Protein 8EBF (pdb70)

Organism: Leptospira interrogans serogroup Icterohaemorrhagiae serovar copenhageni (strain Fiocruz L1-130) (NCBI:txid267671)

Radius of gyration: 32.89 Å; Cα contacts (8 Å, |Δi|>4): 1034; chains: 1; bounding box: 42×61×116 Å

Solvent-accessible surface area: 30278 Å² total; per-residue (Å²): 104,97,1,20,98,57,1,68,87,0,5,64,19,0,100,82,0,35,88,86,97,83,135,24,156,35,10,126,111,27,3,134,53,0,46,66,5,12,49,137,0,36,135,89,78,51,7,42,23,124,8,5,8,20,0,0,16,12,0,16,85,14,21,30,23,85,82,0,5,43,25,1,0,3,91,4,58,50,34,4,20,74,12,78,189,24,79,66,67,22,15,4,54,113,21,105,133,8,0,115,5,84,26,20,111,91,63,122,48,73,69,65,10,10,55,73,107,68,40,130,26,64,104,116,37,3,34,0,36,6,98,49,54,51,116,0,73,0,42,96,17,0,0,4,0,0,0,56,6,52,90,141,56,62,34,27,69,0,2,15,9,0,0,61,3,0,13,14,32,3,0,7,3,43,30,98,98,71,71,16,22,106,14,47,13,27,86,0,0,15,22,0,6,103,33,0,49,100,74,12,128,74,68,146,22,61,53,0,12,14,10,4,0,69,5,36,5,22,119,73,63,8,46,100,0,18,59,36,12,57,106,10,17,130,105,60,76,53,2,45,62,0,12,1,9,6,0,11,0,51,1,4,62,30,90,106,95,37,29,2,54,118,0,0,78,27,1,32,79,0,29,26,95,39,133,0,15,66,127,0,39,2,19,14,0,2,15,0,0,23,0,14,22,81,20,76,36,203,53,0,122,165,153,30,110,12,69,32,90,16,102,110,42,52,45,80,3,70,65,6,1,65,72,1,3,53,56,3,94,149,40,73,45,69,33,101,45,15,48,65,120,43,91,3,27,85,20,12,5,4,26,11,6,40,0,49,20,24,39,68,79,89,77,48,124,64,5,83,113,24,4,78,90,0,10,109,56,12,79,8,2,0,12,0,1,2,17,14,0,13,10,4,10,147,102,7,48,19,53,96,0,48,53,28,0,62,80,0,27,142,40,4,101,92,67,20,45,21,2,22,25,94,90,40,5,24,31,2,8,19,11,11,14,0,66,0,55,4,5,60,3,43,10,76,0,12,52,4,1,26,22,93,98,103,64,107,61,113,23,41,44,6,78,28,69,89,175,74,75,22,109,69,0,108,44,0,48,124,19,0,60,103,0,64,49,12,57,95,59,137,136,26,46,58,16,2,81,117,13,30,54,103,4,40,80,94,10,99,91,44,5,84,0,0,59,0,0,1,32,0,3,27,42,65,30,55,38,0,12,113,42,1,76,47,16,93,91,142,50,34,59,58,51,18,10,0,2,6,0,24,0,0,0,33,4,84,54,31,74,44,139,37,0,30,32,18,0,61,85,0,19,80,53,5,61,122,89,51,147,101,26,69,84,52,38,48,142,53,99,99,22,23,39,1,13,9,11,2,1,0,0,13,0,0,0,0,0,0,38,31,66,94,63,59,53,64,58,0,46,125,14,0,122,91,0,16,101,12,1,57,127,1,121,77,91,3,128,33,0,69,31,3,55,79,69,19,159,142,57,162,63,186,58,73,62,6,93,6,7,18,12,3,3,3,20,40,126

Structure (mmCIF, N/CA/C/O backbone):
data_8EBF
#
_entry.id   8EBF
#
_cell.length_a   50.656
_cell.length_b   100.093
_cell.length_c   170.205
_cell.angle_alpha   90
_cell.angle_beta   90
_cell.angle_gamma   90
#
_symmetry.space_group_name_H-M   'P 21 21 21'
#
loop_
_entity.id
_entity.type
_entity.pdbx_description
1 polymer 'Cytoplasmic membrane protein'
2 non-polymer GLYCEROL
3 non-polymer 'ACETATE ION'
4 water water
#
loop_
_atom_site.group_PDB
_atom_site.id
_atom_site.type_symbol
_atom_site.label_atom_id
_atom_site.label_alt_id
_atom_site.label_comp_id
_atom_site.label_asym_id
_atom_site.label_entity_id
_atom_site.label_seq_id
_atom_site.pdbx_PDB_ins_code
_atom_site.Cartn_x
_atom_site.Cartn_y
_atom_site.Cartn_z
_atom_site.occupancy
_atom_site.B_iso_or_equiv
_atom_site.auth_seq_id
_atom_site.auth_comp_id
_atom_site.auth_asym_id
_atom_site.auth_atom_id
_atom_site.pdbx_PDB_model_num
ATOM 1 N N . LYS A 1 32 ? 10.33 6.595 62.256 1 103.95 513 LYS A N 1
ATOM 2 C CA . LYS A 1 32 ? 10.006 7.701 63.153 1 104.48 513 LYS A CA 1
ATOM 3 C C . LYS A 1 32 ? 8.948 8.643 62.552 1 104.96 513 LYS A C 1
ATOM 4 O O . LYS A 1 32 ? 8.818 8.727 61.323 1 105.39 513 LYS A O 1
ATOM 6 N N . GLN A 1 33 ? 8.197 9.359 63.416 1 104.66 514 GLN A N 1
ATOM 7 C CA . GLN A 1 33 ? 7.212 10.349 62.959 1 104.62 514 GLN A CA 1
ATOM 8 C C . GLN A 1 33 ? 7.952 11.563 62.407 1 104.02 514 GLN A C 1
ATOM 9 O O . GLN A 1 33 ? 7.559 12.094 61.366 1 104.39 514 GLN A O 1
ATOM 15 N N . ALA A 1 34 ? 9.076 11.96 63.056 1 102.94 515 ALA A N 1
ATOM 16 C CA . ALA A 1 34 ? 9.943 13.043 62.598 1 102.31 515 ALA A CA 1
ATOM 17 C C . ALA A 1 34 ? 10.457 12.701 61.185 1 101.88 515 ALA A C 1
ATOM 18 O O . ALA A 1 34 ? 10.321 13.521 60.285 1 102.21 515 ALA A O 1
ATOM 20 N N . ALA A 1 35 ? 10.912 11.443 60.977 1 100.99 516 ALA A N 1
ATOM 21 C CA . ALA A 1 35 ? 11.411 10.92 59.712 1 100.41 516 ALA A CA 1
ATOM 22 C C . ALA A 1 35 ? 10.369 10.979 58.619 1 100.52 516 ALA A C 1
ATOM 23 O O . ALA A 1 35 ? 10.736 11.147 57.468 1 100.75 516 ALA A O 1
ATOM 25 N N . GLN A 1 36 ? 9.08 10.866 58.956 1 100.32 517 GLN A N 1
ATOM 26 C CA . GLN A 1 36 ? 8.012 10.957 57.96 1 100.66 517 GLN A CA 1
ATOM 27 C C . GLN A 1 36 ? 7.925 12.405 57.397 1 99.79 517 GLN A C 1
ATOM 28 O O . GLN A 1 36 ? 7.795 12.59 56.18 1 99.66 517 GLN A O 1
ATOM 34 N N . TYR A 1 37 ? 8.041 13.422 58.287 1 98.69 518 TYR A N 1
ATOM 35 C CA . TYR A 1 37 ? 8.033 14.837 57.902 1 98.02 518 TYR A CA 1
ATOM 36 C C . TYR A 1 37 ? 9.299 15.149 57.112 1 96.23 518 TYR A C 1
ATOM 37 O O . TYR A 1 37 ? 9.235 15.82 56.083 1 96.3 518 TYR A O 1
ATOM 46 N N . TYR A 1 38 ? 10.449 14.654 57.597 1 94.43 519 TYR A N 1
ATOM 47 C CA . TYR A 1 38 ? 11.735 14.835 56.951 1 93.34 519 TYR A CA 1
ATOM 48 C C . TYR A 1 38 ? 11.721 14.246 55.539 1 92.5 519 TYR A C 1
ATOM 49 O O . TYR A 1 38 ? 12.247 14.873 54.621 1 92.67 519 TYR A O 1
ATOM 58 N N . ASP A 1 39 ? 11.103 13.057 55.36 1 91.44 520 ASP A N 1
ATOM 59 C CA . ASP A 1 39 ? 11.009 12.385 54.059 1 90.9 520 ASP A CA 1
ATOM 60 C C . ASP A 1 39 ? 10.128 13.157 53.087 1 89.79 520 ASP A C 1
ATOM 61 O O . ASP A 1 39 ? 10.446 13.231 51.904 1 89.88 520 ASP A O 1
ATOM 66 N N . GLN A 1 40 ? 9.021 13.725 53.589 1 88.77 521 GLN A N 1
ATOM 67 C CA . GLN A 1 40 ? 8.062 14.525 52.827 1 88.33 521 GLN A CA 1
ATOM 68 C C . GLN A 1 40 ? 8.746 15.771 52.237 1 87.06 521 GLN A C 1
ATOM 69 O O . GLN A 1 40 ? 8.5 16.129 51.081 1 86.69 521 GLN A O 1
ATOM 75 N N . GLY A 1 41 ? 9.611 16.397 53.035 1 85.98 522 GLY A N 1
ATOM 76 C CA . GLY A 1 41 ? 10.373 17.567 52.622 1 85.2 522 GLY A CA 1
ATOM 77 C C . GLY A 1 41 ? 11.417 17.24 51.574 1 83.91 522 GLY A C 1
ATOM 78 O O . GLY A 1 41 ? 11.687 18.062 50.706 1 84.15 522 GLY A O 1
ATOM 79 N N . LEU A 1 42 ? 12.005 16.039 51.626 1 82.62 523 LEU A N 1
ATOM 80 C CA . LEU A 1 42 ? 12.971 15.606 50.614 1 82.06 523 LEU A CA 1
ATOM 81 C C . LEU A 1 42 ? 12.28 15.401 49.259 1 82.11 523 LEU A C 1
ATOM 82 O O . LEU A 1 42 ? 12.863 15.692 48.217 1 82.32 523 LEU A O 1
ATOM 87 N N . THR A 1 43 ? 11.034 14.9 49.284 1 81.71 524 THR A N 1
ATOM 88 C CA . THR A 1 43 ? 10.205 14.656 48.112 1 81.71 524 THR A CA 1
ATOM 89 C C . THR A 1 43 ? 9.823 15.978 47.466 1 81.61 524 THR A C 1
ATOM 90 O O . THR A 1 43 ? 9.884 16.093 46.246 1 81.97 524 THR A O 1
ATOM 94 N N . LEU A 1 44 ? 9.47 16.989 48.284 1 80.91 525 LEU A N 1
ATOM 95 C CA . LEU A 1 44 ? 9.114 18.332 47.829 1 80.72 525 LEU A CA 1
ATOM 96 C C . LEU A 1 44 ? 10.301 19.029 47.176 1 80.66 525 LEU A C 1
ATOM 97 O O . LEU A 1 44 ? 10.105 19.799 46.241 1 81.32 525 LEU A O 1
ATOM 102 N N . ILE A 1 45 ? 11.526 18.76 47.643 1 79.96 526 ILE A N 1
ATOM 103 C CA . ILE A 1 45 ? 12.724 19.341 47.042 1 79.9 526 ILE A CA 1
ATOM 104 C C . ILE A 1 45 ? 12.932 18.708 45.659 1 80.55 526 ILE A C 1
ATOM 105 O O . ILE A 1 45 ? 13.135 19.435 44.687 1 81.31 526 ILE A O 1
ATOM 110 N N . ARG A 1 46 ? 12.807 17.371 45.553 1 80.34 527 ARG A N 1
ATOM 111 C CA . ARG A 1 46 ? 12.945 16.651 44.279 1 80.6 527 ARG A CA 1
ATOM 112 C C . ARG A 1 46 ? 11.874 17.136 43.287 1 80.65 527 ARG A C 1
ATOM 113 O O . ARG A 1 46 ? 12.179 17.399 42.121 1 80.85 527 ARG A O 1
ATOM 121 N N . GLU A 1 47 ? 10.634 17.306 43.781 1 80.26 528 GLU A N 1
ATOM 122 C CA . GLU A 1 47 ? 9.487 17.792 43.02 1 80.17 528 GLU A CA 1
ATOM 123 C C . GLU A 1 47 ? 9.745 19.197 42.463 1 80.36 528 GLU A C 1
ATOM 124 O O . GLU A 1 47 ? 9.487 19.439 41.286 1 80.35 528 GLU A O 1
ATOM 130 N N . ALA A 1 48 ? 10.276 20.111 43.305 1 80.01 529 ALA A N 1
ATOM 131 C CA . ALA A 1 48 ? 10.609 21.482 42.904 1 79.62 529 ALA A CA 1
ATOM 132 C C . ALA A 1 48 ? 11.648 21.545 41.79 1 79.72 529 ALA A C 1
ATOM 133 O O . ALA A 1 48 ? 11.664 22.519 41.047 1 80.37 529 ALA A O 1
ATOM 135 N N . GLY A 1 49 ? 12.489 20.522 41.68 1 79.13 530 GLY A N 1
ATOM 136 C CA . GLY A 1 49 ? 13.523 20.431 40.664 1 79.4 530 GLY A CA 1
ATOM 137 C C . GLY A 1 49 ? 13.017 20.427 39.244 1 79.99 530 GLY A C 1
ATOM 138 O O . GLY A 1 49 ? 13.756 20.777 38.326 1 80.13 530 GLY A O 1
ATOM 139 N N . ALA A 1 50 ? 11.755 20.025 39.044 1 80.28 531 ALA A N 1
ATOM 140 C CA . ALA A 1 50 ? 11.149 20.026 37.711 1 80.91 531 ALA A CA 1
ATOM 141 C C . ALA A 1 50 ? 10.531 21.389 37.347 1 81.64 531 ALA A C 1
ATOM 142 O O . ALA A 1 50 ? 9.723 21.468 36.423 1 81.86 531 ALA A O 1
ATOM 144 N N . TYR A 1 51 ? 10.906 22.457 38.071 1 81.88 532 TYR A N 1
ATOM 145 C CA . TYR A 1 51 ? 10.415 23.808 37.845 1 82.7 532 TYR A CA 1
ATOM 146 C C . TYR A 1 51 ? 11.601 24.761 37.693 1 83.15 532 TYR A C 1
ATOM 147 O O . TYR A 1 51 ? 12.655 24.552 38.303 1 83.35 532 TYR A O 1
ATOM 156 N N . PRO A 1 52 ? 11.48 25.766 36.815 1 82.99 533 PRO A N 1
ATOM 157 C CA . PRO A 1 52 ? 12.592 26.706 36.633 1 83.58 533 PRO A CA 1
ATOM 158 C C . PRO A 1 52 ? 12.866 27.507 37.895 1 85.04 533 PRO A C 1
ATOM 159 O O . PRO A 1 52 ? 11.952 27.767 38.683 1 85.13 533 PRO A O 1
ATOM 163 N N . LYS A 1 53 ? 14.113 27.954 38.065 1 85.95 534 LYS A N 1
ATOM 164 C CA . LYS A 1 53 ? 14.467 28.795 39.199 1 87.58 534 LYS A CA 1
ATOM 165 C C . LYS A 1 53 ? 13.693 30.125 39.113 1 89.57 534 LYS A C 1
ATOM 166 O O . LYS A 1 53 ? 13.344 30.576 38.016 1 89.77 534 LYS A O 1
ATOM 172 N N . ASN A 1 54 ? 13.361 30.71 40.264 1 90.88 535 ASN A N 1
ATOM 173 C CA . ASN A 1 54 ? 12.601 31.965 40.305 1 92.42 535 ASN A CA 1
ATOM 174 C C . ASN A 1 54 ? 11.107 31.795 39.936 1 92.57 535 ASN A C 1
ATOM 175 O O . ASN A 1 54 ? 10.425 32.8 39.705 1 93.08 535 ASN A O 1
ATOM 180 N N . SER A 1 55 ? 10.595 30.545 39.889 1 91.62 536 SER A N 1
ATOM 181 C CA . SER A 1 55 ? 9.186 30.313 39.579 1 91.06 536 SER A CA 1
ATOM 182 C C . SER A 1 55 ? 8.355 30.129 40.837 1 90.6 536 SER A C 1
ATOM 183 O O . SER A 1 55 ? 8.847 29.633 41.849 1 91.03 536 SER A O 1
ATOM 186 N N . GLU A 1 56 ? 7.087 30.531 40.76 1 89.71 537 GLU A N 1
ATOM 187 C CA . GLU A 1 56 ? 6.099 30.485 41.833 1 89.1 537 GLU A CA 1
ATOM 188 C C . GLU A 1 56 ? 6.007 29.109 42.482 1 88.09 537 GLU A C 1
ATOM 189 O O . GLU A 1 56 ? 5.982 29.011 43.704 1 88.4 537 GLU A O 1
ATOM 195 N N . THR A 1 57 ? 5.977 28.053 41.674 1 87.07 538 THR A N 1
ATOM 196 C CA . THR A 1 57 ? 5.885 26.687 42.18 1 86.8 538 THR A CA 1
ATOM 197 C C . THR A 1 57 ? 7.186 26.232 42.844 1 86.1 538 THR A C 1
ATOM 198 O O . THR A 1 57 ? 7.145 25.555 43.878 1 86.37 538 THR A O 1
ATOM 202 N N . ARG A 1 58 ? 8.338 26.597 42.26 1 84.69 539 ARG A N 1
ATOM 203 C CA . ARG A 1 58 ? 9.622 26.206 42.827 1 83.93 539 ARG A CA 1
ATOM 204 C C . ARG A 1 58 ? 9.815 26.751 44.253 1 84.6 539 ARG A C 1
ATOM 205 O O . ARG A 1 58 ? 10.201 25.998 45.148 1 84.34 539 ARG A O 1
ATOM 213 N N . LYS A 1 59 ? 9.501 28.046 44.456 1 85.08 540 LYS A N 1
ATOM 214 C CA . LYS A 1 59 ? 9.599 28.723 45.742 1 86.11 540 LYS A CA 1
ATOM 215 C C . LYS A 1 59 ? 8.602 28.136 46.737 1 86.66 540 LYS A C 1
ATOM 216 O O . LYS A 1 59 ? 8.94 27.927 47.905 1 86.75 540 LYS A O 1
ATOM 222 N N . ARG A 1 60 ? 7.378 27.86 46.268 1 86.88 541 ARG A N 1
ATOM 223 C CA . ARG A 1 60 ? 6.323 27.281 47.09 1 87.39 541 ARG A CA 1
ATOM 224 C C . ARG A 1 60 ? 6.707 25.885 47.58 1 87.69 541 ARG A C 1
ATOM 225 O O . ARG A 1 60 ? 6.522 25.59 48.754 1 88.1 541 ARG A O 1
ATOM 233 N N . LYS A 1 61 ? 7.278 25.044 46.709 1 87.55 542 LYS A N 1
ATOM 234 C CA . LYS A 1 61 ? 7.67 23.69 47.097 1 87.95 542 LYS A CA 1
ATOM 235 C C . LYS A 1 61 ? 8.85 23.662 48.07 1 88.11 542 LYS A C 1
ATOM 236 O O . LYS A 1 61 ? 8.934 22.748 48.88 1 88.4 542 LYS A O 1
ATOM 242 N N . PHE A 1 62 ? 9.741 24.66 48.016 1 87.72 543 PHE A N 1
ATOM 243 C CA . PHE A 1 62 ? 10.868 24.737 48.947 1 87.55 543 PHE A CA 1
ATOM 244 C C . PHE A 1 62 ? 10.388 25.191 50.333 1 88.27 543 PHE A C 1
ATOM 245 O O . PHE A 1 62 ? 10.912 24.724 51.343 1 88.88 543 PHE A O 1
ATOM 253 N N . PHE A 1 63 ? 9.384 26.093 50.375 1 87.88 544 PHE A N 1
ATOM 254 C CA . PHE A 1 63 ? 8.767 26.616 51.592 1 87.56 544 PHE A CA 1
ATOM 255 C C . PHE A 1 63 ? 8.068 25.487 52.344 1 87.23 544 PHE A C 1
ATOM 256 O O . PHE A 1 63 ? 8.169 25.404 53.562 1 87.16 544 PHE A O 1
ATOM 264 N N . GLU A 1 64 ? 7.368 24.613 51.603 1 87.05 545 GLU A N 1
ATOM 265 C CA . GLU A 1 64 ? 6.656 23.455 52.132 1 87.15 545 GLU A CA 1
ATOM 266 C C . GLU A 1 64 ? 7.65 22.402 52.612 1 86.83 545 GLU A C 1
ATOM 267 O O . GLU A 1 64 ? 7.398 21.766 53.637 1 87.53 545 GLU A O 1
ATOM 273 N N . ALA A 1 65 ? 8.787 22.233 51.903 1 85.66 546 ALA A N 1
ATOM 274 C CA . ALA A 1 65 ? 9.846 21.301 52.298 1 85.45 546 ALA A CA 1
ATOM 275 C C . ALA A 1 65 ? 10.474 21.737 53.625 1 85.71 546 ALA A C 1
ATOM 276 O O . ALA A 1 65 ? 10.801 20.894 54.462 1 85.86 546 ALA A O 1
ATOM 278 N N . GLU A 1 66 ? 10.647 23.059 53.82 1 85.21 547 GLU A N 1
ATOM 279 C CA . GLU A 1 66 ? 11.237 23.57 55.053 1 85.03 547 GLU A CA 1
ATOM 280 C C . GLU A 1 66 ? 10.253 23.588 56.239 1 85.54 547 GLU A C 1
ATOM 281 O O . GLU A 1 66 ? 10.676 23.546 57.4 1 85 547 GLU A O 1
ATOM 287 N N . GLU A 1 67 ? 8.95 23.613 55.942 1 86.05 548 GLU A N 1
ATOM 288 C CA . GLU A 1 67 ? 7.91 23.504 56.952 1 86.65 548 GLU A CA 1
ATOM 289 C C . GLU A 1 67 ? 7.871 22.063 57.434 1 87.17 548 GLU A C 1
ATOM 290 O O . GLU A 1 67 ? 7.804 21.842 58.641 1 87.49 548 GLU A O 1
ATOM 296 N N . SER A 1 68 ? 7.99 21.083 56.499 1 87.21 549 SER A N 1
ATOM 297 C CA . SER A 1 68 ? 8.07 19.658 56.804 1 87.88 549 SER A CA 1
ATOM 298 C C . SER A 1 68 ? 9.363 19.417 57.599 1 87.95 549 SER A C 1
ATOM 299 O O . SER A 1 68 ? 9.329 18.734 58.614 1 88.22 549 SER A O 1
ATOM 302 N N . PHE A 1 69 ? 10.488 20.03 57.187 1 87.6 550 PHE A N 1
ATOM 303 C CA . PHE A 1 69 ? 11.749 19.921 57.923 1 87.66 550 PHE A CA 1
ATOM 304 C C . PHE A 1 69 ? 11.589 20.443 59.36 1 88.44 550 PHE A C 1
ATOM 305 O O . PHE A 1 69 ? 12.119 19.829 60.271 1 88.78 550 PHE A O 1
ATOM 313 N N . ALA A 1 70 ? 10.855 21.557 59.557 1 88.51 551 ALA A N 1
ATOM 314 C CA . ALA A 1 70 ? 10.618 22.162 60.869 1 89.21 551 ALA A CA 1
ATOM 315 C C . ALA A 1 70 ? 9.692 21.312 61.748 1 90.47 551 ALA A C 1
ATOM 316 O O . ALA A 1 70 ? 9.804 21.356 62.983 1 90.27 551 ALA A O 1
ATOM 318 N N . ARG A 1 71 ? 8.772 20.547 61.118 1 91.35 552 ARG A N 1
ATOM 319 C CA . ARG A 1 71 ? 7.892 19.634 61.854 1 92.44 552 ARG A CA 1
ATOM 320 C C . ARG A 1 71 ? 8.776 18.498 62.392 1 92.58 552 ARG A C 1
ATOM 321 O O . ARG A 1 71 ? 8.693 18.184 63.577 1 92.74 552 ARG A O 1
ATOM 329 N N . GLY A 1 72 ? 9.64 17.945 61.532 1 92.29 553 GLY A N 1
ATOM 330 C CA . GLY A 1 72 ? 10.586 16.895 61.88 1 92.85 553 GLY A CA 1
ATOM 331 C C . GLY A 1 72 ? 11.647 17.36 62.859 1 93.61 553 GLY A C 1
ATOM 332 O O . GLY A 1 72 ? 12.131 16.567 63.663 1 93.96 553 GLY A O 1
ATOM 333 N N . GLU A 1 73 ? 12.002 18.652 62.822 1 93.74 554 GLU A N 1
ATOM 334 C CA . GLU A 1 73 ? 12.97 19.255 63.736 1 94.49 554 GLU A CA 1
ATOM 335 C C . GLU A 1 73 ? 12.353 19.468 65.11 1 95.64 554 GLU A C 1
ATOM 336 O O . GLU A 1 73 ? 13.043 19.305 66.114 1 95.73 554 GLU A O 1
ATOM 342 N N . ASN A 1 74 ? 11.054 19.824 65.17 1 96.27 555 ASN A N 1
ATOM 343 C CA . ASN A 1 74 ? 10.38 19.985 66.462 1 97.1 555 ASN A CA 1
ATOM 344 C C . ASN A 1 74 ? 10.312 18.64 67.227 1 97.51 555 ASN A C 1
ATOM 345 O O . ASN A 1 74 ? 10.204 18.652 68.446 1 97.6 555 ASN A O 1
ATOM 350 N N . ILE A 1 75 ? 10.435 17.487 66.522 1 97.8 556 ILE A N 1
ATOM 351 C CA . ILE A 1 75 ? 10.421 16.155 67.138 1 98.26 556 ILE A CA 1
ATOM 352 C C . ILE A 1 75 ? 11.839 15.598 67.351 1 97.69 556 ILE A C 1
ATOM 353 O O . ILE A 1 75 ? 12.192 15.257 68.472 1 98.01 556 ILE A O 1
ATOM 358 N N . LEU A 1 76 ? 12.647 15.514 66.295 1 96.76 557 LEU A N 1
ATOM 359 C CA . LEU A 1 76 ? 14.019 15.034 66.408 1 96.41 557 LEU A CA 1
ATOM 360 C C . LEU A 1 76 ? 14.952 16.067 65.795 1 95.27 557 LEU A C 1
ATOM 361 O O . LEU A 1 76 ? 15.268 16.004 64.61 1 95.3 557 LEU A O 1
ATOM 366 N N . PRO A 1 77 ? 15.375 17.061 66.587 1 94.12 558 PRO A N 1
ATOM 367 C CA . PRO A 1 77 ? 16.264 18.103 66.043 1 93.29 558 PRO A CA 1
ATOM 368 C C . PRO A 1 77 ? 17.697 17.62 65.809 1 92.26 558 PRO A C 1
ATOM 369 O O . PRO A 1 77 ? 18.051 16.511 66.222 1 93.48 558 PRO A O 1
ATOM 373 N N . ASN A 1 78 ? 18.53 18.453 65.156 1 89.87 559 ASN A N 1
ATOM 374 C CA . ASN A 1 78 ? 19.947 18.173 64.902 1 88.34 559 ASN A CA 1
ATOM 375 C C . ASN A 1 78 ? 20.198 16.754 64.363 1 86.91 559 ASN A C 1
ATOM 376 O O . ASN A 1 78 ? 21.098 16.055 64.824 1 86.37 559 ASN A O 1
ATOM 381 N N . HIS A 1 79 ? 19.376 16.335 63.396 1 85.96 560 HIS A N 1
ATOM 382 C CA . HIS A 1 79 ? 19.447 15.012 62.797 1 85.14 560 HIS A CA 1
ATOM 383 C C . HIS A 1 79 ? 20.489 15.001 61.69 1 84.03 560 HIS A C 1
ATOM 384 O O . HIS A 1 79 ? 20.208 15.475 60.593 1 83.95 560 HIS A O 1
ATOM 391 N N . LEU A 1 80 ? 21.673 14.439 61.96 1 82.72 561 LEU A N 1
ATOM 392 C CA . LEU A 1 80 ? 22.761 14.423 60.995 1 81.98 561 LEU A CA 1
ATOM 393 C C . LEU A 1 80 ? 22.41 13.778 59.653 1 81.7 561 LEU A C 1
ATOM 394 O O . LEU A 1 80 ? 22.789 14.319 58.624 1 81.79 561 LEU A O 1
ATOM 399 N N . LYS A 1 81 ? 21.668 12.668 59.647 1 81.4 562 LYS A N 1
ATOM 400 C CA . LYS A 1 81 ? 21.298 11.984 58.407 1 81.54 562 LYS A CA 1
ATOM 401 C C . LYS A 1 81 ? 20.417 12.865 57.543 1 81.27 562 LYS A C 1
ATOM 402 O O . LYS A 1 81 ? 20.674 13.013 56.347 1 81.8 562 LYS A O 1
ATOM 408 N N . TYR A 1 82 ? 19.4 13.47 58.149 1 80.63 563 TYR A N 1
ATOM 409 C CA . TYR A 1 82 ? 18.482 14.323 57.417 1 80.74 563 TYR A CA 1
ATOM 410 C C . TYR A 1 82 ? 19.103 15.653 57.021 1 79.67 563 TYR A C 1
ATOM 411 O O . TYR A 1 82 ? 18.791 16.146 55.942 1 80.87 563 TYR A O 1
ATOM 420 N N . LEU A 1 83 ? 20.033 16.192 57.817 1 77.59 564 LEU A N 1
ATOM 421 C CA . LEU A 1 83 ? 20.735 17.421 57.447 1 76.45 564 LEU A CA 1
ATOM 422 C C . LEU A 1 83 ? 21.577 17.197 56.174 1 74.88 564 LEU A C 1
ATOM 423 O O . LEU A 1 83 ? 21.624 18.051 55.299 1 74.39 564 LEU A O 1
ATOM 428 N N . ASN A 1 84 ? 22.192 16.016 56.066 1 74.04 565 ASN A N 1
ATOM 429 C CA . ASN A 1 84 ? 22.997 15.59 54.934 1 72.99 565 ASN A CA 1
ATOM 430 C C . ASN A 1 84 ? 22.102 15.332 53.699 1 72.07 565 ASN A C 1
ATOM 431 O O . ASN A 1 84 ? 22.389 15.875 52.624 1 72.31 565 ASN A O 1
ATOM 436 N N . LEU A 1 85 ? 20.988 14.576 53.855 1 70.84 566 LEU A N 1
ATOM 437 C CA . LEU A 1 85 ? 20.079 14.328 52.727 1 70.43 566 LEU A CA 1
ATOM 438 C C . LEU A 1 85 ? 19.513 15.641 52.159 1 70.66 566 LEU A C 1
ATOM 439 O O . LEU A 1 85 ? 19.458 15.79 50.929 1 71.11 566 LEU A O 1
ATOM 444 N N . TYR A 1 86 ? 19.128 16.612 53.032 1 69.97 567 TYR A N 1
ATOM 445 C CA . TYR A 1 86 ? 18.622 17.901 52.516 1 69.64 567 TYR A CA 1
ATOM 446 C C . TYR A 1 86 ? 19.689 18.658 51.769 1 68.56 567 TYR A C 1
ATOM 447 O O . TYR A 1 86 ? 19.397 19.23 50.729 1 68.85 567 TYR A O 1
ATOM 456 N N . GLY A 1 87 ? 20.917 18.615 52.259 1 67.6 568 GLY A N 1
ATOM 457 C CA . GLY A 1 87 ? 22.043 19.249 51.59 1 67.78 568 GLY A CA 1
ATOM 458 C C . GLY A 1 87 ? 22.313 18.693 50.202 1 67.92 568 GLY A C 1
ATOM 459 O O . GLY A 1 87 ? 22.612 19.451 49.287 1 67.57 568 GLY A O 1
ATOM 460 N N . ILE A 1 88 ? 22.2 17.362 50.021 1 68.2 569 ILE A N 1
ATOM 461 C CA . ILE A 1 88 ? 22.445 16.731 48.724 1 68.36 569 ILE A CA 1
ATOM 462 C C . ILE A 1 88 ? 21.321 16.958 47.751 1 68.46 569 ILE A C 1
ATOM 463 O O . ILE A 1 88 ? 21.587 17.327 46.606 1 68.43 569 ILE A O 1
ATOM 468 N N . GLU A 1 89 ? 20.062 16.817 48.199 1 68.27 570 GLU A N 1
ATOM 469 C CA . GLU A 1 89 ? 18.929 17.067 47.3 1 68.21 570 GLU A CA 1
ATOM 470 C C . GLU A 1 89 ? 18.924 18.508 46.788 1 67.4 570 GLU A C 1
ATOM 471 O O . GLU A 1 89 ? 18.798 18.718 45.569 1 67.97 570 GLU A O 1
ATOM 477 N N . TYR A 1 90 ? 19.201 19.473 47.688 1 65.92 571 TYR A N 1
ATOM 478 C CA . TYR A 1 90 ? 19.304 20.896 47.344 1 65.25 571 TYR A CA 1
ATOM 479 C C . TYR A 1 90 ? 20.429 21.125 46.36 1 65.15 571 TYR A C 1
ATOM 480 O O . TYR A 1 90 ? 20.221 21.819 45.376 1 65.83 571 TYR A O 1
ATOM 489 N N . THR A 1 91 ? 21.6 20.512 46.579 1 64.54 572 THR A N 1
ATOM 490 C CA . THR A 1 91 ? 22.739 20.612 45.659 1 64.67 572 THR A CA 1
ATOM 491 C C . THR A 1 91 ? 22.354 20.14 44.251 1 65.17 572 THR A C 1
ATOM 492 O O . THR A 1 91 ? 22.649 20.807 43.259 1 65.33 572 THR A O 1
ATOM 496 N N . ARG A 1 92 ? 21.623 19.024 44.185 1 65.23 573 ARG A N 1
ATOM 497 C CA . ARG A 1 92 ? 21.162 18.412 42.947 1 65.57 573 ARG A CA 1
ATOM 498 C C . ARG A 1 92 ? 20.107 19.235 42.195 1 66.96 573 ARG A C 1
ATOM 499 O O . ARG A 1 92 ? 19.917 19.05 41.002 1 67.04 573 ARG A O 1
ATOM 507 N N . VAL A 1 93 ? 19.429 20.137 42.89 1 67.65 574 VAL A N 1
ATOM 508 C CA . VAL A 1 93 ? 18.459 21.027 42.281 1 68.01 574 VAL A CA 1
ATOM 509 C C . VAL A 1 93 ? 19.029 22.499 42.193 1 67.75 574 VAL A C 1
ATOM 510 O O . VAL A 1 93 ? 18.288 23.476 42.045 1 67.17 574 VAL A O 1
ATOM 514 N N . GLU A 1 94 ? 20.382 22.617 42.224 1 67.77 575 GLU A N 1
ATOM 515 C CA . GLU A 1 94 ? 21.184 23.832 42.11 1 68.08 575 GLU A CA 1
ATOM 516 C C . GLU A 1 94 ? 20.844 24.899 43.122 1 69.05 575 GLU A C 1
ATOM 517 O O . GLU A 1 94 ? 20.886 26.1 42.82 1 69.94 575 GLU A O 1
ATOM 523 N N . GLU A 1 95 ? 20.513 24.477 44.332 1 68.89 576 GLU A N 1
ATOM 524 C CA . GLU A 1 95 ? 20.2 25.393 45.405 1 68.9 576 GLU A CA 1
ATOM 525 C C . GLU A 1 95 ? 21.344 25.267 46.381 1 68.93 576 GLU A C 1
ATOM 526 O O . GLU A 1 95 ? 21.244 24.576 47.39 1 69.14 576 GLU A O 1
ATOM 532 N N . TYR A 1 96 ? 22.455 25.909 46.049 1 68.61 577 TYR A N 1
ATOM 533 C CA . TYR A 1 96 ? 23.706 25.821 46.8 1 68.94 577 TYR A CA 1
ATOM 534 C C . TYR A 1 96 ? 23.729 26.593 48.117 1 70.82 577 TYR A C 1
ATOM 535 O O . TYR A 1 96 ? 24.425 26.172 49.041 1 71.21 577 TYR A O 1
ATOM 544 N N . ASP A 1 97 ? 22.992 27.703 48.221 1 72.09 578 ASP A N 1
ATOM 545 C CA . ASP A 1 97 ? 22.95 28.44 49.491 1 73.37 578 ASP A CA 1
ATOM 546 C C . ASP A 1 97 ? 22.116 27.624 50.478 1 73.39 578 ASP A C 1
ATOM 547 O O . ASP A 1 97 ? 22.563 27.387 51.599 1 73.96 578 ASP A O 1
ATOM 552 N N . ARG A 1 98 ? 20.945 27.119 50.031 1 72.6 579 ARG A N 1
ATOM 553 C CA . ARG A 1 98 ? 20.067 26.285 50.842 1 72.31 579 ARG A CA 1
ATOM 554 C C . ARG A 1 98 ? 20.806 25.039 51.307 1 73.16 579 ARG A C 1
ATOM 555 O O . ARG A 1 98 ? 20.677 24.657 52.471 1 74.46 579 ARG A O 1
ATOM 563 N N . ALA A 1 99 ? 21.586 24.415 50.395 1 72.23 580 ALA A N 1
ATOM 564 C CA . ALA A 1 99 ? 22.369 23.209 50.651 1 71.51 580 ALA A CA 1
ATOM 565 C C . ALA A 1 99 ? 23.437 23.432 51.708 1 71.07 580 ALA A C 1
ATOM 566 O O . ALA A 1 99 ? 23.643 22.569 52.552 1 70.78 580 ALA A O 1
ATOM 568 N N . PHE A 1 100 ? 24.112 24.586 51.669 1 70.7 581 PHE A N 1
ATOM 569 C CA . PHE A 1 100 ? 25.168 24.88 52.614 1 70.9 581 PHE A CA 1
ATOM 570 C C . PHE A 1 100 ? 24.639 25.129 54.019 1 71.31 581 PHE A C 1
ATOM 571 O O . PHE A 1 100 ? 25.275 24.73 54.988 1 71.4 581 PHE A O 1
ATOM 579 N N . GLU A 1 101 ? 23.488 25.798 54.137 1 71.11 582 GLU A N 1
ATOM 580 C CA . GLU A 1 101 ? 22.861 26.004 55.439 1 71.22 582 GLU A CA 1
ATOM 581 C C . GLU A 1 101 ? 22.443 24.648 56.057 1 71.99 582 GLU A C 1
ATOM 582 O O . GLU A 1 101 ? 22.333 24.549 57.292 1 72.42 582 GLU A O 1
ATOM 588 N N . LYS A 1 102 ? 22.242 23.602 55.21 1 71.55 583 LYS A N 1
ATOM 589 C CA . LYS A 1 102 ? 21.91 22.268 55.687 1 72.17 583 LYS A CA 1
ATOM 590 C C . LYS A 1 102 ? 23.152 21.412 55.992 1 72.91 583 LYS A C 1
ATOM 591 O O . LYS A 1 102 ? 23.2 20.783 57.03 1 73.68 583 LYS A O 1
ATOM 597 N N . LEU A 1 103 ? 24.152 21.416 55.119 1 72.88 584 LEU A N 1
ATOM 598 C CA . LEU A 1 103 ? 25.389 20.657 55.262 1 73.64 584 LEU A CA 1
ATOM 599 C C . LEU A 1 103 ? 26.368 21.266 56.265 1 74.55 584 LEU A C 1
ATOM 600 O O . LEU A 1 103 ? 27.13 20.539 56.903 1 74.26 584 LEU A O 1
ATOM 605 N N . PHE A 1 104 ? 26.375 22.597 56.384 1 75.4 585 PHE A N 1
ATOM 606 C CA . PHE A 1 104 ? 27.268 23.303 57.299 1 76.4 585 PHE A CA 1
ATOM 607 C C . PHE A 1 104 ? 26.498 24.131 58.32 1 77.68 585 PHE A C 1
ATOM 608 O O . PHE A 1 104 ? 26.647 23.905 59.519 1 77.78 585 PHE A O 1
ATOM 616 N N . GLY A 1 105 ? 25.713 25.101 57.846 1 78.49 586 GLY A N 1
ATOM 617 C CA . GLY A 1 105 ? 24.977 26.019 58.707 1 79.24 586 GLY A CA 1
ATOM 618 C C . GLY A 1 105 ? 25.094 27.455 58.243 1 79.87 586 GLY A C 1
ATOM 619 O O . GLY A 1 105 ? 25.42 27.72 57.081 1 80.8 586 GLY A O 1
ATOM 620 N N . LYS A 1 106 ? 24.804 28.394 59.133 1 79.34 587 LYS A N 1
ATOM 621 C CA . LYS A 1 106 ? 24.874 29.818 58.813 1 79.33 587 LYS A CA 1
ATOM 622 C C . LYS A 1 106 ? 25.485 30.549 60.008 1 80.5 587 LYS A C 1
ATOM 623 O O . LYS A 1 106 ? 24.961 30.463 61.112 1 80.49 587 LYS A O 1
ATOM 629 N N . VAL A 1 107 ? 26.635 31.194 59.807 1 81.2 588 VAL A N 1
ATOM 630 C CA . VAL A 1 107 ? 27.313 31.947 60.86 1 81.96 588 VAL A CA 1
ATOM 631 C C . VAL A 1 107 ? 27.476 33.406 60.448 1 83.37 588 VAL A C 1
ATOM 632 O O . VAL A 1 107 ? 27.588 33.708 59.255 1 83.19 588 VAL A O 1
ATOM 636 N N . SER A 1 108 ? 27.431 34.328 61.424 1 84.46 589 SER A N 1
ATOM 637 C CA . SER A 1 108 ? 27.542 35.752 61.123 1 85.53 589 SER A CA 1
ATOM 638 C C . SER A 1 108 ? 28.641 36.396 61.96 1 85.96 589 SER A C 1
ATOM 639 O O . SER A 1 108 ? 28.529 36.437 63.179 1 86.24 589 SER A O 1
ATOM 642 N N . PRO A 1 109 ? 29.692 36.958 61.335 1 85.68 590 PRO A N 1
ATOM 643 C CA . PRO A 1 109 ? 29.928 37.021 59.88 1 85.23 590 PRO A CA 1
ATOM 644 C C . PRO A 1 109 ? 30.396 35.7 59.321 1 85.26 590 PRO A C 1
ATOM 645 O O . PRO A 1 109 ? 31.119 34.968 59.999 1 86.13 590 PRO A O 1
ATOM 649 N N . ASP A 1 110 ? 29.957 35.365 58.112 1 84.3 591 ASP A N 1
ATOM 650 C CA . ASP A 1 110 ? 30.361 34.116 57.474 1 83.77 591 ASP A CA 1
ATOM 651 C C . ASP A 1 110 ? 31.859 34.156 57.088 1 83.91 591 ASP A C 1
ATOM 652 O O . ASP A 1 110 ? 32.456 35.236 57.078 1 84.23 591 ASP A O 1
ATOM 657 N N . PHE A 1 111 ? 32.477 32.986 56.811 1 83.5 592 PHE A N 1
ATOM 658 C CA . PHE A 1 111 ? 33.896 32.897 56.461 1 83.23 592 PHE A CA 1
ATOM 659 C C . PHE A 1 111 ? 34.257 33.741 55.256 1 83.05 592 PHE A C 1
ATOM 660 O O . PHE A 1 111 ? 33.74 33.521 54.166 1 82.33 592 PHE A O 1
ATOM 668 N N . GLY A 1 112 ? 35.108 34.733 55.512 1 83.72 593 GLY A N 1
ATOM 669 C CA . GLY A 1 112 ? 35.599 35.741 54.578 1 84.72 593 GLY A CA 1
ATOM 670 C C . GLY A 1 112 ? 34.651 36.906 54.329 1 85.76 593 GLY A C 1
ATOM 671 O O . GLY A 1 112 ? 35 37.835 53.6 1 85.76 593 GLY A O 1
ATOM 672 N N . ALA A 1 113 ? 33.435 36.86 54.906 1 86.38 594 ALA A N 1
ATOM 673 C CA . ALA A 1 113 ? 32.376 37.853 54.703 1 87.41 594 ALA A CA 1
ATOM 674 C C . ALA A 1 113 ? 32.391 39.027 55.637 1 88.81 594 ALA A C 1
ATOM 675 O O . ALA A 1 113 ? 31.767 40.041 55.34 1 89.49 594 ALA A O 1
ATOM 677 N N . GLY A 1 114 ? 33.035 38.878 56.78 1 89.27 595 GLY A N 1
ATOM 678 C CA . GLY A 1 114 ? 33.101 39.929 57.769 1 90.01 595 GLY A CA 1
ATOM 679 C C . GLY A 1 114 ? 33.858 41.128 57.26 1 91.52 595 GLY A C 1
ATOM 680 O O . GLY A 1 114 ? 34.686 41.005 56.354 1 91.65 595 GLY A O 1
ATOM 681 N N . GLY A 1 115 ? 33.547 42.288 57.836 1 92.17 596 GLY A N 1
ATOM 682 C CA . GLY A 1 115 ? 34.177 43.543 57.479 1 93.05 596 GLY A CA 1
ATOM 683 C C . GLY A 1 115 ? 35.636 43.508 57.858 1 93.69 596 GLY A C 1
ATOM 684 O O . GLY A 1 115 ? 35.98 43.057 58.957 1 93.69 596 GLY A O 1
ATOM 685 N N . GLU A 1 116 ? 36.495 43.898 56.903 1 93.74 597 GLU A N 1
ATOM 686 C CA . GLU A 1 116 ? 37.95 43.907 57.036 1 93.85 597 GLU A CA 1
ATOM 687 C C . GLU A 1 116 ? 38.539 42.52 57.302 1 93.53 597 GLU A C 1
ATOM 688 O O . GLU A 1 116 ? 39.621 42.428 57.892 1 94.48 597 GLU A O 1
ATOM 694 N N . GLU A 1 117 ? 37.827 41.455 56.907 1 92.04 598 GLU A N 1
ATOM 695 C CA . GLU A 1 117 ? 38.262 40.088 57.118 1 91.75 598 GLU A CA 1
ATOM 696 C C . GLU A 1 117 ? 38.918 39.58 55.843 1 92.18 598 GLU A C 1
ATOM 697 O O . GLU A 1 117 ? 38.338 39.734 54.765 1 92.29 598 GLU A O 1
ATOM 703 N N . PRO A 1 118 ? 40.131 38.981 55.95 1 92.1 599 PRO A N 1
ATOM 704 C CA . PRO A 1 118 ? 40.839 38.515 54.751 1 91.72 599 PRO A CA 1
ATOM 705 C C . PRO A 1 118 ? 40.082 37.535 53.886 1 91.96 599 PRO A C 1
ATOM 706 O O . PRO A 1 118 ? 39.449 36.604 54.378 1 92.07 599 PRO A O 1
ATOM 710 N N . SER A 1 119 ? 40.17 37.755 52.574 1 91.86 600 SER A N 1
ATOM 711 C CA . SER A 1 119 ? 39.551 36.914 51.552 1 92 600 SER A CA 1
ATOM 712 C C . SER A 1 119 ? 40.056 35.471 51.57 1 91.13 600 SER A C 1
ATOM 713 O O . SER A 1 119 ? 39.365 34.583 51.079 1 91.45 600 SER A O 1
ATOM 716 N N . SER A 1 120 ? 41.241 35.227 52.151 1 90.01 601 SER A N 1
ATOM 717 C CA . SER A 1 120 ? 41.802 33.88 52.279 1 89.62 601 SER A CA 1
ATOM 718 C C . SER A 1 120 ? 40.887 32.956 53.09 1 88.45 601 SER A C 1
ATOM 719 O O . SER A 1 120 ? 40.946 31.75 52.919 1 88.58 601 SER A O 1
ATOM 722 N N . ASN A 1 121 ? 40.091 33.517 54.015 1 87.22 602 ASN A N 1
ATOM 723 C CA . ASN A 1 121 ? 39.179 32.77 54.881 1 86.07 602 ASN A CA 1
ATOM 724 C C . ASN A 1 121 ? 37.912 32.29 54.162 1 84.97 602 ASN A C 1
ATOM 725 O O . ASN A 1 121 ? 37.236 31.401 54.678 1 84.5 602 ASN A O 1
ATOM 730 N N . ALA A 1 122 ? 37.556 32.925 53.018 1 84.23 603 ALA A N 1
ATOM 731 C CA . ALA A 1 122 ? 36.343 32.634 52.252 1 83.99 603 ALA A CA 1
ATOM 732 C C . ALA A 1 122 ? 36.255 31.196 51.767 1 83 603 ALA A C 1
ATOM 733 O O . ALA A 1 122 ? 37.283 30.557 51.554 1 82.97 603 ALA A O 1
ATOM 735 N N . TRP A 1 123 ? 35.022 30.704 51.566 1 82.03 604 TRP A N 1
ATOM 736 C CA . TRP A 1 123 ? 34.741 29.333 51.146 1 81.82 604 TRP A CA 1
ATOM 737 C C . TRP A 1 123 ? 35.367 28.939 49.817 1 81.18 604 TRP A C 1
ATOM 738 O O . TRP A 1 123 ? 35.658 27.765 49.612 1 81.18 604 TRP A O 1
ATOM 749 N N . ASP A 1 124 ? 35.609 29.908 48.94 1 80.44 605 ASP A N 1
ATOM 750 C CA . ASP A 1 124 ? 36.223 29.638 47.657 1 80.51 605 ASP A CA 1
ATOM 751 C C . ASP A 1 124 ? 37.741 29.82 47.644 1 80.36 605 ASP A C 1
ATOM 752 O O . ASP A 1 124 ? 38.356 29.509 46.627 1 80.81 605 ASP A O 1
ATOM 757 N N . LYS A 1 125 ? 38.358 30.291 48.747 1 79.63 606 LYS A N 1
ATOM 758 C CA . LYS A 1 125 ? 39.81 30.478 48.781 1 79.93 606 LYS A CA 1
ATOM 759 C C . LYS A 1 125 ? 40.524 29.624 49.829 1 79.79 606 LYS A C 1
ATOM 760 O O . LYS A 1 125 ? 41.646 29.187 49.587 1 80.29 606 LYS A O 1
ATOM 766 N N . ARG A 1 126 ? 39.9 29.391 50.985 1 78.95 607 ARG A N 1
ATOM 767 C CA . ARG A 1 126 ? 40.541 28.644 52.065 1 78.92 607 ARG A CA 1
ATOM 768 C C . ARG A 1 126 ? 40.983 27.235 51.676 1 80.6 607 ARG A C 1
ATOM 769 O O . ARG A 1 126 ? 40.372 26.635 50.805 1 81.1 607 ARG A O 1
ATOM 777 N N . GLU A 1 127 ? 42.07 26.719 52.283 1 81.28 608 GLU A N 1
ATOM 778 C CA . GLU A 1 127 ? 42.543 25.373 51.963 1 82.43 608 GLU A CA 1
ATOM 779 C C . GLU A 1 127 ? 42.058 24.419 53.028 1 82.36 608 GLU A C 1
ATOM 780 O O . GLU A 1 127 ? 41.46 23.395 52.73 1 82.64 608 GLU A O 1
ATOM 786 N N . LYS A 1 128 ? 42.3 24.771 54.279 1 81.85 609 LYS A N 1
ATOM 787 C CA . LYS A 1 128 ? 41.968 23.965 55.429 1 81.4 609 LYS A CA 1
ATOM 788 C C . LYS A 1 128 ? 40.53 24.115 55.901 1 81.41 609 LYS A C 1
ATOM 789 O O . LYS A 1 128 ? 39.963 25.205 55.907 1 81.61 609 LYS A O 1
ATOM 795 N N . VAL A 1 129 ? 39.953 22.986 56.278 1 81.24 610 VAL A N 1
ATOM 796 C CA . VAL A 1 129 ? 38.647 22.783 56.889 1 81.4 610 VAL A CA 1
ATOM 797 C C . VAL A 1 129 ? 38.61 23.59 58.212 1 81.74 610 VAL A C 1
ATOM 798 O O . VAL A 1 129 ? 39.605 23.614 58.945 1 81.42 610 VAL A O 1
ATOM 802 N N . PRO A 1 130 ? 37.488 24.262 58.531 1 82.12 611 PRO A N 1
ATOM 803 C CA . PRO A 1 130 ? 37.434 25.034 59.788 1 82.35 611 PRO A CA 1
ATOM 804 C C . PRO A 1 130 ? 37.309 24.156 61.042 1 83.26 611 PRO A C 1
ATOM 805 O O . PRO A 1 130 ? 36.371 23.374 61.176 1 83.31 611 PRO A O 1
ATOM 809 N N . ILE A 1 131 ? 38.277 24.265 61.945 1 83.64 612 ILE A N 1
ATOM 810 C CA . ILE A 1 131 ? 38.274 23.513 63.182 1 85.01 612 ILE A CA 1
ATOM 811 C C . ILE A 1 131 ? 37.485 24.358 64.159 1 86.48 612 ILE A C 1
ATOM 812 O O . ILE A 1 131 ? 37.986 25.386 64.605 1 87.18 612 ILE A O 1
ATOM 817 N N . ILE A 1 132 ? 36.227 23.985 64.43 1 86.82 613 ILE A N 1
ATOM 818 C CA . ILE A 1 132 ? 35.37 24.818 65.257 1 87.74 613 ILE A CA 1
ATOM 819 C C . ILE A 1 132 ? 35.17 24.344 66.709 1 89.68 613 ILE A C 1
ATOM 820 O O . ILE A 1 132 ? 35.071 23.154 66.998 1 89.25 613 ILE A O 1
ATOM 825 N N . THR A 1 133 ? 35.137 25.328 67.618 1 91.61 614 THR A N 1
ATOM 826 C CA . THR A 1 133 ? 34.834 25.187 69.039 1 94.07 614 THR A CA 1
ATOM 827 C C . THR A 1 133 ? 33.849 26.29 69.421 1 96.71 614 THR A C 1
ATOM 828 O O . THR A 1 133 ? 33.836 27.354 68.788 1 97.05 614 THR A O 1
ATOM 832 N N . LEU A 1 134 ? 33.043 26.062 70.468 1 98.32 615 LEU A N 1
ATOM 833 C CA . LEU A 1 134 ? 32.144 27.109 70.951 1 100.48 615 LEU A CA 1
ATOM 834 C C . LEU A 1 134 ? 32.98 28.156 71.703 1 103.22 615 LEU A C 1
ATOM 835 O O . LEU A 1 134 ? 34.167 27.928 71.964 1 103.61 615 LEU A O 1
ATOM 840 N N . ALA A 1 135 ? 32.373 29.317 72.038 1 104.84 616 ALA A N 1
ATOM 841 C CA . ALA A 1 135 ? 33.053 30.376 72.788 1 106.61 616 ALA A CA 1
ATOM 842 C C . ALA A 1 135 ? 33.524 29.86 74.16 1 108.34 616 ALA A C 1
ATOM 843 O O . ALA A 1 135 ? 33.057 28.817 74.624 1 108.7 616 ALA A O 1
ATOM 845 N N . LYS A 1 136 ? 34.477 30.563 74.791 1 109.16 617 LYS A N 1
ATOM 846 C CA . LYS A 1 136 ? 35.001 30.149 76.081 1 110.51 617 LYS A CA 1
ATOM 847 C C . LYS A 1 136 ? 33.903 30.158 77.139 1 111.6 617 LYS A C 1
ATOM 848 O O . LYS A 1 136 ? 33.239 31.178 77.339 1 112.31 617 LYS A O 1
ATOM 850 N N . GLY A 1 137 ? 33.691 29.007 77.768 1 111.32 618 GLY A N 1
ATOM 851 C CA . GLY A 1 137 ? 32.68 28.862 78.808 1 111.15 618 GLY A CA 1
ATOM 852 C C . GLY A 1 137 ? 31.26 28.764 78.284 1 110.4 618 GLY A C 1
ATOM 853 O O . GLY A 1 137 ? 30.313 29.102 79.002 1 110.76 618 GLY A O 1
ATOM 854 N N . GLN A 1 138 ? 31.095 28.301 77.032 1 108.84 619 GLN A N 1
ATOM 855 C CA . GLN A 1 138 ? 29.77 28.16 76.435 1 108.05 619 GLN A CA 1
ATOM 856 C C . GLN A 1 138 ? 29.447 26.696 76.125 1 107.07 619 GLN A C 1
ATOM 857 O O . GLN A 1 138 ? 30.313 25.951 75.655 1 106.81 619 GLN A O 1
ATOM 863 N N . VAL A 1 139 ? 28.199 26.289 76.402 1 106.34 620 VAL A N 1
ATOM 864 C CA . VAL A 1 139 ? 27.699 24.933 76.161 1 106.21 620 VAL A CA 1
ATOM 865 C C . VAL A 1 139 ? 26.58 24.934 75.109 1 106.44 620 VAL A C 1
ATOM 866 O O . VAL A 1 139 ? 25.988 25.983 74.838 1 106.85 620 VAL A O 1
ATOM 870 N N . TRP A 1 140 ? 26.287 23.765 74.511 1 105.88 621 TRP A N 1
ATOM 871 C CA . TRP A 1 140 ? 25.228 23.68 73.512 1 105.25 621 TRP A CA 1
ATOM 872 C C . TRP A 1 140 ? 23.84 23.731 74.153 1 106.43 621 TRP A C 1
ATOM 873 O O . TRP A 1 140 ? 23.552 23.003 75.111 1 106.61 621 TRP A O 1
ATOM 884 N N . ASP A 1 141 ? 22.993 24.619 73.616 1 106.98 622 ASP A N 1
ATOM 885 C CA . ASP A 1 141 ? 21.61 24.824 74.022 1 108.02 622 ASP A CA 1
ATOM 886 C C . ASP A 1 141 ? 20.821 25.052 72.739 1 108.94 622 ASP A C 1
ATOM 887 O O . ASP A 1 141 ? 21.141 25.956 71.964 1 108.86 622 ASP A O 1
ATOM 892 N N . ASN A 1 142 ? 19.805 24.212 72.507 1 109.57 623 ASN A N 1
ATOM 893 C CA . ASN A 1 142 ? 18.946 24.29 71.332 1 110.38 623 ASN A CA 1
ATOM 894 C C . ASN A 1 142 ? 18.119 25.576 71.305 1 111.5 623 ASN A C 1
ATOM 895 O O . ASN A 1 142 ? 17.775 26.051 70.224 1 111.88 623 ASN A O 1
ATOM 900 N N . SER A 1 143 ? 17.83 26.164 72.474 1 111.92 624 SER A N 1
ATOM 901 C CA . SER A 1 143 ? 17.082 27.414 72.538 1 112.77 624 SER A CA 1
ATOM 902 C C . SER A 1 143 ? 17.88 28.632 72.027 1 113.15 624 SER A C 1
ATOM 903 O O . SER A 1 143 ? 17.278 29.662 71.71 1 113.63 624 SER A O 1
ATOM 906 N N . LYS A 1 144 ? 19.215 28.502 71.882 1 112.82 625 LYS A N 1
ATOM 907 C CA . LYS A 1 144 ? 20.063 29.574 71.345 1 112.86 625 LYS A CA 1
ATOM 908 C C . LYS A 1 144 ? 20.113 29.604 69.807 1 112.53 625 LYS A C 1
ATOM 909 O O . LYS A 1 144 ? 20.996 30.249 69.244 1 112.56 625 LYS A O 1
ATOM 911 N N . LEU A 1 145 ? 19.219 28.874 69.131 1 112.12 626 LEU A N 1
ATOM 912 C CA . LEU A 1 145 ? 19.2 28.859 67.669 1 112.18 626 LEU A CA 1
ATOM 913 C C . LEU A 1 145 ? 18.016 29.716 67.253 1 112.98 626 LEU A C 1
ATOM 914 O O . LEU A 1 145 ? 16.895 29.452 67.706 1 112.91 626 LEU A O 1
ATOM 919 N N . PRO A 1 146 ? 18.262 30.806 66.48 1 113.79 627 PRO A N 1
ATOM 920 C CA . PRO A 1 146 ? 17.152 31.663 66.059 1 115.04 627 PRO A CA 1
ATOM 921 C C . PRO A 1 146 ? 16.139 30.951 65.173 1 117.65 627 PRO A C 1
ATOM 922 O O . PRO A 1 146 ? 16.154 31.156 63.963 1 118.17 627 PRO A O 1
ATOM 926 N N . ILE A 1 147 ? 15.268 30.109 65.739 1 119.21 628 ILE A N 1
ATOM 927 C CA . ILE A 1 147 ? 14.229 29.416 64.964 1 121.47 628 ILE A CA 1
ATOM 928 C C . ILE A 1 147 ? 12.943 30.223 65.137 1 102.58 628 ILE A C 1
ATOM 929 O O . ILE A 1 147 ? 12.764 30.816 66.21 1 124.87 628 ILE A O 1
ATOM 934 N N . ALA A 1 148 ? 12.037 30.246 64.122 1 97.59 629 ALA A N 1
ATOM 935 C CA . ALA A 1 148 ? 10.795 31.042 64.226 1 76.78 629 ALA A CA 1
ATOM 936 C C . ALA A 1 148 ? 9.98 30.772 65.508 1 99.46 629 ALA A C 1
ATOM 937 O O . ALA A 1 148 ? 9.435 31.731 66.086 1 81.51 629 ALA A O 1
ATOM 939 N N . GLY A 1 149 ? 9.818 29.494 65.874 1 106.23 630 GLY A N 1
ATOM 940 C CA . GLY A 1 149 ? 9.106 29.105 67.085 1 127.24 630 GLY A CA 1
ATOM 941 C C . GLY A 1 149 ? 9.966 29.177 68.325 1 128.46 630 GLY A C 1
ATOM 942 O O . GLY A 1 149 ? 9.443 29.26 69.439 1 128.72 630 GLY A O 1
ATOM 943 N N . LYS A 1 150 ? 11.309 29.163 68.147 1 129.1 631 LYS A N 1
ATOM 944 C CA . LYS A 1 150 ? 12.246 29.236 69.262 1 129.88 631 LYS A CA 1
ATOM 945 C C . LYS A 1 150 ? 12.042 30.506 70.036 1 130.54 631 LYS A C 1
ATOM 946 O O . LYS A 1 150 ? 11.898 30.436 71.251 1 130.82 631 LYS A O 1
ATOM 948 N N . VAL A 1 151 ? 12.011 31.695 69.371 1 130.87 632 VAL A N 1
ATOM 949 C CA . VAL A 1 151 ? 11.823 32.986 70.078 1 131.46 632 VAL A CA 1
ATOM 950 C C . VAL A 1 151 ? 12.81 33.049 71.278 1 131.95 632 VAL A C 1
ATOM 951 O O . VAL A 1 151 ? 12.423 33.421 72.385 1 132.5 632 VAL A O 1
ATOM 955 N N . GLY A 1 152 ? 14.024 32.543 71.07 1 131.83 633 GLY A N 1
ATOM 956 C CA . GLY A 1 152 ? 15.024 32.466 72.123 1 132.17 633 GLY A CA 1
ATOM 957 C C . GLY A 1 152 ? 15.524 33.829 72.544 1 132.22 633 GLY A C 1
ATOM 958 O O . GLY A 1 152 ? 15.106 34.865 71.998 1 132.11 633 GLY A O 1
ATOM 959 N N . SER A 1 153 ? 16.455 33.844 73.512 1 131.93 634 SER A N 1
ATOM 960 C CA . SER A 1 153 ? 16.991 35.108 74.04 1 132.07 634 SER A CA 1
ATOM 961 C C . SER A 1 153 ? 17.933 35.875 73.059 1 131.43 634 SER A C 1
ATOM 962 O O . SER A 1 153 ? 18.394 35.301 72.071 1 131.86 634 SER A O 1
ATOM 965 N N . GLU A 1 154 ? 18.199 37.176 73.334 1 130.12 635 GLU A N 1
ATOM 966 C CA . GLU A 1 154 ? 19.102 38.006 72.526 1 129.19 635 GLU A CA 1
ATOM 967 C C . GLU A 1 154 ? 20.535 37.448 72.495 1 127.93 635 GLU A C 1
ATOM 968 O O . GLU A 1 154 ? 21.25 37.649 71.52 1 128.26 635 GLU A O 1
ATOM 970 N N . ASN A 1 155 ? 20.941 36.744 73.554 1 126.63 636 ASN A N 1
ATOM 971 C CA . ASN A 1 155 ? 22.237 36.088 73.677 1 125.76 636 ASN A CA 1
ATOM 972 C C . ASN A 1 155 ? 22.093 34.644 73.175 1 124.15 636 ASN A C 1
ATOM 973 O O . ASN A 1 155 ? 21.462 33.813 73.832 1 124.43 636 ASN A O 1
ATOM 978 N N . ARG A 1 156 ? 22.636 34.351 71.984 1 122.06 637 ARG A N 1
ATOM 979 C CA . ARG A 1 156 ? 22.517 33.023 71.391 1 120.14 637 ARG A CA 1
ATOM 980 C C . ARG A 1 156 ? 23.869 32.227 71.525 1 117 637 ARG A C 1
ATOM 981 O O . ARG A 1 156 ? 24.403 32.193 72.632 1 117.03 637 ARG A O 1
ATOM 989 N N . MET A 1 157 ? 24.41 31.588 70.462 1 114.08 638 MET A N 1
ATOM 990 C CA . MET A 1 157 ? 25.688 30.86 70.538 1 111.66 638 MET A CA 1
ATOM 991 C C . MET A 1 157 ? 26.758 31.492 69.637 1 109.23 638 MET A C 1
ATOM 992 O O . MET A 1 157 ? 26.431 32.155 68.657 1 109.21 638 MET A O 1
ATOM 997 N N . THR A 1 158 ? 28.033 31.259 69.951 1 107.2 639 THR A N 1
ATOM 998 C CA . THR A 1 158 ? 29.147 31.83 69.199 1 105.82 639 THR A CA 1
ATOM 999 C C . THR A 1 158 ? 30.213 30.767 68.899 1 104.09 639 THR A C 1
ATOM 1000 O O . THR A 1 158 ? 30.775 30.203 69.838 1 104.37 639 THR A O 1
ATOM 1004 N N . LEU A 1 159 ? 30.522 30.51 67.61 1 102.08 640 LEU A N 1
ATOM 1005 C CA . LEU A 1 159 ? 31.591 29.569 67.275 1 100.5 640 LEU A CA 1
ATOM 1006 C C . LEU A 1 159 ? 32.87 30.306 66.889 1 98.48 640 LEU A C 1
ATOM 1007 O O . LEU A 1 159 ? 32.835 31.446 66.435 1 98.45 640 LEU A O 1
ATOM 1012 N N . ILE A 1 160 ? 34.005 29.663 67.123 1 96.85 641 ILE A N 1
ATOM 1013 C CA . ILE A 1 160 ? 35.32 30.205 66.838 1 95.74 641 ILE A CA 1
ATOM 1014 C C . ILE A 1 160 ? 36.113 29.131 66.104 1 94.75 641 ILE A C 1
ATOM 1015 O O . ILE A 1 160 ? 36.155 27.985 66.545 1 94.98 641 ILE A O 1
ATOM 1020 N N . ALA A 1 161 ? 36.702 29.481 64.969 1 93.76 642 ALA A N 1
ATOM 1021 C CA . ALA A 1 161 ? 37.53 28.549 64.205 1 93.36 642 ALA A CA 1
ATOM 1022 C C . ALA A 1 161 ? 39.032 28.895 64.453 1 92.95 642 ALA A C 1
ATOM 1023 O O . ALA A 1 161 ? 39.309 29.813 65.24 1 93.3 642 ALA A O 1
ATOM 1025 N N . GLN A 1 162 ? 40.003 28.146 63.868 1 92.2 643 GLN A N 1
ATOM 1026 C CA . GLN A 1 162 ? 41.436 28.39 64.078 1 92.03 643 GLN A CA 1
ATOM 1027 C C . GLN A 1 162 ? 41.88 29.837 63.777 1 92.63 643 GLN A C 1
ATOM 1028 O O . GLN A 1 162 ? 42.962 30.237 64.208 1 93.05 643 GLN A O 1
ATOM 1034 N N . ASP A 1 163 ? 41.027 30.629 63.094 1 92.27 644 ASP A N 1
ATOM 1035 C CA . ASP A 1 163 ? 41.277 32.036 62.794 1 92.42 644 ASP A CA 1
ATOM 1036 C C . ASP A 1 163 ? 41.037 32.995 63.978 1 93.34 644 ASP A C 1
ATOM 1037 O O . ASP A 1 163 ? 41.34 34.185 63.868 1 93.72 644 ASP A O 1
ATOM 1042 N N . GLY A 1 164 ? 40.448 32.499 65.064 1 93.32 645 GLY A N 1
ATOM 1043 C CA . GLY A 1 164 ? 40.181 33.309 66.248 1 93.58 645 GLY A CA 1
ATOM 1044 C C . GLY A 1 164 ? 38.983 34.237 66.153 1 93.97 645 GLY A C 1
ATOM 1045 O O . GLY A 1 164 ? 38.683 34.963 67.111 1 94.48 645 GLY A O 1
ATOM 1046 N N . ILE A 1 165 ? 38.282 34.231 65.01 1 93.49 646 ILE A N 1
ATOM 1047 C CA . ILE A 1 165 ? 37.132 35.101 64.816 1 93.61 646 ILE A CA 1
ATOM 1048 C C . ILE A 1 165 ? 35.845 34.519 65.407 1 94.04 646 ILE A C 1
ATOM 1049 O O . ILE A 1 165 ? 35.465 33.393 65.094 1 94.29 646 ILE A O 1
ATOM 1054 N N . GLN A 1 166 ? 35.164 35.303 66.239 1 94.22 647 GLN A N 1
ATOM 1055 C CA . GLN A 1 166 ? 33.896 34.924 66.852 1 94.77 647 GLN A CA 1
ATOM 1056 C C . GLN A 1 166 ? 32.749 35.149 65.858 1 94.4 647 GLN A C 1
ATOM 1057 O O . GLN A 1 166 ? 32.601 36.243 65.314 1 94.65 647 GLN A O 1
ATOM 1063 N N . ARG A 1 167 ? 31.949 34.107 65.605 1 93.39 648 ARG A N 1
ATOM 1064 C CA . ARG A 1 167 ? 30.836 34.184 64.654 1 92.47 648 ARG A CA 1
ATOM 1065 C C . ARG A 1 167 ? 29.545 33.708 65.342 1 92.62 648 ARG A C 1
ATOM 1066 O O . ARG A 1 167 ? 29.575 32.696 66.033 1 92.89 648 ARG A O 1
ATOM 1074 N N . LYS A 1 168 ? 28.424 34.425 65.169 1 92.22 649 LYS A N 1
ATOM 1075 C CA . LYS A 1 168 ? 27.158 34.003 65.767 1 92.39 649 LYS A CA 1
ATOM 1076 C C . LYS A 1 168 ? 26.538 32.882 64.962 1 91.13 649 LYS A C 1
ATOM 1077 O O . LYS A 1 168 ? 26.446 32.991 63.746 1 91.86 649 LYS A O 1
ATOM 1083 N N . ILE A 1 169 ? 26.099 31.816 65.623 1 89.58 650 ILE A N 1
ATOM 1084 C CA . ILE A 1 169 ? 25.478 30.701 64.923 1 88.73 650 ILE A CA 1
ATOM 1085 C C . ILE A 1 169 ? 23.999 30.994 64.663 1 87.47 650 ILE A C 1
ATOM 1086 O O . ILE A 1 169 ? 23.215 31.06 65.609 1 87.64 650 ILE A O 1
ATOM 1091 N N . LEU A 1 170 ? 23.619 31.207 63.389 1 85.83 651 LEU A N 1
ATOM 1092 C CA . LEU A 1 170 ? 22.223 31.424 63.043 1 84.92 651 LEU A CA 1
ATOM 1093 C C . LEU A 1 170 ? 21.53 30.104 62.734 1 83.87 651 LEU A C 1
ATOM 1094 O O . LEU A 1 170 ? 20.4 29.88 63.17 1 83.41 651 LEU A O 1
ATOM 1099 N N . LYS A 1 171 ? 22.197 29.227 61.978 1 83.61 652 LYS A N 1
ATOM 1100 C CA . LYS A 1 171 ? 21.603 27.939 61.627 1 84.11 652 LYS A CA 1
ATOM 1101 C C . LYS A 1 171 ? 22.519 26.798 61.99 1 85.16 652 LYS A C 1
ATOM 1102 O O . LYS A 1 171 ? 23.717 26.878 61.724 1 85.77 652 LYS A O 1
ATOM 1108 N N . ALA A 1 172 ? 21.974 25.745 62.613 1 85.02 653 ALA A N 1
ATOM 1109 C CA . ALA A 1 172 ? 22.784 24.579 62.95 1 85.2 653 ALA A CA 1
ATOM 1110 C C . ALA A 1 172 ? 22.727 23.501 61.835 1 84.74 653 ALA A C 1
ATOM 1111 O O . ALA A 1 172 ? 21.859 22.636 61.853 1 85.42 653 ALA A O 1
ATOM 1113 N N . GLY A 1 173 ? 23.66 23.556 60.896 1 83.47 654 GLY A N 1
ATOM 1114 C CA . GLY A 1 173 ? 23.756 22.562 59.833 1 83.01 654 GLY A CA 1
ATOM 1115 C C . GLY A 1 173 ? 24.528 21.329 60.278 1 82.29 654 GLY A C 1
ATOM 1116 O O . GLY A 1 173 ? 25.01 21.286 61.411 1 82.64 654 GLY A O 1
ATOM 1117 N N . ALA A 1 174 ? 24.66 20.31 59.41 1 81.01 655 ALA A N 1
ATOM 1118 C CA . ALA A 1 174 ? 25.335 19.063 59.775 1 80.67 655 ALA A CA 1
ATOM 1119 C C . ALA A 1 174 ? 26.739 19.249 60.383 1 80.75 655 ALA A C 1
ATOM 1120 O O . ALA A 1 174 ? 26.967 18.782 61.495 1 80.45 655 ALA A O 1
ATOM 1122 N N . TYR A 1 175 ? 27.642 19.979 59.716 1 81.14 656 TYR A N 1
ATOM 1123 C CA . TYR A 1 175 ? 29 20.21 60.217 1 82.14 656 TYR A CA 1
ATOM 1124 C C . TYR A 1 175 ? 29.009 20.844 61.621 1 82.86 656 TYR A C 1
ATOM 1125 O O . TYR A 1 175 ? 29.802 20.458 62.48 1 83.32 656 TYR A O 1
ATOM 1134 N N . ILE A 1 176 ? 28.119 21.807 61.854 1 82.48 657 ILE A N 1
ATOM 1135 C CA . ILE A 1 176 ? 28.012 22.483 63.143 1 82.11 657 ILE A CA 1
ATOM 1136 C C . ILE A 1 176 ? 27.457 21.536 64.214 1 82.1 657 ILE A C 1
ATOM 1137 O O . ILE A 1 176 ? 27.94 21.526 65.355 1 82.59 657 ILE A O 1
ATOM 1142 N N . VAL A 1 177 ? 26.453 20.737 63.847 1 81.65 658 VAL A N 1
ATOM 1143 C CA . VAL A 1 177 ? 25.806 19.787 64.746 1 81.98 658 VAL A CA 1
ATOM 1144 C C . VAL A 1 177 ? 26.792 18.721 65.188 1 82.76 658 VAL A C 1
ATOM 1145 O O . VAL A 1 177 ? 26.881 18.422 66.387 1 83.64 658 VAL A O 1
ATOM 1149 N N . MET A 1 178 ? 27.581 18.201 64.247 1 82.38 659 MET A N 1
ATOM 1150 C CA . MET A 1 178 ? 28.529 17.152 64.581 1 82.63 659 MET A CA 1
ATOM 1151 C C . MET A 1 178 ? 29.653 17.641 65.477 1 82.83 659 MET A C 1
ATOM 1152 O O . MET A 1 178 ? 29.955 16.955 66.431 1 83.14 659 MET A O 1
ATOM 1157 N N . ARG A 1 179 ? 30.234 18.826 65.232 1 82.94 660 ARG A N 1
ATOM 1158 C CA . ARG A 1 179 ? 31.346 19.308 66.051 1 83.31 660 ARG A CA 1
ATOM 1159 C C . ARG A 1 179 ? 30.934 19.931 67.37 1 84.45 660 ARG A C 1
ATOM 1160 O O . ARG A 1 179 ? 31.611 19.718 68.378 1 84.6 660 ARG A O 1
ATOM 1168 N N . LEU A 1 180 ? 29.837 20.699 67.382 1 85.12 661 LEU A N 1
ATOM 1169 C CA . LEU A 1 180 ? 29.444 21.423 68.593 1 86.09 661 LEU A CA 1
ATOM 1170 C C . LEU A 1 180 ? 28.276 20.822 69.379 1 87.2 661 LEU A C 1
ATOM 1171 O O . LEU A 1 180 ? 28.249 21.013 70.587 1 87.77 661 LEU A O 1
ATOM 1176 N N . GLU A 1 181 ? 27.316 20.124 68.741 1 88.02 662 GLU A N 1
ATOM 1177 C CA . GLU A 1 181 ? 26.21 19.531 69.515 1 89.09 662 GLU A CA 1
ATOM 1178 C C . GLU A 1 181 ? 26.536 18.116 69.956 1 89.34 662 GLU A C 1
ATOM 1179 O O . GLU A 1 181 ? 26.421 17.789 71.128 1 89.61 662 GLU A O 1
ATOM 1185 N N . LYS A 1 182 ? 26.934 17.277 69.009 1 89.2 663 LYS A N 1
ATOM 1186 C CA . LYS A 1 182 ? 27.246 15.878 69.257 1 88.92 663 LYS A CA 1
ATOM 1187 C C . LYS A 1 182 ? 28.71 15.634 69.626 1 88.9 663 LYS A C 1
ATOM 1188 O O . LYS A 1 182 ? 29.014 14.544 70.11 1 89.36 663 LYS A O 1
ATOM 1194 N N . GLN A 1 183 ? 29.607 16.636 69.425 1 88.45 664 GLN A N 1
ATOM 1195 C CA . GLN A 1 183 ? 31.045 16.545 69.745 1 88.94 664 GLN A CA 1
ATOM 1196 C C . GLN A 1 183 ? 31.694 15.292 69.141 1 88.2 664 GLN A C 1
ATOM 1197 O O . GLN A 1 183 ? 32.554 14.66 69.761 1 88.35 664 GLN A O 1
ATOM 1203 N N . THR A 1 184 ? 31.244 14.927 67.945 1 86.9 665 THR A N 1
ATOM 1204 C CA . THR A 1 184 ? 31.659 13.741 67.227 1 86.2 665 THR A CA 1
ATOM 1205 C C . THR A 1 184 ? 32.202 14.096 65.842 1 85.25 665 THR A C 1
ATOM 1206 O O . THR A 1 184 ? 32.065 15.24 65.396 1 85.87 665 THR A O 1
ATOM 1210 N N . HIS A 1 185 ? 32.817 13.122 65.151 1 83.56 666 HIS A N 1
ATOM 1211 C CA . HIS A 1 185 ? 33.317 13.337 63.801 1 82.63 666 HIS A CA 1
ATOM 1212 C C . HIS A 1 185 ? 32.526 12.445 62.863 1 81.24 666 HIS A C 1
ATOM 1213 O O . HIS A 1 185 ? 32.788 11.241 62.812 1 81.56 666 HIS A O 1
ATOM 1220 N N . ASP A 1 186 ? 31.539 13.021 62.142 1 79.44 667 ASP A N 1
ATOM 1221 C CA . ASP A 1 186 ? 30.683 12.262 61.23 1 78.19 667 ASP A CA 1
ATOM 1222 C C . ASP A 1 186 ? 31.237 12.257 59.805 1 77.44 667 ASP A C 1
ATOM 1223 O O . ASP A 1 186 ? 31.239 13.28 59.123 1 77.46 667 ASP A O 1
ATOM 1228 N N . ASN A 1 187 ? 31.715 11.09 59.37 1 76.46 668 ASN A N 1
ATOM 1229 C CA . ASN A 1 187 ? 32.296 10.876 58.056 1 75.68 668 ASN A CA 1
ATOM 1230 C C . ASN A 1 187 ? 31.319 11.137 56.894 1 74.81 668 ASN A C 1
ATOM 1231 O O . ASN A 1 187 ? 31.734 11.827 55.962 1 74.45 668 ASN A O 1
ATOM 1236 N N . PRO A 1 188 ? 30.023 10.712 56.924 1 74.12 669 PRO A N 1
ATOM 1237 C CA . PRO A 1 188 ? 29.126 11.052 55.8 1 73.63 669 PRO A CA 1
ATOM 1238 C C . PRO A 1 188 ? 29.036 12.564 55.588 1 74.19 669 PRO A C 1
ATOM 1239 O O . PRO A 1 188 ? 28.974 13.002 54.441 1 74.48 669 PRO A O 1
ATOM 1243 N N . THR A 1 189 ? 29.106 13.356 56.697 1 73.91 670 THR A N 1
ATOM 1244 C CA . THR A 1 189 ? 29.106 14.817 56.69 1 73.8 670 THR A CA 1
ATOM 1245 C C . THR A 1 189 ? 30.369 15.339 55.996 1 73.35 670 THR A C 1
ATOM 1246 O O . THR A 1 189 ? 30.256 16.125 55.064 1 73.85 670 THR A O 1
ATOM 1250 N N . TYR A 1 190 ? 31.56 14.867 56.393 1 72.59 671 TYR A N 1
ATOM 1251 C CA . TYR A 1 190 ? 32.825 15.274 55.77 1 72.54 671 TYR A CA 1
ATOM 1252 C C . TYR A 1 190 ? 32.813 14.964 54.255 1 72.17 671 TYR A C 1
ATOM 1253 O O . TYR A 1 190 ? 33.212 15.797 53.443 1 72.54 671 TYR A O 1
ATOM 1262 N N . LYS A 1 191 ? 32.326 13.775 53.882 1 71.28 672 LYS A N 1
ATOM 1263 C CA . LYS A 1 191 ? 32.287 13.332 52.496 1 70.52 672 LYS A CA 1
ATOM 1264 C C . LYS A 1 191 ? 31.299 14.123 51.66 1 70.04 672 LYS A C 1
ATOM 1265 O O . LYS A 1 191 ? 31.631 14.542 50.539 1 70.12 672 LYS A O 1
ATOM 1271 N N . ASN A 1 192 ? 30.119 14.413 52.227 1 68.97 673 ASN A N 1
ATOM 1272 C CA . ASN A 1 192 ? 29.147 15.254 51.53 1 67.86 673 ASN A CA 1
ATOM 1273 C C . ASN A 1 192 ? 29.663 16.667 51.35 1 66.99 673 ASN A C 1
ATOM 1274 O O . ASN A 1 192 ? 29.343 17.292 50.353 1 67.52 673 ASN A O 1
ATOM 1279 N N . LEU A 1 193 ? 30.474 17.165 52.285 1 65.91 674 LEU A N 1
ATOM 1280 C CA . LEU A 1 193 ? 31.092 18.468 52.143 1 65.55 674 LEU A CA 1
ATOM 1281 C C . LEU A 1 193 ? 32.162 18.416 51.06 1 65.96 674 LEU A C 1
ATOM 1282 O O . LEU A 1 193 ? 32.197 19.31 50.225 1 66.32 674 LEU A O 1
ATOM 1287 N N . GLY A 1 194 ? 32.933 17.33 50.997 1 65.79 675 GLY A N 1
ATOM 1288 C CA . GLY A 1 194 ? 33.912 17.122 49.94 1 66.14 675 GLY A CA 1
ATOM 1289 C C . GLY A 1 194 ? 33.254 17.06 48.572 1 67 675 GLY A C 1
ATOM 1290 O O . GLY A 1 194 ? 33.785 17.612 47.614 1 68.02 675 GLY A O 1
ATOM 1291 N N . ARG A 1 195 ? 32.075 16.421 48.457 1 66.43 676 ARG A N 1
ATOM 1292 C CA . ARG A 1 195 ? 31.338 16.344 47.192 1 66.28 676 ARG A CA 1
ATOM 1293 C C . ARG A 1 195 ? 30.776 17.708 46.83 1 67.15 676 ARG A C 1
ATOM 1294 O O . ARG A 1 195 ? 30.801 18.086 45.655 1 68.42 676 ARG A O 1
ATOM 1302 N N . PHE A 1 196 ? 30.279 18.462 47.832 1 66.22 677 PHE A N 1
ATOM 1303 C CA . PHE A 1 196 ? 29.717 19.789 47.625 1 65.56 677 PHE A CA 1
ATOM 1304 C C . PHE A 1 196 ? 30.751 20.741 47.03 1 66.43 677 PHE A C 1
ATOM 1305 O O . PHE A 1 196 ? 30.609 21.125 45.875 1 67.58 677 PHE A O 1
ATOM 1313 N N . HIS A 1 197 ? 31.807 21.075 47.783 1 65.6 6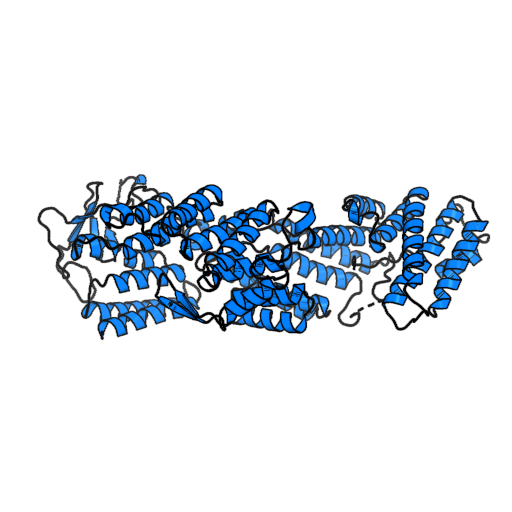78 HIS A N 1
ATOM 1314 C CA . HIS A 1 197 ? 32.855 21.995 47.375 1 65.2 678 HIS A CA 1
ATOM 1315 C C . HIS A 1 197 ? 33.553 21.6 46.073 1 65.07 678 HIS A C 1
ATOM 1316 O O . HIS A 1 197 ? 34.139 22.465 45.426 1 65.61 678 HIS A O 1
ATOM 1323 N N . SER A 1 198 ? 33.464 20.316 45.66 1 64.04 679 SER A N 1
ATOM 1324 C CA . SER A 1 198 ? 34.094 19.885 44.409 1 63.7 679 SER A CA 1
ATOM 1325 C C . SER A 1 198 ? 33.126 19.728 43.238 1 63.69 679 SER A C 1
ATOM 1326 O O . SER A 1 198 ? 33.541 19.223 42.198 1 63.95 679 SER A O 1
ATOM 1329 N N . SER A 1 199 ? 31.858 20.164 43.378 1 62.94 680 SER A N 1
ATOM 1330 C CA . SER A 1 199 ? 30.877 20.038 42.311 1 63.08 680 SER A CA 1
ATOM 1331 C C . SER A 1 199 ? 31.34 20.712 41.025 1 63.54 680 SER A C 1
ATOM 1332 O O . SER A 1 199 ? 32.079 21.701 41.087 1 63.74 680 SER A O 1
ATOM 1335 N N . ILE A 1 200 ? 30.942 20.157 39.858 1 63.13 681 ILE A N 1
ATOM 1336 C CA . ILE A 1 200 ? 31.377 20.711 38.584 1 63.11 681 ILE A CA 1
ATOM 1337 C C . ILE A 1 200 ? 30.258 21.427 37.804 1 63.72 681 ILE A C 1
ATOM 1338 O O . ILE A 1 200 ? 30.517 21.913 36.706 1 64.7 681 ILE A O 1
ATOM 1343 N N . MET A 1 201 ? 29.036 21.549 38.361 1 62.95 682 MET A N 1
ATOM 1344 C CA . MET A 1 201 ? 27.935 22.212 37.654 1 62.78 682 MET A CA 1
ATOM 1345 C C . MET A 1 201 ? 28.288 23.624 37.269 1 64.89 682 MET A C 1
ATOM 1346 O O . MET A 1 201 ? 28.816 24.367 38.098 1 65.9 682 MET A O 1
ATOM 1351 N N . PRO A 1 202 ? 27.989 24.035 36.027 1 65.07 683 PRO A N 1
ATOM 1352 C CA . PRO A 1 202 ? 28.287 25.414 35.627 1 65.31 683 PRO A CA 1
ATOM 1353 C C . PRO A 1 202 ? 27.613 26.463 36.512 1 66.12 683 PRO A C 1
ATOM 1354 O O . PRO A 1 202 ? 28.243 27.474 36.819 1 66.75 683 PRO A O 1
ATOM 1358 N N . SER A 1 203 ? 26.371 26.223 36.969 1 65.7 684 SER A N 1
ATOM 1359 C CA . SER A 1 203 ? 25.715 27.186 37.872 1 65.54 684 SER A CA 1
ATOM 1360 C C . SER A 1 203 ? 26.452 27.318 39.224 1 65.87 684 SER A C 1
ATOM 1361 O O . SER A 1 203 ? 26.362 28.374 39.886 1 66.25 684 SER A O 1
ATOM 1364 N N . PHE A 1 204 ? 27.194 26.246 39.612 1 65.1 685 PHE A N 1
ATOM 1365 C CA . PHE A 1 204 ? 28.012 26.146 40.813 1 64.75 685 PHE A CA 1
ATOM 1366 C C . PHE A 1 204 ? 29.36 26.859 40.65 1 65.28 685 PHE A C 1
ATOM 1367 O O . PHE A 1 204 ? 29.855 27.454 41.612 1 65.27 685 PHE A O 1
ATOM 1375 N N . THR A 1 205 ? 29.956 26.81 39.447 1 65.71 686 THR A N 1
ATOM 1376 C CA . THR A 1 205 ? 31.285 27.392 39.238 1 66.94 686 THR A CA 1
ATOM 1377 C C . THR A 1 205 ? 31.357 28.733 38.522 1 69.3 686 THR A C 1
ATOM 1378 O O . THR A 1 205 ? 32.251 29.517 38.825 1 69.96 686 THR A O 1
ATOM 1382 N N . GLU A 1 206 ? 30.517 28.952 37.503 1 70.56 687 GLU A N 1
ATOM 1383 C CA . GLU A 1 206 ? 30.566 30.151 36.675 1 71.84 687 GLU A CA 1
ATOM 1384 C C . GLU A 1 206 ? 30.064 31.367 37.369 1 73.84 687 GLU A C 1
ATOM 1385 O O . GLU A 1 206 ? 28.9 31.412 37.768 1 73.86 687 GLU A O 1
ATOM 1391 N N . SER A 1 207 ? 30.917 32.391 37.466 1 75.53 688 SER A N 1
ATOM 1392 C CA . SER A 1 207 ? 30.511 33.636 38.098 1 77.84 688 SER A CA 1
ATOM 1393 C C . SER A 1 207 ? 29.376 34.313 37.318 1 79.18 688 SER A C 1
ATOM 1394 O O . SER A 1 207 ? 28.529 34.966 37.938 1 79.33 688 SER A O 1
ATOM 1397 N N . SER A 1 208 ? 29.318 34.095 35.975 1 79.53 689 SER A N 1
ATOM 1398 C CA . SER A 1 208 ? 28.273 34.629 35.095 1 80.29 689 SER A CA 1
ATOM 1399 C C . SER A 1 208 ? 26.861 34.086 35.41 1 80.58 689 SER A C 1
ATOM 1400 O O . SER A 1 208 ? 25.872 34.65 34.921 1 81.12 689 SER A O 1
ATOM 1403 N N . LEU A 1 209 ? 26.777 33.012 36.228 1 79.68 690 LEU A N 1
ATOM 1404 C CA . LEU A 1 209 ? 25.532 32.392 36.694 1 79.73 690 LEU A CA 1
ATOM 1405 C C . LEU A 1 209 ? 25.258 32.595 38.197 1 79.76 690 LEU A C 1
ATOM 1406 O O . LEU A 1 209 ? 24.274 32.062 38.727 1 79.61 690 LEU A O 1
ATOM 1411 N N . GLY A 1 210 ? 26.134 33.335 38.871 1 79.55 691 GLY A N 1
ATOM 1412 C CA . GLY A 1 210 ? 26.06 33.574 40.306 1 79.3 691 GLY A CA 1
ATOM 1413 C C . GLY A 1 210 ? 26.825 32.561 41.135 1 78.75 691 GLY A C 1
ATOM 1414 O O . GLY A 1 210 ? 26.629 32.495 42.349 1 79.13 691 GLY A O 1
ATOM 1415 N N . GLY A 1 211 ? 27.673 31.747 40.493 1 77.87 692 GLY A N 1
ATOM 1416 C CA . GLY A 1 211 ? 28.434 30.709 41.179 1 77.12 692 GLY A CA 1
ATOM 1417 C C . GLY A 1 211 ? 29.854 31.11 41.504 1 76.02 692 GLY A C 1
ATOM 1418 O O . GLY A 1 211 ? 30.264 32.238 41.248 1 76.22 692 GLY A O 1
ATOM 1419 N N . GLY A 1 212 ? 30.61 30.176 42.05 1 74.99 693 GLY A N 1
ATOM 1420 C CA . GLY A 1 212 ? 32 30.405 42.423 1 74.08 693 GLY A CA 1
ATOM 1421 C C . GLY A 1 212 ? 32.219 30.572 43.912 1 72.72 693 GLY A C 1
ATOM 1422 O O . GLY A 1 212 ? 33.341 30.417 44.388 1 72.91 693 GLY A O 1
ATOM 1423 N N . LYS A 1 213 ? 31.145 30.864 44.655 1 71.28 694 LYS A N 1
ATOM 1424 C CA . LYS A 1 213 ? 31.156 31.091 46.094 1 70.69 694 LYS A CA 1
ATOM 1425 C C . LYS A 1 213 ? 31.684 29.907 46.92 1 70.2 694 LYS A C 1
ATOM 1426 O O . LYS A 1 213 ? 32.486 30.09 47.841 1 70.51 694 LYS A O 1
ATOM 1432 N N . TYR A 1 214 ? 31.218 28.707 46.602 1 68.94 695 TYR A N 1
ATOM 1433 C CA . TYR A 1 214 ? 31.602 27.512 47.337 1 68.2 695 TYR A CA 1
ATOM 1434 C C . TYR A 1 214 ? 32.559 26.582 46.579 1 67.28 695 TYR A C 1
ATOM 1435 O O . TYR A 1 214 ? 33.008 25.59 47.155 1 66.65 695 TYR A O 1
ATOM 1444 N N . LYS A 1 215 ? 32.883 26.906 45.307 1 66.94 696 LYS A N 1
ATOM 1445 C CA . LYS A 1 215 ? 33.797 26.095 44.517 1 67.29 696 LYS A CA 1
ATOM 1446 C C . LYS A 1 215 ? 35.207 26.208 45.077 1 68.42 696 LYS A C 1
ATOM 1447 O O . LYS A 1 215 ? 35.751 27.315 45.196 1 68.72 696 LYS A O 1
ATOM 1453 N N . ASN A 1 216 ? 35.766 25.05 45.477 1 68.71 697 ASN A N 1
ATOM 1454 C CA . ASN A 1 216 ? 37.076 24.937 46.091 1 69.43 697 ASN A CA 1
ATOM 1455 C C . ASN A 1 216 ? 37.488 23.479 46.096 1 70.42 697 ASN A C 1
ATOM 1456 O O . ASN A 1 216 ? 37.082 22.741 46.999 1 71.16 697 ASN A O 1
ATOM 1461 N N . ASP A 1 217 ? 38.302 23.053 45.113 1 70.04 698 ASP A N 1
ATOM 1462 C CA . ASP A 1 217 ? 38.758 21.666 45.069 1 69.93 698 ASP A CA 1
ATOM 1463 C C . ASP A 1 217 ? 39.754 21.324 46.159 1 70.96 698 ASP A C 1
ATOM 1464 O O . ASP A 1 217 ? 39.707 20.218 46.697 1 71 698 ASP A O 1
ATOM 1469 N N . GLN A 1 218 ? 40.616 22.272 46.533 1 72.05 699 GLN A N 1
ATOM 1470 C CA . GLN A 1 218 ? 41.589 22.036 47.598 1 73.45 699 GLN A CA 1
ATOM 1471 C C . GLN A 1 218 ? 40.874 21.798 48.923 1 73.09 699 GLN A C 1
ATOM 1472 O O . GLN A 1 218 ? 41.202 20.861 49.637 1 73.66 699 GLN A O 1
ATOM 1478 N N . LEU A 1 219 ? 39.863 22.611 49.223 1 72.25 700 LEU A N 1
ATOM 1479 C CA . LEU A 1 219 ? 39.078 22.469 50.448 1 71.33 700 LEU A CA 1
ATOM 1480 C C . LEU A 1 219 ? 38.252 21.172 50.39 1 71.28 700 LEU A C 1
ATOM 1481 O O . LEU A 1 219 ? 38.138 20.485 51.396 1 71.65 700 LEU A O 1
ATOM 1486 N N . ALA A 1 220 ? 37.759 20.786 49.209 1 71.19 701 ALA A N 1
ATOM 1487 C CA . ALA A 1 220 ? 37.032 19.529 49.032 1 71.5 701 ALA A CA 1
ATOM 1488 C C . ALA A 1 220 ? 37.931 18.336 49.396 1 72.45 701 ALA A C 1
ATOM 1489 O O . ALA A 1 220 ? 37.515 17.486 50.19 1 72.87 701 ALA A O 1
ATOM 1491 N N . ILE A 1 221 ? 39.187 18.311 48.885 1 72.32 702 ILE A N 1
ATOM 1492 C CA . ILE A 1 221 ? 40.154 17.25 49.191 1 72.31 702 ILE A CA 1
ATOM 1493 C C . ILE A 1 221 ? 40.426 17.177 50.696 1 72.55 702 ILE A C 1
ATOM 1494 O O . ILE A 1 221 ? 40.566 16.094 51.251 1 72.87 702 ILE A O 1
ATOM 1499 N N . ASN A 1 222 ? 40.473 18.324 51.35 1 72.57 703 ASN A N 1
ATOM 1500 C CA . ASN A 1 222 ? 40.733 18.405 52.773 1 73.41 703 ASN A CA 1
ATOM 1501 C C . ASN A 1 222 ? 39.523 17.956 53.632 1 73.55 703 ASN A C 1
ATOM 1502 O O . ASN A 1 222 ? 39.732 17.493 54.748 1 74.38 703 ASN A O 1
ATOM 1507 N N . PHE A 1 223 ? 38.284 18.025 53.11 1 72.86 704 PHE A N 1
ATOM 1508 C CA . PHE A 1 223 ? 37.115 17.485 53.821 1 72.76 704 PHE A CA 1
ATOM 1509 C C . PHE A 1 223 ? 37.151 15.935 53.717 1 73.01 704 PHE A C 1
ATOM 1510 O O . PHE A 1 223 ? 36.815 15.236 54.676 1 73.49 704 PHE A O 1
ATOM 1518 N N . TYR A 1 224 ? 37.586 15.401 52.563 1 72.22 705 TYR A N 1
ATOM 1519 C CA . TYR A 1 224 ? 37.723 13.964 52.391 1 71.95 705 TYR A CA 1
ATOM 1520 C C . TYR A 1 224 ? 38.858 13.428 53.272 1 73.01 705 TYR A C 1
ATOM 1521 O O . TYR A 1 224 ? 38.754 12.323 53.794 1 73.32 705 TYR A O 1
ATOM 1530 N N . LYS A 1 225 ? 39.95 14.187 53.409 1 73.65 706 LYS A N 1
ATOM 1531 C CA . LYS A 1 225 ? 41.095 13.766 54.211 1 75.04 706 LYS A CA 1
ATOM 1532 C C . LYS A 1 225 ? 40.824 13.731 55.717 1 77.42 706 LYS A C 1
ATOM 1533 O O . LYS A 1 225 ? 41.581 13.108 56.457 1 77.99 706 LYS A O 1
ATOM 1539 N N . GLN A 1 226 ? 39.766 14.412 56.175 1 78.83 707 GLN A N 1
ATOM 1540 C CA . GLN A 1 226 ? 39.351 14.43 57.578 1 80.38 707 GLN A CA 1
ATOM 1541 C C . GLN A 1 226 ? 38.767 13.078 58.015 1 82.03 707 GLN A C 1
ATOM 1542 O O . GLN A 1 226 ? 38.74 12.797 59.21 1 83.01 707 GLN A O 1
ATOM 1548 N N . VAL A 1 227 ? 38.288 12.252 57.067 1 81.99 708 VAL A N 1
ATOM 1549 C CA . VAL A 1 227 ? 37.741 10.937 57.365 1 82.79 708 VAL A CA 1
ATOM 1550 C C . VAL A 1 227 ? 38.864 9.986 57.814 1 83.74 708 VAL A C 1
ATOM 1551 O O . VAL A 1 227 ? 38.704 9.224 58.771 1 83.96 708 VAL A O 1
ATOM 1555 N N . TYR A 1 228 ? 40.004 10.057 57.117 1 83.78 709 TYR A N 1
ATOM 1556 C CA . TYR A 1 228 ? 41.185 9.241 57.351 1 84.14 709 TYR A CA 1
ATOM 1557 C C . TYR A 1 228 ? 41.788 9.474 58.715 1 85.58 709 TYR A C 1
ATOM 1558 O O . TYR A 1 228 ? 42.372 8.552 59.288 1 86.09 709 TYR A O 1
ATOM 1567 N N . THR A 1 229 ? 41.741 10.721 59.201 1 86.2 710 THR A N 1
ATOM 1568 C CA . THR A 1 229 ? 42.394 11.057 60.456 1 87.28 710 THR A CA 1
ATOM 1569 C C . THR A 1 229 ? 41.37 11.371 61.581 1 88.1 710 THR A C 1
ATOM 1570 O O . THR A 1 229 ? 41.109 10.476 62.376 1 87.84 710 THR A O 1
ATOM 1574 N N . ASP A 1 230 ? 40.753 12.572 61.634 1 88.96 711 ASP A N 1
ATOM 1575 C CA . ASP A 1 230 ? 39.807 12.892 62.715 1 89.82 711 ASP A CA 1
ATOM 1576 C C . ASP A 1 230 ? 38.557 11.997 62.737 1 90.29 711 ASP A C 1
ATOM 1577 O O . ASP A 1 230 ? 37.93 11.852 63.776 1 90.73 711 ASP A O 1
ATOM 1582 N N . GLY A 1 231 ? 38.225 11.397 61.608 1 90.08 712 GLY A N 1
ATOM 1583 C CA . GLY A 1 231 ? 37.1 10.48 61.504 1 90.27 712 GLY A CA 1
ATOM 1584 C C . GLY A 1 231 ? 37.446 9.024 61.77 1 89.82 712 GLY A C 1
ATOM 1585 O O . GLY A 1 231 ? 36.569 8.157 61.684 1 90.09 712 GLY A O 1
ATOM 1586 N N . ASN A 1 232 ? 38.738 8.746 62.044 1 88.87 713 ASN A N 1
ATOM 1587 C CA . ASN A 1 232 ? 39.275 7.442 62.405 1 88.52 713 ASN A CA 1
ATOM 1588 C C . ASN A 1 232 ? 38.93 6.352 61.407 1 87.51 713 ASN A C 1
ATOM 1589 O O . ASN A 1 232 ? 38.485 5.274 61.787 1 87.53 713 ASN A O 1
ATOM 1594 N N . GLU A 1 233 ? 39.11 6.639 60.122 1 86.81 714 GLU A N 1
ATOM 1595 C CA . GLU A 1 233 ? 38.839 5.663 59.064 1 86.55 714 GLU A CA 1
ATOM 1596 C C . GLU A 1 233 ? 39.868 5.79 57.92 1 86.53 714 GLU A C 1
ATOM 1597 O O . GLU A 1 233 ? 39.54 6.23 56.815 1 86.5 714 GLU A O 1
ATOM 1603 N N . PRO A 1 234 ? 41.131 5.396 58.197 1 86.27 715 PRO A N 1
ATOM 1604 C CA . PRO A 1 234 ? 42.214 5.595 57.219 1 85.93 715 PRO A CA 1
ATOM 1605 C C . PRO A 1 234 ? 42.059 5.034 55.811 1 85.42 715 PRO A C 1
ATOM 1606 O O . PRO A 1 234 ? 42.739 5.539 54.91 1 85.52 715 PRO A O 1
ATOM 1610 N N . TYR A 1 235 ? 41.248 3.985 55.609 1 84.66 716 TYR A N 1
ATOM 1611 C CA . TYR A 1 235 ? 41.134 3.395 54.265 1 84.38 716 TYR A CA 1
ATOM 1612 C C . TYR A 1 235 ? 39.736 3.507 53.697 1 83.01 716 TYR A C 1
ATOM 1613 O O . TYR A 1 235 ? 39.313 2.636 52.935 1 83.11 716 TYR A O 1
ATOM 1622 N N . ASP A 1 236 ? 39.012 4.58 54.041 1 81.63 717 ASP A N 1
ATOM 1623 C CA . ASP A 1 236 ? 37.653 4.782 53.544 1 81.06 717 ASP A CA 1
ATOM 1624 C C . ASP A 1 236 ? 37.703 4.978 52.044 1 80.86 717 ASP A C 1
ATOM 1625 O O . ASP A 1 236 ? 38.326 5.926 51.561 1 81.37 717 ASP A O 1
ATOM 1630 N N . GLU A 1 237 ? 37.148 4.013 51.308 1 79.94 718 GLU A N 1
ATOM 1631 C CA . GLU A 1 237 ? 37.194 4.044 49.867 1 79.22 718 GLU A CA 1
ATOM 1632 C C . GLU A 1 237 ? 36.399 5.189 49.298 1 78.56 718 GLU A C 1
ATOM 1633 O O . GLU A 1 237 ? 36.863 5.793 48.347 1 78.75 718 GLU A O 1
ATOM 1639 N N . GLU A 1 238 ? 35.263 5.564 49.909 1 77.72 719 GLU A N 1
ATOM 1640 C CA . GLU A 1 238 ? 34.483 6.707 49.421 1 77.18 719 GLU A CA 1
ATOM 1641 C C . GLU A 1 238 ? 35.291 8.009 49.463 1 76.59 719 GLU A C 1
ATOM 1642 O O . GLU A 1 238 ? 35.094 8.879 48.617 1 76.63 719 GLU A O 1
ATOM 1648 N N . SER A 1 239 ? 36.22 8.138 50.425 1 75.8 720 SER A N 1
ATOM 1649 C CA . SER A 1 239 ? 37.052 9.335 50.524 1 75.08 720 SER A CA 1
ATOM 1650 C C . SER A 1 239 ? 38.142 9.329 49.469 1 74.56 720 SER A C 1
ATOM 1651 O O . SER A 1 239 ? 38.442 10.374 48.901 1 74.41 720 SER A O 1
ATOM 1654 N N . THR A 1 240 ? 38.735 8.154 49.203 1 74.19 721 THR A N 1
ATOM 1655 C CA . THR A 1 240 ? 39.775 7.981 48.188 1 74.34 721 THR A CA 1
ATOM 1656 C C . THR A 1 240 ? 39.167 8.186 46.79 1 73.87 721 THR A C 1
ATOM 1657 O O . THR A 1 240 ? 39.722 8.928 45.973 1 73.94 721 THR A O 1
ATOM 1661 N N . ALA A 1 241 ? 37.987 7.599 46.552 1 73.07 722 ALA A N 1
ATOM 1662 C CA . ALA A 1 241 ? 37.278 7.763 45.285 1 73.06 722 ALA A CA 1
ATOM 1663 C C . ALA A 1 241 ? 36.834 9.208 45.054 1 72.88 722 ALA A C 1
ATOM 1664 O O . ALA A 1 241 ? 36.792 9.648 43.905 1 73.47 722 ALA A O 1
ATOM 1666 N N . GLY A 1 242 ? 36.546 9.94 46.136 1 71.9 723 GLY A N 1
ATOM 1667 C CA . GLY A 1 242 ? 36.156 11.345 46.065 1 71.03 723 GLY A CA 1
ATOM 1668 C C . GLY A 1 242 ? 37.285 12.229 45.577 1 70.08 723 GLY A C 1
ATOM 1669 O O . GLY A 1 242 ? 37.076 13.099 44.722 1 70.35 723 GLY A O 1
ATOM 1670 N N . ILE A 1 243 ? 38.501 12 46.118 1 68.93 724 ILE A N 1
ATOM 1671 C CA . ILE A 1 243 ? 39.717 12.72 45.733 1 68.35 724 ILE A CA 1
ATOM 1672 C C . ILE A 1 243 ? 40.069 12.356 44.297 1 69.26 724 ILE A C 1
ATOM 1673 O O . ILE A 1 243 ? 40.372 13.248 43.507 1 69.98 724 ILE A O 1
ATOM 1678 N N . ALA A 1 244 ? 39.979 11.051 43.947 1 68.67 725 ALA A N 1
ATOM 1679 C CA . ALA A 1 244 ? 40.237 10.56 42.6 1 68.43 725 ALA A CA 1
ATOM 1680 C C . ALA A 1 244 ? 39.312 11.237 41.589 1 68.02 725 ALA A C 1
ATOM 1681 O O . ALA A 1 244 ? 39.784 11.652 40.532 1 68.05 725 ALA A O 1
ATOM 1683 N N . LYS A 1 245 ? 38.007 11.367 41.915 1 67.69 726 LYS A N 1
ATOM 1684 C CA . LYS A 1 245 ? 37.026 12.013 41.028 1 67.91 726 LYS A CA 1
ATOM 1685 C C . LYS A 1 245 ? 37.343 13.499 40.814 1 67.89 726 LYS A C 1
ATOM 1686 O O . LYS A 1 245 ? 37.099 14.021 39.739 1 68.02 726 LYS A O 1
ATOM 1692 N N . ILE A 1 246 ? 37.957 14.153 41.798 1 67.64 727 ILE A N 1
ATOM 1693 C CA . ILE A 1 246 ? 38.383 15.537 41.671 1 68.07 727 ILE A CA 1
ATOM 1694 C C . ILE A 1 246 ? 39.463 15.658 40.588 1 68.91 727 ILE A C 1
ATOM 1695 O O . ILE A 1 246 ? 39.376 16.542 39.74 1 69.63 727 ILE A O 1
ATOM 1700 N N . TYR A 1 247 ? 40.438 14.743 40.576 1 68.96 728 TYR A N 1
ATOM 1701 C CA . TYR A 1 247 ? 41.5 14.747 39.561 1 69.78 728 TYR A CA 1
ATOM 1702 C C . TYR A 1 247 ? 40.981 14.316 38.194 1 69.95 728 TYR A C 1
ATOM 1703 O O . TYR A 1 247 ? 41.45 14.811 37.173 1 69.96 728 TYR A O 1
ATOM 1712 N N . TYR A 1 248 ? 39.992 13.409 38.179 1 69.76 729 TYR A N 1
ATOM 1713 C CA . TYR A 1 248 ? 39.325 12.908 36.99 1 69.15 729 TYR A CA 1
ATOM 1714 C C . TYR A 1 248 ? 38.625 14.087 36.311 1 69.15 729 TYR A C 1
ATOM 1715 O O . TYR A 1 248 ? 38.809 14.309 35.113 1 69.61 729 TYR A O 1
ATOM 1724 N N . ASN A 1 249 ? 37.883 14.889 37.086 1 68.66 730 ASN A N 1
ATOM 1725 C CA . ASN A 1 249 ? 37.183 16.057 36.561 1 68.77 730 ASN A CA 1
ATOM 1726 C C . ASN A 1 249 ? 38.127 17.153 36.054 1 70.76 730 ASN A C 1
ATOM 1727 O O . ASN A 1 249 ? 37.737 17.963 35.211 1 71.64 730 ASN A O 1
ATOM 1732 N N . ARG A 1 250 ? 39.357 17.199 36.575 1 71.41 731 ARG A N 1
ATOM 1733 C CA . ARG A 1 250 ? 40.375 18.132 36.088 1 72.49 731 ARG A CA 1
ATOM 1734 C C . ARG A 1 250 ? 41.143 17.543 34.873 1 73.04 731 ARG A C 1
ATOM 1735 O O . ARG A 1 250 ? 42.125 18.132 34.43 1 73.65 731 ARG A O 1
ATOM 1743 N N . ARG A 1 251 ? 40.694 16.385 34.353 1 72.94 732 ARG A N 1
ATOM 1744 C CA . ARG A 1 251 ? 41.246 15.605 33.257 1 73.65 732 ARG A CA 1
ATOM 1745 C C . ARG A 1 251 ? 42.664 15.079 33.541 1 74.02 732 ARG A C 1
ATOM 1746 O O . ARG A 1 251 ? 43.323 14.605 32.624 1 74.47 732 ARG A O 1
ATOM 1754 N N . GLU A 1 252 ? 43.096 15.07 34.808 1 73.95 733 GLU A N 1
ATOM 1755 C CA . GLU A 1 252 ? 44.386 14.499 35.187 1 74.61 733 GLU A CA 1
ATOM 1756 C C . GLU A 1 252 ? 44.113 13.027 35.492 1 74.04 733 GLU A C 1
ATOM 1757 O O . GLU A 1 252 ? 44.039 12.63 36.653 1 74.16 733 GLU A O 1
ATOM 1763 N N . PHE A 1 253 ? 43.914 12.221 34.436 1 73.22 734 PHE A N 1
ATOM 1764 C CA . PHE A 1 253 ? 43.587 10.796 34.558 1 72.35 734 PHE A CA 1
ATOM 1765 C C . PHE A 1 253 ? 44.69 9.952 35.185 1 72.75 734 PHE A C 1
ATOM 1766 O O . PHE A 1 253 ? 44.399 8.9 35.747 1 72.27 734 PHE A O 1
ATOM 1774 N N . GLY A 1 254 ? 45.927 10.44 35.13 1 73.27 735 GLY A N 1
ATOM 1775 C CA . GLY A 1 254 ? 47.066 9.771 35.741 1 73.94 735 GLY A CA 1
ATOM 1776 C C . GLY A 1 254 ? 46.994 9.795 37.252 1 74.11 735 GLY A C 1
ATOM 1777 O O . GLY A 1 254 ? 47.235 8.773 37.898 1 74.33 735 GLY A O 1
ATOM 1778 N N . LYS A 1 255 ? 46.655 10.964 37.822 1 74.14 736 LYS A N 1
ATOM 1779 C CA . LYS A 1 255 ? 46.508 11.132 39.266 1 74.48 736 LYS A CA 1
ATOM 1780 C C . LYS A 1 255 ? 45.244 10.415 39.747 1 74.5 736 LYS A C 1
ATOM 1781 O O . LYS A 1 255 ? 45.288 9.72 40.763 1 74.57 736 LYS A O 1
ATOM 1787 N N . ALA A 1 256 ? 44.149 10.505 38.966 1 74.11 737 ALA A N 1
ATOM 1788 C CA . ALA A 1 256 ? 42.883 9.833 39.251 1 74.26 737 ALA A CA 1
ATOM 1789 C C . ALA A 1 256 ? 43.1 8.33 39.322 1 74.74 737 ALA A C 1
ATOM 1790 O O . ALA A 1 256 ? 42.589 7.691 40.237 1 75.45 737 ALA A O 1
ATOM 1792 N N . ALA A 1 257 ? 43.927 7.776 38.414 1 74.26 738 ALA A N 1
ATOM 1793 C CA . ALA A 1 257 ? 44.276 6.359 38.41 1 74.35 738 ALA A CA 1
ATOM 1794 C C . ALA A 1 257 ? 44.992 5.95 39.69 1 74.71 738 ALA A C 1
ATOM 1795 O O . ALA A 1 257 ? 44.695 4.898 40.215 1 74.76 738 ALA A O 1
ATOM 1797 N N . SER A 1 258 ? 45.911 6.777 40.209 1 75.08 739 SER A N 1
ATOM 1798 C CA . SER A 1 258 ? 46.655 6.472 41.443 1 75.82 739 SER A CA 1
ATOM 1799 C C . SER A 1 258 ? 45.744 6.283 42.649 1 76.1 739 SER A C 1
ATOM 1800 O O . SER A 1 258 ? 45.999 5.425 43.487 1 75.96 739 SER A O 1
ATOM 1803 N N . PHE A 1 259 ? 44.711 7.119 42.758 1 76.34 740 PHE A N 1
ATOM 1804 C CA . PHE A 1 259 ? 43.786 7.051 43.875 1 76.82 740 PHE A CA 1
ATOM 1805 C C . PHE A 1 259 ? 42.817 5.881 43.739 1 77.55 740 PHE A C 1
ATOM 1806 O O . PHE A 1 259 ? 42.544 5.206 44.737 1 78.07 740 PHE A O 1
ATOM 1814 N N . TYR A 1 260 ? 42.364 5.571 42.508 1 77.36 741 TYR A N 1
ATOM 1815 C CA . TYR A 1 260 ? 41.509 4.396 42.304 1 77.73 741 TYR A CA 1
ATOM 1816 C C . TYR A 1 260 ? 42.347 3.135 42.556 1 79.5 741 TYR A C 1
ATOM 1817 O O . TYR A 1 260 ? 41.887 2.22 43.23 1 79.92 741 TYR A O 1
ATOM 1826 N N . ASN A 1 261 ? 43.603 3.121 42.092 1 80.43 742 ASN A N 1
ATOM 1827 C CA . ASN A 1 261 ? 44.504 2.007 42.329 1 81.89 742 ASN A CA 1
ATOM 1828 C C . ASN A 1 261 ? 44.835 1.866 43.815 1 81.96 742 ASN A C 1
ATOM 1829 O O . ASN A 1 261 ? 45.041 0.751 44.258 1 82.64 742 ASN A O 1
ATOM 1834 N N . LYS A 1 262 ? 44.824 2.955 44.598 1 81.33 743 LYS A N 1
ATOM 1835 C CA . LYS A 1 262 ? 45.063 2.892 46.049 1 81.26 743 LYS A CA 1
ATOM 1836 C C . LYS A 1 262 ? 43.917 2.122 46.758 1 81.45 743 LYS A C 1
ATOM 1837 O O . LYS A 1 262 ? 44.159 1.411 47.731 1 81.91 743 LYS A O 1
ATOM 1843 N N . ILE A 1 263 ? 42.679 2.237 46.236 1 80.89 744 ILE A N 1
ATOM 1844 C CA . ILE A 1 263 ? 41.512 1.516 46.74 1 80.27 744 ILE A CA 1
ATOM 1845 C C . ILE A 1 263 ? 41.683 0.024 46.477 1 80.45 744 ILE A C 1
ATOM 1846 O O . ILE A 1 263 ? 41.392 -0.782 47.352 1 80.34 744 ILE A O 1
ATOM 1851 N N . VAL A 1 264 ? 42.135 -0.345 45.26 1 80.82 745 VAL A N 1
ATOM 1852 C CA . VAL A 1 264 ? 42.263 -1.743 44.854 1 81.52 745 VAL A CA 1
ATOM 1853 C C . VAL A 1 264 ? 43.549 -2.395 45.392 1 82.73 745 VAL A C 1
ATOM 1854 O O . VAL A 1 264 ? 43.569 -3.616 45.566 1 83.2 745 VAL A O 1
ATOM 1858 N N . GLU A 1 265 ? 44.583 -1.594 45.749 1 83.19 746 GLU A N 1
ATOM 1859 C CA . GLU A 1 265 ? 45.781 -2.128 46.415 1 84.26 746 GLU A CA 1
ATOM 1860 C C . GLU A 1 265 ? 45.358 -2.736 47.788 1 84.36 746 GLU A C 1
ATOM 1861 O O . GLU A 1 265 ? 45.959 -3.706 48.245 1 84.45 746 GLU A O 1
ATOM 1867 N N . ILE A 1 266 ? 44.324 -2.159 48.433 1 84.12 747 ILE A N 1
ATOM 1868 C CA . ILE A 1 266 ? 43.808 -2.643 49.699 1 84.46 747 ILE A CA 1
ATOM 1869 C C . ILE A 1 266 ? 42.768 -3.762 49.486 1 84.85 747 ILE A C 1
ATOM 1870 O O . ILE A 1 266 ? 42.941 -4.858 50.011 1 84.89 747 ILE A O 1
ATOM 1875 N N . ASP A 1 267 ? 41.72 -3.505 48.699 1 84.85 748 ASP A N 1
ATOM 1876 C CA . ASP A 1 267 ? 40.691 -4.507 48.429 1 85.39 748 ASP A CA 1
ATOM 1877 C C . ASP A 1 267 ? 40.509 -4.598 46.925 1 85.79 748 ASP A C 1
ATOM 1878 O O . ASP A 1 267 ? 40.021 -3.661 46.31 1 86.32 748 ASP A O 1
ATOM 1883 N N . PRO A 1 268 ? 40.919 -5.713 46.312 1 85.79 749 PRO A N 1
ATOM 1884 C CA . PRO A 1 268 ? 40.793 -5.836 44.854 1 85.99 749 PRO A CA 1
ATOM 1885 C C . PRO A 1 268 ? 39.369 -6.064 44.348 1 86.39 749 PRO A C 1
ATOM 1886 O O . PRO A 1 268 ? 39.094 -5.781 43.197 1 86.33 749 PRO A O 1
ATOM 1890 N N . SER A 1 269 ? 38.468 -6.57 45.188 1 86.69 750 SER A N 1
ATOM 1891 C CA . SER A 1 269 ? 37.087 -6.845 44.774 1 87.43 750 SER A CA 1
ATOM 1892 C C . SER A 1 269 ? 36.161 -5.61 44.781 1 87.2 750 SER A C 1
ATOM 1893 O O . SER A 1 269 ? 34.971 -5.744 44.488 1 87.61 750 SER A O 1
ATOM 1896 N N . SER A 1 270 ? 36.703 -4.419 45.115 1 86.12 751 SER A N 1
ATOM 1897 C CA . SER A 1 270 ? 35.967 -3.157 45.201 1 85.19 751 SER A CA 1
ATOM 1898 C C . SER A 1 270 ? 35.411 -2.694 43.868 1 84.09 751 SER A C 1
ATOM 1899 O O . SER A 1 270 ? 36.165 -2.292 42.988 1 83.94 751 SER A O 1
ATOM 1902 N N . PRO A 1 271 ? 34.079 -2.686 43.721 1 83.16 752 PRO A N 1
ATOM 1903 C CA . PRO A 1 271 ? 33.487 -2.172 42.474 1 82.26 752 PRO A CA 1
ATOM 1904 C C . PRO A 1 271 ? 33.686 -0.653 42.323 1 81.8 752 PRO A C 1
ATOM 1905 O O . PRO A 1 271 ? 33.67 -0.141 41.205 1 82.08 752 PRO A O 1
ATOM 1909 N N . MET A 1 272 ? 33.913 0.067 43.431 1 80.79 753 MET A N 1
ATOM 1910 C CA . MET A 1 272 ? 34.175 1.495 43.382 1 80.2 753 MET A CA 1
ATOM 1911 C C . MET A 1 272 ? 35.584 1.754 42.851 1 80 753 MET A C 1
ATOM 1912 O O . MET A 1 272 ? 35.77 2.631 42.015 1 80.23 753 MET A O 1
ATOM 1917 N N . GLY A 1 273 ? 36.558 0.979 43.321 1 79.62 754 GLY A N 1
ATOM 1918 C CA . GLY A 1 273 ? 37.942 1.104 42.88 1 79.55 754 GLY A CA 1
ATOM 1919 C C . GLY A 1 273 ? 38.156 0.598 41.469 1 79.31 754 GLY A C 1
ATOM 1920 O O . GLY A 1 273 ? 38.723 1.303 40.627 1 79.61 754 GLY A O 1
ATOM 1921 N N . GLN A 1 274 ? 37.697 -0.628 41.195 1 78.57 755 GLN A N 1
ATOM 1922 C CA . GLN A 1 274 ? 37.829 -1.205 39.858 1 78.4 755 GLN A CA 1
ATOM 1923 C C . GLN A 1 274 ? 36.983 -0.449 38.845 1 77.89 755 GLN A C 1
ATOM 1924 O O . GLN A 1 274 ? 37.424 -0.24 37.717 1 78.22 755 GLN A O 1
ATOM 1930 N N . GLY A 1 275 ? 35.797 -0.016 39.263 1 76.87 756 GLY A N 1
ATOM 1931 C CA . GLY A 1 275 ? 34.9 0.751 38.414 1 76.48 756 GLY A CA 1
ATOM 1932 C C . GLY A 1 275 ? 35.503 2.087 38.055 1 75.76 756 GLY A C 1
ATOM 1933 O O . GLY A 1 275 ? 35.457 2.485 36.888 1 75.68 756 GLY A O 1
ATOM 1934 N N . GLY A 1 276 ? 36.116 2.741 39.049 1 75.06 757 GLY A N 1
ATOM 1935 C CA . GLY A 1 276 ? 36.79 4.021 38.879 1 74.89 757 GLY A CA 1
ATOM 1936 C C . GLY A 1 276 ? 37.94 3.916 37.904 1 75.22 757 GLY A C 1
ATOM 1937 O O . GLY A 1 276 ? 38.122 4.789 37.056 1 75.18 757 GLY A O 1
ATOM 1938 N N . LEU A 1 277 ? 38.691 2.811 37.985 1 75.82 758 LEU A N 1
ATOM 1939 C CA . LEU A 1 277 ? 39.803 2.497 37.088 1 76.57 758 LEU A CA 1
ATOM 1940 C C . LEU A 1 277 ? 39.312 2.273 35.667 1 76.91 758 LEU A C 1
ATOM 1941 O O . LEU A 1 277 ? 39.914 2.785 34.735 1 77.57 758 LEU A O 1
ATOM 1946 N N . LEU A 1 278 ? 38.207 1.545 35.497 1 76.29 759 LEU A N 1
ATOM 1947 C CA . LEU A 1 278 ? 37.652 1.286 34.178 1 76.24 759 LEU A CA 1
ATOM 1948 C C . LEU A 1 278 ? 37.184 2.573 33.539 1 75.64 759 LEU A C 1
ATOM 1949 O O . LEU A 1 278 ? 37.454 2.79 32.36 1 75.81 759 LEU A O 1
ATOM 1954 N N . SER A 1 279 ? 36.528 3.451 34.325 1 75.15 760 SER A N 1
ATOM 1955 C CA . SER A 1 279 ? 36.039 4.766 33.878 1 75.27 760 SER A CA 1
ATOM 1956 C C . SER A 1 279 ? 37.197 5.658 33.433 1 75.1 760 SER A C 1
ATOM 1957 O O . SER A 1 279 ? 37.071 6.384 32.452 1 75.41 760 SER A O 1
ATOM 1960 N N . THR A 1 280 ? 38.318 5.609 34.159 1 74.41 761 THR A N 1
ATOM 1961 C CA . THR A 1 280 ? 39.497 6.407 33.845 1 74.19 761 THR A CA 1
ATOM 1962 C C . THR A 1 280 ? 40.18 5.878 32.596 1 73.97 761 THR A C 1
ATOM 1963 O O . THR A 1 280 ? 40.576 6.675 31.748 1 74.12 761 THR A O 1
ATOM 1967 N N . TYR A 1 281 ? 40.313 4.544 32.459 1 73.69 762 TYR A N 1
ATOM 1968 C CA . TYR A 1 281 ? 40.955 3.987 31.261 1 74.39 762 TYR A CA 1
ATOM 1969 C C . TYR A 1 281 ? 40.159 4.322 29.995 1 74.51 762 TYR A C 1
ATOM 1970 O O . TYR A 1 281 ? 40.761 4.485 28.935 1 75.26 762 TYR A O 1
ATOM 1979 N N . ILE A 1 282 ? 38.818 4.413 30.095 1 73.54 763 ILE A N 1
ATOM 1980 C CA . ILE A 1 282 ? 37.962 4.754 28.956 1 73.11 763 ILE A CA 1
ATOM 1981 C C . ILE A 1 282 ? 38.233 6.186 28.491 1 72.64 763 ILE A C 1
ATOM 1982 O O . ILE A 1 282 ? 38.327 6.431 27.292 1 73.23 763 ILE A O 1
ATOM 1987 N N . GLU A 1 283 ? 38.467 7.104 29.431 1 71.53 764 GLU A N 1
ATOM 1988 C CA . GLU A 1 283 ? 38.791 8.49 29.115 1 70.89 764 GLU A CA 1
ATOM 1989 C C . GLU A 1 283 ? 40.145 8.65 28.466 1 71.98 764 GLU A C 1
ATOM 1990 O O . GLU A 1 283 ? 40.33 9.537 27.643 1 72.32 764 GLU A O 1
ATOM 1996 N N . MET A 1 284 ? 41.1 7.829 28.862 1 72.66 765 MET A N 1
ATOM 1997 C CA . MET A 1 284 ? 42.42 7.831 28.261 1 73.71 765 MET A CA 1
ATOM 1998 C C . MET A 1 284 ? 42.298 7.252 26.863 1 74.64 765 MET A C 1
ATOM 1999 O O . MET A 1 284 ? 42.876 7.807 25.938 1 74.56 765 MET A O 1
ATOM 2004 N N . TRP A 1 285 ? 41.492 6.179 26.69 1 75.92 766 TRP A N 1
ATOM 2005 C CA . TRP A 1 285 ? 41.238 5.529 25.401 1 77.24 766 TRP A CA 1
ATOM 2006 C C . TRP A 1 285 ? 40.647 6.514 24.391 1 77.76 766 TRP A C 1
ATOM 2007 O O . TRP A 1 285 ? 41.029 6.474 23.229 1 78.47 766 TRP A O 1
ATOM 2018 N N . LYS A 1 286 ? 39.721 7.377 24.815 1 77.35 767 LYS A N 1
ATOM 2019 C CA . LYS A 1 286 ? 39.135 8.376 23.928 1 77.8 767 LYS A CA 1
ATOM 2020 C C . LYS A 1 286 ? 40.207 9.355 23.42 1 79.94 767 LYS A C 1
ATOM 2021 O O . LYS A 1 286 ? 40.155 9.806 22.272 1 80.44 767 LYS A O 1
ATOM 2027 N N . GLU A 1 287 ? 41.184 9.674 24.277 1 80.99 768 GLU A N 1
ATOM 2028 C CA . GLU A 1 287 ? 42.277 10.581 23.977 1 82.2 768 GLU A CA 1
ATOM 2029 C C . GLU A 1 287 ? 43.347 9.988 23.06 1 82.99 768 GLU A C 1
ATOM 2030 O O . GLU A 1 287 ? 43.882 10.735 22.248 1 83.43 768 GLU A O 1
ATOM 2036 N N . ASP A 1 288 ? 43.729 8.692 23.224 1 82.95 769 ASP A N 1
ATOM 2037 C CA . ASP A 1 288 ? 44.839 8.128 22.437 1 83.45 769 ASP A CA 1
ATOM 2038 C C . ASP A 1 288 ? 44.479 7.004 21.438 1 84.08 769 ASP A C 1
ATOM 2039 O O . ASP A 1 288 ? 45.345 6.556 20.684 1 84.56 769 ASP A O 1
ATOM 2044 N N . GLY A 1 289 ? 43.245 6.524 21.474 1 83.68 770 GLY A N 1
ATOM 2045 C CA . GLY A 1 289 ? 42.804 5.468 20.576 1 83.79 770 GLY A CA 1
ATOM 2046 C C . GLY A 1 289 ? 43.203 4.056 20.959 1 83.75 770 GLY A C 1
ATOM 2047 O O . GLY A 1 289 ? 42.836 3.113 20.262 1 83.7 770 GLY A O 1
ATOM 2048 N N . ASN A 1 290 ? 43.938 3.889 22.07 1 83.64 771 ASN A N 1
ATOM 2049 C CA . ASN A 1 290 ? 44.41 2.589 22.565 1 83.76 771 ASN A CA 1
ATOM 2050 C C . ASN A 1 290 ? 43.409 1.881 23.479 1 84.16 771 ASN A C 1
ATOM 2051 O O . ASN A 1 290 ? 43.225 2.297 24.617 1 84.47 771 ASN A O 1
ATOM 2056 N N . PRO A 1 291 ? 42.883 0.717 23.065 1 84.5 772 PRO A N 1
ATOM 2057 C CA . PRO A 1 291 ? 41.94 -0.011 23.929 1 84.74 772 PRO A CA 1
ATOM 2058 C C . PRO A 1 291 ? 42.536 -1.12 24.797 1 84.93 772 PRO A C 1
ATOM 2059 O O . PRO A 1 291 ? 41.765 -1.777 25.497 1 85.36 772 PRO A O 1
ATOM 2063 N N . GLN A 1 292 ? 43.87 -1.351 24.758 1 84.52 773 GLN A N 1
ATOM 2064 C CA . GLN A 1 292 ? 44.511 -2.42 25.539 1 84.77 773 GLN A CA 1
ATOM 2065 C C . GLN A 1 292 ? 44.143 -2.426 27.025 1 84.36 773 GLN A C 1
ATOM 2066 O O . GLN A 1 292 ? 43.846 -3.476 27.585 1 84.64 773 GLN A O 1
ATOM 2072 N N . PHE A 1 293 ? 44.168 -1.263 27.66 1 83.57 774 PHE A N 1
ATOM 2073 C CA . PHE A 1 293 ? 43.928 -1.149 29.09 1 83.24 774 PHE A CA 1
ATOM 2074 C C . PHE A 1 293 ? 42.478 -1.345 29.46 1 81.82 774 PHE A C 1
ATOM 2075 O O . PHE A 1 293 ? 42.218 -2.025 30.442 1 81.67 774 PHE A O 1
ATOM 2083 N N . VAL A 1 294 ? 41.536 -0.809 28.673 1 80.85 775 VAL A N 1
ATOM 2084 C CA . VAL A 1 294 ? 40.118 -1.024 28.953 1 80.78 775 VAL A CA 1
ATOM 2085 C C . VAL A 1 294 ? 39.769 -2.513 28.791 1 81.32 775 VAL A C 1
ATOM 2086 O O . VAL A 1 294 ? 39.253 -3.125 29.729 1 81.48 775 VAL A O 1
ATOM 2090 N N . ILE A 1 295 ? 40.101 -3.108 27.628 1 81.14 776 ILE A N 1
ATOM 2091 C CA . ILE A 1 295 ? 39.788 -4.509 27.372 1 81.58 776 ILE A CA 1
ATOM 2092 C C . ILE A 1 295 ? 40.434 -5.451 28.396 1 81.94 776 ILE A C 1
ATOM 2093 O O . ILE A 1 295 ? 39.727 -6.218 29.047 1 82.28 776 ILE A O 1
ATOM 2098 N N . ASN A 1 296 ? 41.752 -5.36 28.577 1 81.84 777 ASN A N 1
ATOM 2099 C CA . ASN A 1 296 ? 42.459 -6.231 29.512 1 82.24 777 ASN A CA 1
ATOM 2100 C C . ASN A 1 296 ? 42.004 -6.072 30.953 1 81.26 777 ASN A C 1
ATOM 2101 O O . ASN A 1 296 ? 42.003 -7.044 31.698 1 81.29 777 ASN A O 1
ATOM 2106 N N . HIS A 1 297 ? 41.596 -4.868 31.339 1 80.66 778 HIS A N 1
ATOM 2107 C CA . HIS A 1 297 ? 41.135 -4.634 32.701 1 80.38 778 HIS A CA 1
ATOM 2108 C C . HIS A 1 297 ? 39.71 -5.126 32.893 1 80.09 778 HIS A C 1
ATOM 2109 O O . HIS A 1 297 ? 39.401 -5.699 33.931 1 79.9 778 HIS A O 1
ATOM 2116 N N . HIS A 1 298 ? 38.855 -4.981 31.871 1 79.9 779 HIS A N 1
ATOM 2117 C CA . HIS A 1 298 ? 37.484 -5.466 31.943 1 80.34 779 HIS A CA 1
ATOM 2118 C C . HIS A 1 298 ? 37.496 -6.984 32.061 1 81.76 779 HIS A C 1
ATOM 2119 O O . HIS A 1 298 ? 36.768 -7.517 32.897 1 82.01 779 HIS A O 1
ATOM 2126 N N . ARG A 1 299 ? 38.381 -7.676 31.296 1 82.28 780 ARG A N 1
ATOM 2127 C CA . ARG A 1 299 ? 38.485 -9.132 31.372 1 83.34 780 ARG A CA 1
ATOM 2128 C C . ARG A 1 299 ? 38.985 -9.605 32.738 1 84.69 780 ARG A C 1
ATOM 2129 O O . ARG A 1 299 ? 38.512 -10.618 33.254 1 85.26 780 ARG A O 1
ATOM 2137 N N . GLN A 1 300 ? 39.895 -8.848 33.348 1 85.04 781 GLN A N 1
ATOM 2138 C CA . GLN A 1 300 ? 40.391 -9.163 34.672 1 86.18 781 GLN A CA 1
ATOM 2139 C C . GLN A 1 300 ? 39.246 -9 35.689 1 87.18 781 GLN A C 1
ATOM 2140 O O . GLN A 1 300 ? 39.037 -9.875 36.526 1 87.78 781 GLN A O 1
ATOM 2146 N N . ILE A 1 301 ? 38.474 -7.908 35.568 1 87.25 782 ILE A N 1
ATOM 2147 C CA . ILE A 1 301 ? 37.322 -7.582 36.407 1 87.83 782 ILE A CA 1
ATOM 2148 C C . ILE A 1 301 ? 36.218 -8.637 36.283 1 88.44 782 ILE A C 1
ATOM 2149 O O . ILE A 1 301 ? 35.602 -8.993 37.278 1 88.5 782 ILE A O 1
ATOM 2154 N N . LYS A 1 302 ? 35.968 -9.13 35.072 1 89.06 783 LYS A N 1
ATOM 2155 C CA . LYS A 1 302 ? 34.907 -10.1 34.818 1 90.26 783 LYS A CA 1
ATOM 2156 C C . LYS A 1 302 ? 35.275 -11.558 35.122 1 91.89 783 LYS A C 1
ATOM 2157 O O . LYS A 1 302 ? 34.565 -12.227 35.878 1 92.48 783 LYS A O 1
ATOM 2163 N N . ASN A 1 303 ? 36.351 -12.069 34.505 1 92.4 784 ASN A N 1
ATOM 2164 C CA . ASN A 1 303 ? 36.73 -13.479 34.622 1 92.86 784 ASN A CA 1
ATOM 2165 C C . ASN A 1 303 ? 37.456 -13.868 35.903 1 93.28 784 ASN A C 1
ATOM 2166 O O . ASN A 1 303 ? 37.343 -15.02 36.313 1 94.07 784 ASN A O 1
ATOM 2171 N N . ASN A 1 304 ? 38.217 -12.957 36.521 1 92.95 785 ASN A N 1
ATOM 2172 C CA . ASN A 1 304 ? 38.998 -13.314 37.712 1 93.17 785 ASN A CA 1
ATOM 2173 C C . ASN A 1 304 ? 38.52 -12.654 39.006 1 92.78 785 ASN A C 1
ATOM 2174 O O . ASN A 1 304 ? 38.816 -13.149 40.098 1 93.02 785 ASN A O 1
ATOM 2179 N N . LEU A 1 305 ? 37.805 -11.537 38.894 1 91.79 786 LEU A N 1
ATOM 2180 C CA . LEU A 1 305 ? 37.306 -10.83 40.069 1 91.35 786 LEU A CA 1
ATOM 2181 C C . LEU A 1 305 ? 35.82 -11.119 40.32 1 91.14 786 LEU A C 1
ATOM 2182 O O . LEU A 1 305 ? 35.383 -11.113 41.476 1 91.09 786 LEU A O 1
ATOM 2187 N N . GLU A 1 306 ? 35.053 -11.357 39.229 1 90.76 787 GLU A N 1
ATOM 2188 C CA . GLU A 1 306 ? 33.615 -11.646 39.21 1 90.85 787 GLU A CA 1
ATOM 2189 C C . GLU A 1 306 ? 32.773 -10.493 39.777 1 89.81 787 GLU A C 1
ATOM 2190 O O . GLU A 1 306 ? 31.756 -10.705 40.449 1 90.13 787 GLU A O 1
ATOM 2196 N N . ILE A 1 307 ? 33.211 -9.262 39.494 1 88.02 788 ILE A N 1
ATOM 2197 C CA . ILE A 1 307 ? 32.509 -8.082 39.964 1 86.83 788 ILE A CA 1
ATOM 2198 C C . ILE A 1 307 ? 31.902 -7.256 38.833 1 85.2 788 ILE A C 1
ATOM 2199 O O . ILE A 1 307 ? 31.536 -6.116 39.079 1 85.43 788 ILE A O 1
ATOM 2204 N N . GLU A 1 308 ? 31.723 -7.828 37.63 1 83.51 789 GLU A N 1
ATOM 2205 C CA . GLU A 1 308 ? 31.13 -7.101 36.51 1 82.51 789 GLU A CA 1
ATOM 2206 C C . GLU A 1 308 ? 29.7 -6.679 36.84 1 82.12 789 GLU A C 1
ATOM 2207 O O . GLU A 1 308 ? 29.307 -5.538 36.588 1 82.38 789 GLU A O 1
ATOM 2213 N N . LYS A 1 309 ? 28.943 -7.589 37.444 1 81.38 790 LYS A N 1
ATOM 2214 C CA . LYS A 1 309 ? 27.571 -7.326 37.848 1 80.93 790 LYS A CA 1
ATOM 2215 C C . LYS A 1 309 ? 27.524 -6.253 38.936 1 80.22 790 LYS A C 1
ATOM 2216 O O . LYS A 1 309 ? 26.611 -5.431 38.948 1 80.77 790 LYS A O 1
ATOM 2218 N N . LYS A 1 310 ? 28.524 -6.239 39.827 1 79.05 791 LYS A N 1
ATOM 2219 C CA . LYS A 1 310 ? 28.648 -5.291 40.933 1 78.28 791 LYS A CA 1
ATOM 2220 C C . LYS A 1 310 ? 28.99 -3.841 40.494 1 77.09 791 LYS A C 1
ATOM 2221 O O . LYS A 1 310 ? 28.815 -2.916 41.296 1 77.74 791 LYS A O 1
ATOM 2227 N N . LEU A 1 311 ? 29.481 -3.642 39.246 1 74.98 792 LEU A N 1
ATOM 2228 C CA . LEU A 1 311 ? 29.811 -2.309 38.733 1 73.68 792 LEU A CA 1
ATOM 2229 C C . LEU A 1 311 ? 28.567 -1.432 38.618 1 72.85 792 LEU A C 1
ATOM 2230 O O . LEU A 1 311 ? 27.487 -1.955 38.377 1 73.65 792 LEU A O 1
ATOM 2235 N N . SER A 1 312 ? 28.703 -0.113 38.778 1 71.33 793 SER A N 1
ATOM 2236 C CA . SER A 1 312 ? 27.535 0.779 38.744 1 70.56 793 SER A CA 1
ATOM 2237 C C . SER A 1 312 ? 26.835 0.851 37.385 1 70.49 793 SER A C 1
ATOM 2238 O O . SER A 1 312 ? 27.429 0.512 36.372 1 71.01 793 SER A O 1
ATOM 2241 N N . LEU A 1 313 ? 25.579 1.311 37.359 1 69.74 794 LEU A N 1
ATOM 2242 C CA . LEU A 1 313 ? 24.826 1.505 36.125 1 69.82 794 LEU A CA 1
ATOM 2243 C C . LEU A 1 313 ? 25.567 2.506 35.214 1 70.47 794 LEU A C 1
ATOM 2244 O O . LEU A 1 313 ? 25.588 2.32 33.996 1 70.96 794 LEU A O 1
ATOM 2249 N N . HIS A 1 314 ? 26.221 3.532 35.808 1 69.81 795 HIS A N 1
ATOM 2250 C CA . HIS A 1 314 ? 27.008 4.497 35.043 1 69.58 795 HIS A CA 1
ATOM 2251 C C . HIS A 1 314 ? 28.272 3.855 34.459 1 69.3 795 HIS A C 1
ATOM 2252 O O . HIS A 1 314 ? 28.528 4.018 33.275 1 69.16 795 HIS A O 1
ATOM 2259 N N . VAL A 1 315 ? 29.047 3.105 35.262 1 69.35 796 VAL A N 1
ATOM 2260 C CA . VAL A 1 315 ? 30.264 2.459 34.754 1 69.44 796 VAL A CA 1
ATOM 2261 C C . VAL A 1 315 ? 29.91 1.436 33.681 1 69.4 796 VAL A C 1
ATOM 2262 O O . VAL A 1 315 ? 30.494 1.443 32.595 1 69.54 796 VAL A O 1
ATOM 2266 N N . LEU A 1 316 ? 28.867 0.647 33.933 1 68.89 797 LEU A N 1
ATOM 2267 C CA . LEU A 1 316 ? 28.39 -0.329 32.968 1 69.23 797 LEU A CA 1
ATOM 2268 C C . LEU A 1 316 ? 27.976 0.31 31.654 1 69.59 797 LEU A C 1
ATOM 2269 O O . LEU A 1 316 ? 28.221 -0.273 30.6 1 70.15 797 LEU A O 1
ATOM 2274 N N . SER A 1 317 ? 27.387 1.52 31.703 1 68.77 798 SER A N 1
ATOM 2275 C CA . SER A 1 317 ? 26.954 2.183 30.486 1 68.34 798 SER A CA 1
ATOM 2276 C C . SER A 1 317 ? 28.132 2.718 29.691 1 68.12 798 SER A C 1
ATOM 2277 O O . SER A 1 317 ? 28.103 2.66 28.461 1 68.1 798 SER A O 1
ATOM 2280 N N . LYS A 1 318 ? 29.192 3.174 30.376 1 67.69 799 LYS A N 1
ATOM 2281 C CA . LYS A 1 318 ? 30.404 3.656 29.717 1 67.75 799 LYS A CA 1
ATOM 2282 C C . LYS A 1 318 ? 31.08 2.51 28.962 1 69.12 799 LYS A C 1
ATOM 2283 O O . LYS A 1 318 ? 31.584 2.713 27.857 1 69.03 799 LYS A O 1
ATOM 2289 N N . LEU A 1 319 ? 31.083 1.309 29.566 1 70.32 800 LEU A N 1
ATOM 2290 C CA . LEU A 1 319 ? 31.65 0.088 29.007 1 72.08 800 LEU A CA 1
ATOM 2291 C C . LEU A 1 319 ? 30.838 -0.352 27.786 1 73.29 800 LEU A C 1
ATOM 2292 O O . LEU A 1 319 ? 31.426 -0.752 26.787 1 74.19 800 LEU A O 1
ATOM 2297 N N . ALA A 1 320 ? 29.506 -0.21 27.824 1 73.25 801 ALA A N 1
ATOM 2298 C CA . ALA A 1 320 ? 28.67 -0.528 26.668 1 73.82 801 ALA A CA 1
ATOM 2299 C C . ALA A 1 320 ? 29.013 0.422 25.504 1 74.35 801 ALA A C 1
ATOM 2300 O O . ALA A 1 320 ? 29.168 -0.023 24.371 1 74.51 801 ALA A O 1
ATOM 2302 N N . SER A 1 321 ? 29.175 1.72 25.802 1 74.5 802 SER A N 1
ATOM 2303 C CA . SER A 1 321 ? 29.531 2.741 24.825 1 74.87 802 SER A CA 1
ATOM 2304 C C . SER A 1 321 ? 30.882 2.425 24.211 1 76.15 802 SER A C 1
ATOM 2305 O O . SER A 1 321 ? 31.049 2.544 22.996 1 76.19 802 SER A O 1
ATOM 2308 N N . PHE A 1 322 ? 31.84 1.983 25.048 1 76.89 803 PHE A N 1
ATOM 2309 C CA . PHE A 1 322 ? 33.182 1.609 24.616 1 77.78 803 PHE A CA 1
ATOM 2310 C C . PHE A 1 322 ? 33.121 0.499 23.572 1 77.7 803 PHE A C 1
ATOM 2311 O O . PHE A 1 322 ? 33.777 0.598 22.544 1 77.38 803 PHE A O 1
ATOM 2319 N N . TYR A 1 323 ? 32.338 -0.542 23.845 1 77.88 804 TYR A N 1
ATOM 2320 C CA . TYR A 1 323 ? 32.226 -1.681 22.961 1 79.01 804 TYR A CA 1
ATOM 2321 C C . TYR A 1 323 ? 31.496 -1.366 21.655 1 80.29 804 TYR A C 1
ATOM 2322 O O . TYR A 1 323 ? 31.837 -1.929 20.616 1 80.99 804 TYR A O 1
ATOM 2331 N N . THR A 1 324 ? 30.562 -0.422 21.683 1 80.28 805 THR A N 1
ATOM 2332 C CA . THR A 1 324 ? 29.832 0.005 20.495 1 80.72 805 THR A CA 1
ATOM 2333 C C . THR A 1 324 ? 30.74 0.837 19.571 1 82.07 805 THR A C 1
ATOM 2334 O O . THR A 1 324 ? 30.692 0.691 18.347 1 82.55 805 THR A O 1
ATOM 2338 N N . ASN A 1 325 ? 31.59 1.682 20.156 1 82.59 806 ASN A N 1
ATOM 2339 C CA . ASN A 1 325 ? 32.486 2.55 19.392 1 83.7 806 ASN A CA 1
ATOM 2340 C C . ASN A 1 325 ? 33.829 1.934 19.002 1 85.13 806 ASN A C 1
ATOM 2341 O O . ASN A 1 325 ? 34.532 2.481 18.147 1 85.15 806 ASN A O 1
ATOM 2346 N N . LEU A 1 326 ? 34.206 0.841 19.653 1 86.17 807 LEU A N 1
ATOM 2347 C CA . LEU A 1 326 ? 35.496 0.216 19.429 1 87.87 807 LEU A CA 1
ATOM 2348 C C . LEU A 1 326 ? 35.713 -0.258 18.008 1 90.35 807 LEU A C 1
ATOM 2349 O O . LEU A 1 326 ? 34.779 -0.74 17.358 1 90.92 807 LEU A O 1
ATOM 2354 N N . ASN A 1 327 ? 36.952 -0.132 17.522 1 91.62 808 ASN A N 1
ATOM 2355 C 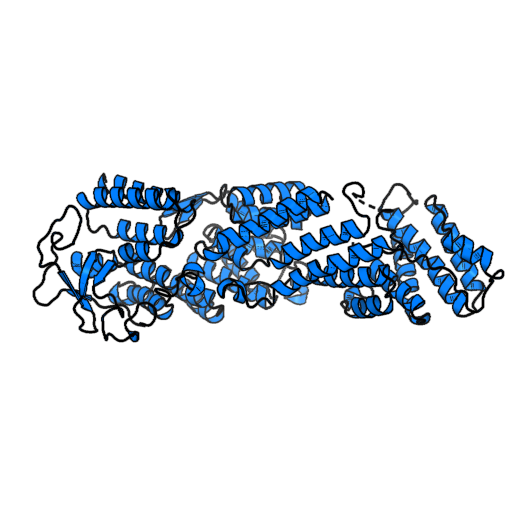CA . ASN A 1 327 ? 37.311 -0.713 16.242 1 93.21 808 ASN A CA 1
ATOM 2356 C C . ASN A 1 327 ? 37.639 -2.142 16.63 1 94.54 808 ASN A C 1
ATOM 2357 O O . ASN A 1 327 ? 38.575 -2.364 17.398 1 94.46 808 ASN A O 1
ATOM 2362 N N . LYS A 1 328 ? 36.849 -3.107 16.148 1 95.7 809 LYS A N 1
ATOM 2363 C CA . LYS A 1 328 ? 37.069 -4.508 16.498 1 97.17 809 LYS A CA 1
ATOM 2364 C C . LYS A 1 328 ? 38.059 -5.209 15.548 1 98.3 809 LYS A C 1
ATOM 2365 O O . LYS A 1 328 ? 38.789 -6.108 15.968 1 98.36 809 LYS A O 1
ATOM 2367 N N . LYS A 1 329 ? 38.105 -4.777 14.283 1 99.02 810 LYS A N 1
ATOM 2368 C CA . LYS A 1 329 ? 38.986 -5.372 13.279 1 100.29 810 LYS A CA 1
ATOM 2369 C C . LYS A 1 329 ? 40.473 -4.993 13.422 1 101.5 810 LYS A C 1
ATOM 2370 O O . LYS A 1 329 ? 41.317 -5.585 12.746 1 101.6 810 LYS A O 1
ATOM 2376 N N . GLU A 1 330 ? 40.794 -4.014 14.281 1 102.07 811 GLU A N 1
ATOM 2377 C CA . GLU A 1 330 ? 42.166 -3.551 14.492 1 103.12 811 GLU A CA 1
ATOM 2378 C C . GLU A 1 330 ? 42.884 -4.358 15.582 1 103.89 811 GLU A C 1
ATOM 2379 O O . GLU A 1 330 ? 44.077 -4.64 15.466 1 104.12 811 GLU A O 1
ATOM 2385 N N . LEU A 1 331 ? 42.141 -4.701 16.644 1 104.07 812 LEU A N 1
ATOM 2386 C CA . LEU A 1 331 ? 42.579 -5.361 17.872 1 104.65 812 LEU A CA 1
ATOM 2387 C C . LEU A 1 331 ? 43.764 -6.334 17.748 1 105.14 812 LEU A C 1
ATOM 2388 O O . LEU A 1 331 ? 44.747 -6.147 18.457 1 105.21 812 LEU A O 1
ATOM 2393 N N . ARG A 1 332 ? 43.679 -7.369 16.9 1 105.27 813 ARG A N 1
ATOM 2394 C CA . ARG A 1 332 ? 44.747 -8.376 16.799 1 105.73 813 ARG A CA 1
ATOM 2395 C C . ARG A 1 332 ? 46.06 -7.881 16.205 1 105.64 813 ARG A C 1
ATOM 2396 O O . ARG A 1 332 ? 47.129 -8.236 16.709 1 105.85 813 ARG A O 1
ATOM 2404 N N . ILE A 1 333 ? 45.99 -7.116 15.111 1 104.91 814 ILE A N 1
ATOM 2405 C CA . ILE A 1 333 ? 47.195 -6.655 14.444 1 104.59 814 ILE A CA 1
ATOM 2406 C C . ILE A 1 333 ? 47.749 -5.388 15.084 1 104.06 814 ILE A C 1
ATOM 2407 O O . ILE A 1 333 ? 48.908 -5.366 15.502 1 104.12 814 ILE A O 1
ATOM 2412 N N . ARG A 1 334 ? 46.917 -4.347 15.187 1 103.28 815 ARG A N 1
ATOM 2413 C CA . ARG A 1 334 ? 47.32 -3.047 15.699 1 103.17 815 ARG A CA 1
ATOM 2414 C C . ARG A 1 334 ? 47.627 -3.017 17.199 1 102.28 815 ARG A C 1
ATOM 2415 O O . ARG A 1 334 ? 48.639 -2.426 17.587 1 102.47 815 ARG A O 1
ATOM 2423 N N . TYR A 1 335 ? 46.786 -3.644 18.04 1 101.18 816 TYR A N 1
ATOM 2424 C CA . TYR A 1 335 ? 47.02 -3.587 19.486 1 100.6 816 TYR A CA 1
ATOM 2425 C C . TYR A 1 335 ? 47.378 -4.935 20.129 1 101.26 816 TYR A C 1
ATOM 2426 O O . TYR A 1 335 ? 47.6 -4.976 21.338 1 101.29 816 TYR A O 1
ATOM 2435 N N . ASN A 1 336 ? 47.477 -6.021 19.33 1 101.53 817 ASN A N 1
ATOM 2436 C CA . ASN A 1 336 ? 47.778 -7.379 19.81 1 102.36 817 ASN A CA 1
ATOM 2437 C C . ASN A 1 336 ? 46.879 -7.779 20.982 1 102.81 817 ASN A C 1
ATOM 2438 O O . ASN A 1 336 ? 47.347 -8.048 22.087 1 102.97 817 ASN A O 1
ATOM 2443 N N . ILE A 1 337 ? 45.578 -7.693 20.755 1 102.76 818 ILE A N 1
ATOM 2444 C CA . ILE A 1 337 ? 44.568 -8.06 21.736 1 103.02 818 ILE A CA 1
ATOM 2445 C C . ILE A 1 337 ? 43.681 -9.09 21.043 1 103.09 818 ILE A C 1
ATOM 2446 O O . ILE A 1 337 ? 43.214 -8.844 19.931 1 103.17 818 ILE A O 1
ATOM 2451 N N . ASN A 1 338 ? 43.481 -10.255 21.664 1 102.98 819 ASN A N 1
ATOM 2452 C CA . ASN A 1 338 ? 42.639 -11.294 21.081 1 103.61 819 ASN A CA 1
ATOM 2453 C C . ASN A 1 338 ? 41.194 -10.792 21.04 1 104.1 819 ASN A C 1
ATOM 2454 O O . ASN A 1 338 ? 40.671 -10.378 22.071 1 104.47 819 ASN A O 1
ATOM 2459 N N . PRO A 1 339 ? 40.548 -10.761 19.863 1 104.07 820 PRO A N 1
ATOM 2460 C CA . PRO A 1 339 ? 39.168 -10.241 19.793 1 104.32 820 PRO A CA 1
ATOM 2461 C C . PRO A 1 339 ? 38.113 -11.106 20.484 1 104.83 820 PRO A C 1
ATOM 2462 O O . PRO A 1 339 ? 36.969 -10.678 20.624 1 104.95 820 PRO A O 1
ATOM 2466 N N . ILE A 1 340 ? 38.49 -12.328 20.894 1 104.91 821 ILE A N 1
ATOM 2467 C CA . ILE A 1 340 ? 37.629 -13.286 21.577 1 105.44 821 ILE A CA 1
ATOM 2468 C C . ILE A 1 340 ? 38.25 -13.593 22.953 1 106.39 821 ILE A C 1
ATOM 2469 O O . ILE A 1 340 ? 39.469 -13.753 23.051 1 106.5 821 ILE A O 1
ATOM 2474 N N . ASP A 1 341 ? 37.427 -13.663 24.017 1 106.78 822 ASP A N 1
ATOM 2475 C CA . ASP A 1 341 ? 37.935 -13.947 25.358 1 107.69 822 ASP A CA 1
ATOM 2476 C C . ASP A 1 341 ? 38.413 -15.402 25.526 1 108.77 822 ASP A C 1
ATOM 2477 O O . ASP A 1 341 ? 38.04 -16.283 24.742 1 108.69 822 ASP A O 1
ATOM 2482 N N . GLN A 1 342 ? 39.26 -15.644 26.543 1 109.31 823 GLN A N 1
ATOM 2483 C CA . GLN A 1 342 ? 39.811 -16.973 26.815 1 110.12 823 GLN A CA 1
ATOM 2484 C C . GLN A 1 342 ? 39.004 -17.68 27.895 1 110.39 823 GLN A C 1
ATOM 2485 O O . GLN A 1 342 ? 38.72 -18.875 27.776 1 110.73 823 GLN A O 1
ATOM 2487 N N . VAL A 1 343 ? 38.636 -16.946 28.95 1 109.94 824 VAL A N 1
ATOM 2488 C CA . VAL A 1 343 ? 37.862 -17.526 30.041 1 110.02 824 VAL A CA 1
ATOM 2489 C C . VAL A 1 343 ? 36.358 -17.463 29.715 1 109.76 824 VAL A C 1
ATOM 2490 O O . VAL A 1 343 ? 35.63 -18.42 29.985 1 110.12 824 VAL A O 1
ATOM 2494 N N . SER A 1 344 ? 35.903 -16.37 29.084 1 108.88 825 SER A N 1
ATOM 2495 C CA . SER A 1 344 ? 34.482 -16.212 28.773 1 108.29 825 SER A CA 1
ATOM 2496 C C . SER A 1 344 ? 34.076 -16.688 27.374 1 107.52 825 SER A C 1
ATOM 2497 O O . SER A 1 344 ? 32.885 -16.882 27.126 1 107.66 825 SER A O 1
ATOM 2500 N N . GLY A 1 345 ? 35.036 -16.791 26.457 1 106.49 826 GLY A N 1
ATOM 2501 C CA . GLY A 1 345 ? 34.778 -17.19 25.074 1 106.02 826 GLY A CA 1
ATOM 2502 C C . GLY A 1 345 ? 33.725 -16.327 24.411 1 105.41 826 GLY A C 1
ATOM 2503 O O . GLY A 1 345 ? 32.607 -16.783 24.162 1 105.56 826 GLY A O 1
ATOM 2504 N N . MET A 1 346 ? 34.05 -15.05 24.2 1 104.59 827 MET A N 1
ATOM 2505 C CA . MET A 1 346 ? 33.077 -14.095 23.704 1 103.84 827 MET A CA 1
ATOM 2506 C C . MET A 1 346 ? 33.719 -13.055 22.794 1 103.55 827 MET A C 1
ATOM 2507 O O . MET A 1 346 ? 34.674 -12.401 23.2 1 104.04 827 MET A O 1
ATOM 2512 N N . GLU A 1 347 ? 33.201 -12.889 21.569 1 102.65 828 GLU A N 1
ATOM 2513 C CA . GLU A 1 347 ? 33.717 -11.872 20.64 1 101.8 828 GLU A CA 1
ATOM 2514 C C . GLU A 1 347 ? 33.371 -10.482 21.206 1 100.08 828 GLU A C 1
ATOM 2515 O O . GLU A 1 347 ? 32.385 -10.328 21.926 1 100.26 828 GLU A O 1
ATOM 2521 N N . VAL A 1 348 ? 34.177 -9.478 20.885 1 98.2 829 VAL A N 1
ATOM 2522 C CA . VAL A 1 348 ? 33.979 -8.119 21.379 1 96.82 829 VAL A CA 1
ATOM 2523 C C . VAL A 1 348 ? 32.634 -7.494 20.952 1 94.85 829 VAL A C 1
ATOM 2524 O O . VAL A 1 348 ? 32.166 -6.549 21.6 1 94.91 829 VAL A O 1
ATOM 2528 N N . ASN A 1 349 ? 31.997 -8.023 19.892 1 92.66 830 ASN A N 1
ATOM 2529 C CA . ASN A 1 349 ? 30.671 -7.513 19.483 1 91.05 830 ASN A CA 1
ATOM 2530 C C . ASN A 1 349 ? 29.539 -8.056 20.389 1 88.94 830 ASN A C 1
ATOM 2531 O O . ASN A 1 349 ? 28.483 -7.428 20.521 1 89.64 830 ASN A O 1
ATOM 2536 N N . ASP A 1 350 ? 29.79 -9.178 21.061 1 86.03 831 ASP A N 1
ATOM 2537 C CA . ASP A 1 350 ? 28.842 -9.752 22 1 84.07 831 ASP A CA 1
ATOM 2538 C C . ASP A 1 350 ? 28.892 -9.05 23.369 1 82.76 831 ASP A C 1
ATOM 2539 O O . ASP A 1 350 ? 27.893 -9.062 24.092 1 83.42 831 ASP A O 1
ATOM 2544 N N . ASN A 1 351 ? 30.045 -8.443 23.727 1 80.48 832 ASN A N 1
ATOM 2545 C CA . ASN A 1 351 ? 30.208 -7.782 25.011 1 79.01 832 ASN A CA 1
ATOM 2546 C C . ASN A 1 351 ? 29.2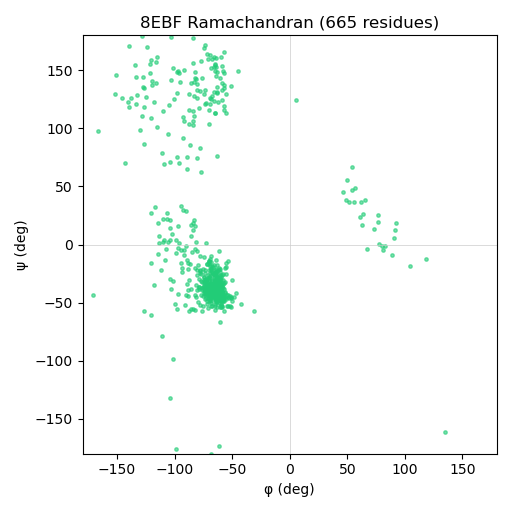18 -6.661 25.194 1 77.86 832 ASN A C 1
ATOM 2547 O O . ASN A 1 351 ? 28.572 -6.627 26.227 1 78.78 832 ASN A O 1
ATOM 2552 N N . ALA A 1 352 ? 29.046 -5.781 24.192 1 75.84 833 ALA A N 1
ATOM 2553 C CA . ALA A 1 352 ? 28.096 -4.676 24.281 1 74.22 833 ALA A CA 1
ATOM 2554 C C . ALA A 1 352 ? 26.674 -5.117 24.649 1 72.99 833 ALA A C 1
ATOM 2555 O O . ALA A 1 352 ? 26.163 -4.648 25.653 1 73.02 833 ALA A O 1
ATOM 2557 N N . LEU A 1 353 ? 26.08 -6.08 23.926 1 71.98 834 LEU A N 1
ATOM 2558 C CA . LEU A 1 353 ? 24.727 -6.547 24.22 1 71.17 834 LEU A CA 1
ATOM 2559 C C . LEU A 1 353 ? 24.592 -7.098 25.637 1 70.99 834 LEU A C 1
ATOM 2560 O O . LEU A 1 353 ? 23.642 -6.755 26.332 1 70.71 834 LEU A O 1
ATOM 2565 N N . GLU A 1 354 ? 25.546 -7.939 26.06 1 71.06 835 GLU A N 1
ATOM 2566 C CA . GLU A 1 354 ? 25.56 -8.543 27.398 1 71.57 835 GLU A CA 1
ATOM 2567 C C . GLU A 1 354 ? 25.569 -7.45 28.487 1 71.46 835 GLU A C 1
ATOM 2568 O O . GLU A 1 354 ? 24.77 -7.507 29.422 1 72.21 835 GLU A O 1
ATOM 2574 N N . ILE A 1 355 ? 26.42 -6.432 28.319 1 70.05 836 ILE A N 1
ATOM 2575 C CA . ILE A 1 355 ? 26.533 -5.325 29.243 1 69.71 836 ILE A CA 1
ATOM 2576 C C . ILE A 1 355 ? 25.229 -4.529 29.278 1 70.2 836 ILE A C 1
ATOM 2577 O O . ILE A 1 355 ? 24.75 -4.204 30.357 1 70.8 836 ILE A O 1
ATOM 2582 N N . LEU A 1 356 ? 24.669 -4.188 28.106 1 69.65 837 LEU A N 1
ATOM 2583 C CA . LEU A 1 356 ? 23.42 -3.428 28.009 1 69.13 837 LEU A CA 1
ATOM 2584 C C . LEU A 1 356 ? 22.262 -4.157 28.647 1 69.45 837 LEU A C 1
ATOM 2585 O O . LEU A 1 356 ? 21.368 -3.513 29.195 1 69.63 837 LEU A O 1
ATOM 2590 N N . ASP A 1 357 ? 22.264 -5.497 28.549 1 69.59 838 ASP A N 1
ATOM 2591 C CA . ASP A 1 357 ? 21.241 -6.374 29.116 1 69.92 838 ASP A CA 1
ATOM 2592 C C . ASP A 1 357 ? 21.351 -6.394 30.635 1 69.96 838 ASP A C 1
ATOM 2593 O O . ASP A 1 357 ? 20.337 -6.403 31.331 1 70.35 838 ASP A O 1
ATOM 2598 N N . LEU A 1 358 ? 22.591 -6.429 31.144 1 69.51 839 LEU A N 1
ATOM 2599 C CA . LEU A 1 358 ? 22.917 -6.406 32.562 1 69.64 839 LEU A CA 1
ATOM 2600 C C . LEU A 1 358 ? 22.352 -5.115 33.176 1 70.02 839 LEU A C 1
ATOM 2601 O O . LEU A 1 358 ? 21.759 -5.163 34.254 1 70.73 839 LEU A O 1
ATOM 2606 N N . ILE A 1 359 ? 22.507 -3.977 32.464 1 69.18 840 ILE A N 1
ATOM 2607 C CA . ILE A 1 359 ? 21.998 -2.675 32.861 1 69.1 840 ILE A CA 1
ATOM 2608 C C . ILE A 1 359 ? 20.483 -2.743 33.022 1 69.75 840 ILE A C 1
ATOM 2609 O O . ILE A 1 359 ? 19.982 -2.423 34.094 1 70.02 840 ILE A O 1
ATOM 2614 N N . TYR A 1 360 ? 19.754 -3.22 32.001 1 69.96 841 TYR A N 1
ATOM 2615 C CA . TYR A 1 360 ? 18.298 -3.301 32.089 1 70.47 841 TYR A CA 1
ATOM 2616 C C . TYR A 1 360 ? 17.78 -4.043 33.353 1 70.66 841 TYR A C 1
ATOM 2617 O O . TYR A 1 360 ? 16.888 -3.53 34.02 1 71.22 841 TYR A O 1
ATOM 2626 N N . HIS A 1 361 ? 18.344 -5.205 33.699 1 70.4 842 HIS A N 1
ATOM 2627 C CA . HIS A 1 361 ? 17.859 -5.978 34.852 1 70.74 842 HIS A CA 1
ATOM 2628 C C . HIS A 1 361 ? 18.43 -5.562 36.223 1 70.98 842 HIS A C 1
ATOM 2629 O O . HIS A 1 361 ? 17.98 -6.064 37.256 1 71.18 842 HIS A O 1
ATOM 2636 N N . LYS A 1 362 ? 19.388 -4.644 36.233 1 70.73 843 LYS A N 1
ATOM 2637 C CA . LYS A 1 362 ? 20.038 -4.203 37.455 1 71.33 843 LYS A CA 1
ATOM 2638 C C . LYS A 1 362 ? 19.24 -3.149 38.212 1 72.18 843 LYS A C 1
ATOM 2639 O O . LYS A 1 362 ? 18.605 -2.285 37.622 1 72.19 843 LYS A O 1
ATOM 2645 N N . THR A 1 363 ? 19.281 -3.235 39.525 1 72.62 844 THR A N 1
ATOM 2646 C CA . THR A 1 363 ? 18.689 -2.276 40.428 1 73.91 844 THR A CA 1
ATOM 2647 C C . THR A 1 363 ? 19.86 -1.721 41.261 1 74.65 844 THR A C 1
ATOM 2648 O O . THR A 1 363 ? 20.817 -2.452 41.579 1 74.43 844 THR A O 1
ATOM 2652 N N . GLU A 1 364 ? 19.828 -0.413 41.542 1 75.13 845 GLU A N 1
ATOM 2653 C CA . GLU A 1 364 ? 20.94 0.215 42.227 1 76.18 845 GLU A CA 1
ATOM 2654 C C . GLU A 1 364 ? 20.53 1.197 43.299 1 77.41 845 GLU A C 1
ATOM 2655 O O . GLU A 1 364 ? 19.815 2.137 43.003 1 77.23 845 GLU A O 1
ATOM 2661 N N . LYS A 1 365 ? 21.037 1.029 44.518 1 78.57 846 LYS A N 1
ATOM 2662 C CA . LYS A 1 365 ? 20.795 2.011 45.573 1 80.31 846 LYS A CA 1
ATOM 2663 C C . LYS A 1 365 ? 21.789 3.176 45.347 1 81.7 846 LYS A C 1
ATOM 2664 O O . LYS A 1 365 ? 22.951 2.944 45.002 1 81.09 846 LYS A O 1
ATOM 2666 N N . ASP A 1 366 ? 21.336 4.425 45.509 1 83.56 847 ASP A N 1
ATOM 2667 C CA . ASP A 1 366 ? 22.229 5.592 45.38 1 86.03 847 ASP A CA 1
ATOM 2668 C C . ASP A 1 366 ? 23.18 5.538 46.585 1 88.15 847 ASP A C 1
ATOM 2669 O O . ASP A 1 366 ? 22.731 5.36 47.723 1 88.42 847 ASP A O 1
ATOM 2674 N N . PRO A 1 367 ? 24.497 5.568 46.343 1 89.39 848 PRO A N 1
ATOM 2675 C CA . PRO A 1 367 ? 25.443 5.492 47.472 1 90.24 848 PRO A CA 1
ATOM 2676 C C . PRO A 1 367 ? 25.321 6.678 48.443 1 91.11 848 PRO A C 1
ATOM 2677 O O . PRO A 1 367 ? 25.575 6.511 49.636 1 91.61 848 PRO A O 1
ATOM 2681 N N . ILE A 1 368 ? 24.887 7.854 47.932 1 90.9 849 ILE A N 1
ATOM 2682 C CA . ILE A 1 368 ? 24.737 9.114 48.664 1 91.18 849 ILE A CA 1
ATOM 2683 C C . ILE A 1 368 ? 23.358 9.258 49.347 1 90.97 849 ILE A C 1
ATOM 2684 O O . ILE A 1 368 ? 23.303 9.473 50.552 1 91.41 849 ILE A O 1
ATOM 2689 N N . THR A 1 369 ? 22.249 9.172 48.589 1 90.24 850 THR A N 1
ATOM 2690 C CA . THR A 1 369 ? 20.909 9.346 49.16 1 89.82 850 THR A CA 1
ATOM 2691 C C . THR A 1 369 ? 20.226 8.054 49.591 1 89.21 850 THR A C 1
ATOM 2692 O O . THR A 1 369 ? 19.307 8.09 50.398 1 88.82 850 THR A O 1
ATOM 2696 N N . GLY A 1 370 ? 20.63 6.933 49.015 1 89.09 851 GLY A N 1
ATOM 2697 C CA . GLY A 1 370 ? 20.006 5.646 49.307 1 89.1 851 GLY A CA 1
ATOM 2698 C C . GLY A 1 370 ? 18.816 5.309 48.426 1 88.81 851 GLY A C 1
ATOM 2699 O O . GLY A 1 370 ? 18.328 4.182 48.477 1 88.78 851 GLY A O 1
ATOM 2700 N N . THR A 1 371 ? 18.333 6.274 47.605 1 88.49 852 THR A N 1
ATOM 2701 C CA . THR A 1 371 ? 17.19 6.057 46.711 1 88.65 852 THR A CA 1
ATOM 2702 C C . THR A 1 371 ? 17.602 5.169 45.527 1 88.46 852 THR A C 1
ATOM 2703 O O . THR A 1 371 ? 18.655 5.398 44.923 1 88.37 852 THR A O 1
ATOM 2707 N N . GLU A 1 372 ? 16.786 4.151 45.208 1 87.94 853 GLU A N 1
ATOM 2708 C CA . GLU A 1 372 ? 17.174 3.206 44.176 1 88.16 853 GLU A CA 1
ATOM 2709 C C . GLU A 1 372 ? 16.701 3.53 42.761 1 87.24 853 GLU A C 1
ATOM 2710 O O . GLU A 1 372 ? 15.666 4.153 42.55 1 87.72 853 GLU A O 1
ATOM 2716 N N . ILE A 1 373 ? 17.505 3.102 41.79 1 85.88 854 ILE A N 1
ATOM 2717 C CA . ILE A 1 373 ? 17.252 3.272 40.369 1 85.06 854 ILE A CA 1
ATOM 2718 C C . ILE A 1 373 ? 17.112 1.898 39.707 1 83.63 854 ILE A C 1
ATOM 2719 O O . ILE A 1 373 ? 18.007 1.053 39.818 1 83.38 854 ILE A O 1
ATOM 2721 N N . GLU A 1 374 ? 15.969 1.673 39.053 1 82.17 855 GLU A N 1
ATOM 2722 C CA . GLU A 1 374 ? 15.701 0.448 38.324 1 81.32 855 GLU A CA 1
ATOM 2723 C C . GLU A 1 374 ? 16.255 0.663 36.928 1 79.93 855 GLU A C 1
ATOM 2724 O O . GLU A 1 374 ? 15.912 1.653 36.289 1 80.02 855 GLU A O 1
ATOM 2730 N N . GLY A 1 375 ? 17.056 -0.275 36.442 1 78.45 856 GLY A N 1
ATOM 2731 C CA . GLY A 1 375 ? 17.644 -0.217 35.108 1 77.15 856 GLY A CA 1
ATOM 2732 C C . GLY A 1 375 ? 16.63 -0.111 33.991 1 75.62 856 GLY A C 1
ATOM 2733 O O . GLY A 1 375 ? 16.938 0.417 32.926 1 75.97 856 GLY A O 1
ATOM 2734 N N . SER A 1 376 ? 15.411 -0.589 34.221 1 74.21 857 SER A N 1
ATOM 2735 C CA . SER A 1 376 ? 14.326 -0.481 33.246 1 73.67 857 SER A CA 1
ATOM 2736 C C . SER A 1 376 ? 13.819 0.971 33.078 1 72.52 857 SER A C 1
ATOM 2737 O O . SER A 1 376 ? 13.074 1.251 32.131 1 73.18 857 SER A O 1
ATOM 2740 N N . ASN A 1 377 ? 14.197 1.883 34.003 1 70.49 858 ASN A N 1
ATOM 2741 C CA . ASN A 1 377 ? 13.885 3.317 33.948 1 69.24 858 ASN A CA 1
ATOM 2742 C C . ASN A 1 377 ? 15.158 4.173 33.755 1 67.66 858 ASN A C 1
ATOM 2743 O O . ASN A 1 377 ? 15.068 5.383 33.832 1 67.67 858 ASN A O 1
ATOM 2748 N N . TYR A 1 378 ? 16.329 3.561 33.514 1 66.44 859 TYR A N 1
ATOM 2749 C CA . TYR A 1 378 ? 17.598 4.26 33.349 1 65.74 859 TYR A CA 1
ATOM 2750 C C . TYR A 1 378 ? 17.746 4.731 31.919 1 66 859 TYR A C 1
ATOM 2751 O O . TYR A 1 378 ? 17.973 3.905 31.029 1 66.9 859 TYR A O 1
ATOM 2760 N N . ALA A 1 379 ? 17.585 6.051 31.696 1 64.96 860 ALA A N 1
ATOM 2761 C CA . ALA A 1 379 ? 17.636 6.699 30.385 1 64.64 860 ALA A CA 1
ATOM 2762 C C . ALA A 1 379 ? 18.953 6.521 29.614 1 64.27 860 ALA A C 1
ATOM 2763 O O . ALA A 1 379 ? 18.936 6.277 28.401 1 64.66 860 ALA A O 1
ATOM 2765 N N . GLU A 1 380 ? 20.089 6.664 30.299 1 63.06 861 GLU A N 1
ATOM 2766 C CA . GLU A 1 380 ? 21.391 6.558 29.648 1 62.45 861 GLU A CA 1
ATOM 2767 C C . GLU A 1 380 ? 21.654 5.16 29.093 1 62.61 861 GLU A C 1
ATOM 2768 O O . GLU A 1 380 ? 22.204 5.016 28.001 1 61.99 861 GLU A O 1
ATOM 2774 N N . GLY A 1 381 ? 21.183 4.152 29.824 1 63.03 862 GLY A N 1
ATOM 2775 C CA . GLY A 1 381 ? 21.268 2.749 29.448 1 63.02 862 GLY A CA 1
ATOM 2776 C C . GLY A 1 381 ? 20.485 2.513 28.19 1 63.43 862 GLY A C 1
ATOM 2777 O O . GLY A 1 381 ? 20.991 1.87 27.269 1 64.1 862 GLY A O 1
ATOM 2778 N N . TYR A 1 382 ? 19.282 3.102 28.102 1 63.46 863 TYR A N 1
ATOM 2779 C CA . TYR A 1 382 ? 18.442 2.998 26.906 1 64.52 863 TYR A CA 1
ATOM 2780 C C . TYR A 1 382 ? 19.089 3.709 25.719 1 64.8 863 TYR A C 1
ATOM 2781 O O . TYR A 1 382 ? 19.044 3.194 24.606 1 65.13 863 TYR A O 1
ATOM 2790 N N . TYR A 1 383 ? 19.705 4.883 25.958 1 64.41 864 TYR A N 1
ATOM 2791 C CA . TYR A 1 383 ? 20.417 5.651 24.939 1 64.3 864 TYR A CA 1
ATOM 2792 C C . TYR A 1 383 ? 21.597 4.837 24.398 1 64.4 864 TYR A C 1
ATOM 2793 O O . TYR A 1 383 ? 21.817 4.794 23.187 1 64.47 864 TYR A O 1
ATOM 2802 N N . GLN A 1 384 ? 22.356 4.199 25.292 1 64.44 865 GLN A N 1
ATOM 2803 C CA . GLN A 1 384 ? 23.479 3.365 24.877 1 64.54 865 GLN A CA 1
ATOM 2804 C C . GLN A 1 384 ? 23.011 2.149 24.104 1 65.24 865 GLN A C 1
ATOM 2805 O O . GLN A 1 384 ? 23.693 1.721 23.159 1 65.61 865 GLN A O 1
ATOM 2811 N N . ARG A 1 385 ? 21.816 1.63 24.461 1 64.94 866 ARG A N 1
ATOM 2812 C CA . ARG A 1 385 ? 21.192 0.498 23.805 1 64.81 866 ARG A CA 1
ATOM 2813 C C . ARG A 1 385 ? 20.789 0.873 22.383 1 65.65 866 ARG A C 1
ATOM 2814 O O . ARG A 1 385 ? 21.103 0.13 21.452 1 65.76 866 ARG A O 1
ATOM 2822 N N . GLY A 1 386 ? 20.187 2.052 22.218 1 65.97 867 GLY A N 1
ATOM 2823 C CA . GLY A 1 386 ? 19.809 2.579 20.91 1 66.55 867 GLY A CA 1
ATOM 2824 C C . GLY A 1 386 ? 21.011 2.787 20.008 1 67.23 867 GLY A C 1
ATOM 2825 O O . GLY A 1 386 ? 20.936 2.599 18.794 1 67 867 GLY A O 1
ATOM 2826 N N . ARG A 1 387 ? 22.133 3.183 20.597 1 67.94 868 ARG A N 1
ATOM 2827 C CA . ARG A 1 387 ? 23.37 3.379 19.856 1 68.96 868 ARG A CA 1
ATOM 2828 C C . ARG A 1 387 ? 23.921 2.043 19.381 1 69.4 868 ARG A C 1
ATOM 2829 O O . ARG A 1 387 ? 24.387 1.939 18.249 1 69.73 868 ARG A O 1
ATOM 2837 N N . TYR A 1 388 ? 23.839 1.012 20.225 1 69.45 869 TYR A N 1
ATOM 2838 C CA . TYR A 1 388 ? 24.281 -0.322 19.853 1 69.84 869 TYR A CA 1
ATOM 2839 C C . TYR A 1 388 ? 23.438 -0.87 18.707 1 71.16 869 TYR A C 1
ATOM 2840 O O . TYR A 1 388 ? 24.004 -1.402 17.748 1 71.63 869 TYR A O 1
ATOM 2849 N N . PHE A 1 389 ? 22.102 -0.765 18.809 1 71.41 870 PHE A N 1
ATOM 2850 C CA . PHE A 1 389 ? 21.237 -1.262 17.755 1 72.52 870 PHE A CA 1
ATOM 2851 C C . PHE A 1 389 ? 21.425 -0.476 16.465 1 74.09 870 PHE A C 1
ATOM 2852 O O . PHE A 1 389 ? 21.391 -1.071 15.396 1 74.41 870 PHE A O 1
ATOM 2860 N N . ALA A 1 390 ? 21.727 0.829 16.558 1 74.76 871 ALA A N 1
ATOM 2861 C CA . ALA A 1 390 ? 22.032 1.646 15.389 1 75.4 871 ALA A CA 1
ATOM 2862 C C . ALA A 1 390 ? 23.333 1.139 14.734 1 76.22 871 ALA A C 1
ATOM 2863 O O . ALA A 1 390 ? 23.369 0.971 13.513 1 76.87 871 ALA A O 1
ATOM 2865 N N . SER A 1 391 ? 24.374 0.836 15.545 1 76.09 872 SER A N 1
ATOM 2866 C CA . SER A 1 391 ? 25.67 0.332 15.066 1 76.25 872 SER A CA 1
ATOM 2867 C C . SER A 1 391 ? 25.54 -0.991 14.294 1 76.31 872 SER A C 1
ATOM 2868 O O . SER A 1 391 ? 26.29 -1.215 13.349 1 76.66 872 SER A O 1
ATOM 2871 N N . ILE A 1 392 ? 24.589 -1.858 14.69 1 75.75 873 ILE A N 1
ATOM 2872 C CA . ILE A 1 392 ? 24.363 -3.128 13.995 1 75.45 873 ILE A CA 1
ATOM 2873 C C . ILE A 1 392 ? 23.204 -3.065 12.969 1 75.87 873 ILE A C 1
ATOM 2874 O O . ILE A 1 392 ? 22.74 -4.11 12.515 1 76.34 873 ILE A O 1
ATOM 2879 N N . LYS A 1 393 ? 22.764 -1.853 12.591 1 75.88 874 LYS A N 1
ATOM 2880 C CA . LYS A 1 393 ? 21.741 -1.599 11.573 1 76.72 874 LYS A CA 1
ATOM 2881 C C . LYS A 1 393 ? 20.327 -2.101 11.919 1 77.26 874 LYS A C 1
ATOM 2882 O O . LYS A 1 393 ? 19.602 -2.569 11.029 1 77.84 874 LYS A O 1
ATOM 2884 N N . GLU A 1 394 ? 19.924 -1.978 13.181 1 76.75 875 GLU A N 1
ATOM 2885 C CA . GLU A 1 394 ? 18.581 -2.358 13.599 1 77.48 875 GLU A CA 1
ATOM 2886 C C . GLU A 1 394 ? 17.885 -1.036 13.887 1 77.43 875 GLU A C 1
ATOM 2887 O O . GLU A 1 394 ? 17.656 -0.701 15.043 1 77.59 875 GLU A O 1
ATOM 2893 N N . SER A 1 395 ? 17.615 -0.247 12.838 1 77.09 876 SER A N 1
ATOM 2894 C CA . SER A 1 395 ? 17.088 1.111 12.98 1 77.35 876 SER A CA 1
ATOM 2895 C C . SER A 1 395 ? 15.694 1.227 13.658 1 76.97 876 SER A C 1
ATOM 2896 O O . SER A 1 395 ? 15.483 2.194 14.392 1 77.32 876 SER A O 1
ATOM 2899 N N . ILE A 1 396 ? 14.779 0.27 13.46 1 76.08 877 ILE A N 1
ATOM 2900 C CA . ILE A 1 396 ? 13.456 0.336 14.108 1 75.97 877 ILE A CA 1
ATOM 2901 C C . ILE A 1 396 ? 13.582 0.131 15.631 1 75.9 877 ILE A C 1
ATOM 2902 O O . ILE A 1 396 ? 12.944 0.819 16.435 1 75.85 877 ILE A O 1
ATOM 2907 N N . GLN A 1 397 ? 14.451 -0.798 16.004 1 75.68 878 GLN A N 1
ATOM 2908 C CA . GLN A 1 397 ? 14.778 -1.148 17.37 1 75.8 878 GLN A CA 1
ATOM 2909 C C . GLN A 1 397 ? 15.514 0.029 18.025 1 74.61 878 GLN A C 1
ATOM 2910 O O . GLN A 1 397 ? 15.208 0.388 19.157 1 74.56 878 GLN A O 1
ATOM 2916 N N . ALA A 1 398 ? 16.476 0.63 17.298 1 73.56 879 ALA A N 1
ATOM 2917 C CA . ALA A 1 398 ? 17.275 1.767 17.74 1 73.09 879 ALA A CA 1
ATOM 2918 C C . ALA A 1 398 ? 16.368 2.963 18.011 1 72.51 879 ALA A C 1
ATOM 2919 O O . ALA A 1 398 ? 16.489 3.577 19.068 1 72.92 879 ALA A O 1
ATOM 2921 N N . ARG A 1 399 ? 15.419 3.252 17.099 1 71.52 880 ARG A N 1
ATOM 2922 C CA . ARG A 1 399 ? 14.472 4.352 17.246 1 71.26 880 ARG A CA 1
ATOM 2923 C C . ARG A 1 399 ? 13.656 4.208 18.543 1 70.89 880 ARG A C 1
ATOM 2924 O O . ARG A 1 399 ? 13.512 5.176 19.285 1 70.85 880 ARG A O 1
ATOM 2932 N N . ARG A 1 400 ? 13.193 2.988 18.846 1 70.83 881 ARG A N 1
ATOM 2933 C CA . ARG A 1 400 ? 12.406 2.688 20.038 1 71.6 881 ARG A CA 1
ATOM 2934 C C . ARG A 1 400 ? 13.18 2.994 21.324 1 70.9 881 ARG A C 1
ATOM 2935 O O . ARG A 1 400 ? 12.623 3.563 22.257 1 70.89 881 ARG A O 1
ATOM 2943 N N . PHE A 1 401 ? 14.466 2.63 21.366 1 70.09 882 PHE A N 1
ATOM 2944 C CA . PHE A 1 401 ? 15.292 2.868 22.546 1 69.43 882 PHE A CA 1
ATOM 2945 C C . PHE A 1 401 ? 15.663 4.322 22.694 1 68.24 882 PHE A C 1
ATOM 2946 O O . PHE A 1 401 ? 15.666 4.813 23.823 1 68.23 882 PHE A O 1
ATOM 2954 N N . PHE A 1 402 ? 15.937 5.033 21.578 1 67.21 883 PHE A N 1
ATOM 2955 C CA . PHE A 1 402 ? 16.227 6.478 21.656 1 66.66 883 PHE A CA 1
ATOM 2956 C C . PHE A 1 402 ? 14.979 7.242 22.104 1 66.39 883 PHE A C 1
ATOM 2957 O O . PHE A 1 402 ? 15.088 8.147 22.909 1 65.91 883 PHE A O 1
ATOM 2965 N N . GLU A 1 403 ? 13.79 6.83 21.646 1 66.96 884 GLU A N 1
ATOM 2966 C CA . GLU A 1 403 ? 12.537 7.429 22.096 1 67.96 884 GLU A CA 1
ATOM 2967 C C . GLU A 1 403 ? 12.349 7.21 23.592 1 68.45 884 GLU A C 1
ATOM 2968 O O . GLU A 1 403 ? 11.87 8.103 24.269 1 69.1 884 GLU A O 1
ATOM 2974 N N . LYS A 1 404 ? 12.728 6.038 24.115 1 68.4 885 LYS A N 1
ATOM 2975 C CA . LYS A 1 404 ? 12.577 5.744 25.543 1 69.04 885 LYS A CA 1
ATOM 2976 C C . LYS A 1 404 ? 13.532 6.581 26.383 1 68.77 885 LYS A C 1
ATOM 2977 O O . LYS A 1 404 ? 13.136 7.096 27.43 1 69.5 885 LYS A O 1
ATOM 2983 N N . ALA A 1 405 ? 14.778 6.741 25.913 1 67.6 886 ALA A N 1
ATOM 2984 C CA . ALA A 1 405 ? 15.786 7.54 26.598 1 66.79 886 ALA A CA 1
ATOM 2985 C C . ALA A 1 405 ? 15.324 9.01 26.688 1 65.94 886 ALA A C 1
ATOM 2986 O O . ALA A 1 405 ? 15.348 9.595 27.769 1 66.24 886 ALA A O 1
ATOM 2988 N N . ALA A 1 406 ? 14.844 9.579 25.571 1 64.92 887 ALA A N 1
ATOM 2989 C CA . ALA A 1 406 ? 14.373 10.955 25.498 1 64.25 887 ALA A CA 1
ATOM 2990 C C . ALA A 1 406 ? 13.178 11.218 26.423 1 64.63 887 ALA A C 1
ATOM 2991 O O . ALA A 1 406 ? 13.019 12.323 26.935 1 65.37 887 ALA A O 1
ATOM 2993 N N . THR A 1 407 ? 12.366 10.204 26.675 1 64.14 888 THR A N 1
ATOM 2994 C CA . THR A 1 407 ? 11.209 10.323 27.555 1 64.1 888 THR A CA 1
ATOM 2995 C C . THR A 1 407 ? 11.6 10.182 29.035 1 64.1 888 THR A C 1
ATOM 2996 O O . THR A 1 407 ? 11.121 10.927 29.894 1 64.14 888 THR A O 1
ATOM 3000 N N . LEU A 1 408 ? 12.464 9.212 29.336 1 63.84 889 LEU A N 1
ATOM 3001 C CA . LEU A 1 408 ? 12.924 9.003 30.699 1 63.82 889 LEU A CA 1
ATOM 3002 C C . LEU A 1 408 ? 13.733 10.2 31.184 1 64.69 889 LEU A C 1
ATOM 3003 O O . LEU A 1 408 ? 13.657 10.553 32.35 1 65.46 889 LEU A O 1
ATOM 3008 N N . ASP A 1 409 ? 14.473 10.858 30.289 1 64.67 890 ASP A N 1
ATOM 3009 C CA . ASP A 1 409 ? 15.288 12.019 30.63 1 64.46 890 ASP A CA 1
ATOM 3010 C C . ASP A 1 409 ? 15.017 13.185 29.673 1 64.43 890 ASP A C 1
ATOM 3011 O O . ASP A 1 409 ? 15.593 13.245 28.58 1 64.64 890 ASP A O 1
ATOM 3016 N N . PRO A 1 410 ? 14.173 14.148 30.091 1 63.49 891 PRO A N 1
ATOM 3017 C CA . PRO A 1 410 ? 13.916 15.323 29.245 1 62.49 891 PRO A CA 1
ATOM 3018 C C . PRO A 1 410 ? 15.148 16.186 28.937 1 61.77 891 PRO A C 1
ATOM 3019 O O . PRO A 1 410 ? 15.044 17.136 28.156 1 62.6 891 PRO A O 1
ATOM 3023 N N . ALA A 1 411 ? 16.305 15.869 29.536 1 60.02 892 ALA A N 1
ATOM 3024 C CA . ALA A 1 411 ? 17.568 16.555 29.274 1 58.96 892 ALA A CA 1
ATOM 3025 C C . ALA A 1 411 ? 18.469 15.794 28.283 1 58.97 892 ALA A C 1
ATOM 3026 O O . ALA A 1 411 ? 19.527 16.305 27.927 1 59.41 892 ALA A O 1
ATOM 3028 N N . HIS A 1 412 ? 18.104 14.559 27.889 1 58.76 893 HIS A N 1
ATOM 3029 C CA . HIS A 1 412 ? 18.939 13.777 26.983 1 59.28 893 HIS A CA 1
ATOM 3030 C C . HIS A 1 412 ? 18.776 14.257 25.545 1 59.43 893 HIS A C 1
ATOM 3031 O O . HIS A 1 412 ? 17.97 13.714 24.798 1 58.11 893 HIS A O 1
ATOM 3038 N N . TYR A 1 413 ? 19.528 15.332 25.196 1 60.56 894 TYR A N 1
ATOM 3039 C CA . TYR A 1 413 ? 19.528 15.938 23.867 1 61.79 894 TYR A CA 1
ATOM 3040 C C . TYR A 1 413 ? 20.18 15.05 22.808 1 62.19 894 TYR A C 1
ATOM 3041 O O . TYR A 1 413 ? 19.874 15.2 21.623 1 62.86 894 TYR A O 1
ATOM 3050 N N . LEU A 1 414 ? 21.079 14.142 23.214 1 61.68 895 LEU A N 1
ATOM 3051 C CA . LEU A 1 414 ? 21.729 13.242 22.267 1 61.82 895 LEU A CA 1
ATOM 3052 C C . LEU A 1 414 ? 20.771 12.192 21.75 1 61.66 895 LEU A C 1
ATOM 3053 O O . LEU A 1 414 ? 20.837 11.849 20.578 1 61.89 895 LEU A O 1
ATOM 3058 N N . ALA A 1 415 ? 19.841 11.721 22.588 1 61.48 896 ALA A N 1
ATOM 3059 C CA . ALA A 1 415 ? 18.815 10.781 22.139 1 62.01 896 ALA A CA 1
ATOM 3060 C C . ALA A 1 415 ? 17.904 11.47 21.104 1 62.5 896 ALA A C 1
ATOM 3061 O O . ALA A 1 415 ? 17.481 10.829 20.138 1 62.96 896 ALA A O 1
ATOM 3063 N N . SER A 1 416 ? 17.61 12.774 21.311 1 62.18 897 SER A N 1
ATOM 3064 C CA . SER A 1 416 ? 16.792 13.572 20.41 1 62.81 897 SER A CA 1
ATOM 3065 C C . SER A 1 416 ? 17.506 13.84 19.09 1 62.67 897 SER A C 1
ATOM 3066 O O . SER A 1 416 ? 16.86 13.863 18.048 1 62.56 897 SER A O 1
ATOM 3069 N N . MET A 1 417 ? 18.839 14.007 19.127 1 62.52 898 MET A N 1
ATOM 3070 C CA . MET A 1 417 ? 19.658 14.221 17.939 1 62.83 898 MET A CA 1
ATOM 3071 C C . MET A 1 417 ? 19.711 12.945 17.118 1 63.94 898 MET A C 1
ATOM 3072 O O . MET A 1 417 ? 19.553 12.989 15.891 1 64.35 898 MET A O 1
ATOM 3077 N N . GLU A 1 418 ? 19.896 11.795 17.787 1 64.09 899 GLU A N 1
ATOM 3078 C CA . GLU A 1 418 ? 19.918 10.527 17.085 1 64.16 899 GLU A CA 1
ATOM 3079 C C . GLU A 1 418 ? 18.549 10.199 16.474 1 64.53 899 GLU A C 1
ATOM 3080 O O . GLU A 1 418 ? 18.492 9.631 15.363 1 64.96 899 GLU A O 1
ATOM 3086 N N . LEU A 1 419 ? 17.454 10.633 17.137 1 63.93 900 LEU A N 1
ATOM 3087 C CA . LEU A 1 419 ? 16.114 10.485 16.567 1 64.25 900 LEU A CA 1
ATOM 3088 C C . LEU A 1 419 ? 15.953 11.353 15.311 1 65.35 900 LEU A C 1
ATOM 3089 O O . LEU A 1 419 ? 15.318 10.915 14.351 1 66.12 900 LEU A O 1
ATOM 3094 N N . GLY A 1 420 ? 16.549 12.55 15.315 1 64.88 901 GLY A N 1
ATOM 3095 C CA . GLY A 1 420 ? 16.557 13.437 14.163 1 64.88 901 GLY A CA 1
ATOM 3096 C C . GLY A 1 420 ? 17.335 12.826 13.014 1 65.59 901 GLY A C 1
ATOM 3097 O O . GLY A 1 420 ? 16.888 12.872 11.867 1 66.27 901 GLY A O 1
ATOM 3098 N N . GLU A 1 421 ? 18.487 12.2 13.314 1 65.45 902 GLU A N 1
ATOM 3099 C CA . GLU A 1 421 ? 19.335 11.527 12.317 1 65.34 902 GLU A CA 1
ATOM 3100 C C . GLU A 1 421 ? 18.652 10.338 11.724 1 66.84 902 GLU A C 1
ATOM 3101 O O . GLU A 1 421 ? 18.821 10.086 10.533 1 67.85 902 GLU A O 1
ATOM 3107 N N . ASN A 1 422 ? 17.865 9.608 12.522 1 67.3 903 ASN A N 1
ATOM 3108 C CA . ASN A 1 422 ? 17.114 8.471 12.008 1 68.07 903 ASN A CA 1
ATOM 3109 C C . ASN A 1 422 ? 16.034 8.969 11.059 1 67.89 903 ASN A C 1
ATOM 3110 O O . ASN A 1 422 ? 15.883 8.414 9.977 1 68.18 903 ASN A O 1
ATOM 3115 N N . ALA A 1 423 ? 15.353 10.072 11.408 1 67.79 904 ALA A N 1
ATOM 3116 C CA . ALA A 1 423 ? 14.342 10.648 10.523 1 68.34 904 ALA A CA 1
ATOM 3117 C C . ALA A 1 423 ? 14.957 11.172 9.207 1 69.25 904 ALA A C 1
ATOM 3118 O O . ALA A 1 423 ? 14.305 11.063 8.18 1 69.38 904 ALA A O 1
ATOM 3120 N N . ILE A 1 424 ? 16.215 11.691 9.222 1 69.54 905 ILE A N 1
ATOM 3121 C CA . ILE A 1 424 ? 16.907 12.153 8.009 1 70.18 905 ILE A CA 1
ATOM 3122 C C . ILE A 1 424 ? 17.085 10.963 7.062 1 71.26 905 ILE A C 1
ATOM 3123 O O . ILE A 1 424 ? 16.761 11.08 5.875 1 71.01 905 ILE A O 1
ATOM 3128 N N . ARG A 1 425 ? 17.556 9.797 7.602 1 71.85 906 ARG A N 1
ATOM 3129 C CA . ARG A 1 425 ? 17.765 8.557 6.838 1 72.34 906 ARG A CA 1
ATOM 3130 C C . ARG A 1 425 ? 16.468 8.147 6.148 1 72.79 906 ARG A C 1
ATOM 3131 O O . ARG A 1 425 ? 16.465 7.889 4.948 1 73.55 906 ARG A O 1
ATOM 3139 N N . LEU A 1 426 ? 15.355 8.177 6.885 1 72.26 907 LEU A N 1
ATOM 3140 C CA . LEU A 1 426 ? 14.019 7.865 6.374 1 72.1 907 LEU A CA 1
ATOM 3141 C C . LEU A 1 426 ? 13.422 8.942 5.448 1 72.09 907 LEU A C 1
ATOM 3142 O O . LEU A 1 426 ? 12.283 8.8 5.01 1 72.59 907 LEU A O 1
ATOM 3147 N N . ALA A 1 427 ? 14.174 10.019 5.177 1 71.56 908 ALA A N 1
ATOM 3148 C CA . ALA A 1 427 ? 13.798 11.184 4.373 1 71.61 908 ALA A CA 1
ATOM 3149 C C . ALA A 1 427 ? 12.638 12.007 4.957 1 71.62 908 ALA A C 1
ATOM 3150 O O . ALA A 1 427 ? 11.963 12.683 4.197 1 72.21 908 ALA A O 1
ATOM 3152 N N . ASN A 1 428 ? 12.423 11.986 6.284 1 71.07 909 ASN A N 1
ATOM 3153 C CA . ASN A 1 428 ? 11.368 12.77 6.945 1 71.65 909 ASN A CA 1
ATOM 3154 C C . ASN A 1 428 ? 12.033 14.027 7.49 1 72.34 909 ASN A C 1
ATOM 3155 O O . ASN A 1 428 ? 12.302 14.131 8.691 1 73.19 909 ASN A O 1
ATOM 3160 N N . PHE A 1 429 ? 12.333 14.966 6.6 1 71.83 910 PHE A N 1
ATOM 3161 C CA . PHE A 1 429 ? 13.065 16.184 6.91 1 71.87 910 PHE A CA 1
ATOM 3162 C C . PHE A 1 429 ? 12.303 17.137 7.822 1 71.78 910 PHE A C 1
ATOM 3163 O O . PHE A 1 429 ? 12.914 17.756 8.694 1 71.89 910 PHE A O 1
ATOM 3171 N N . GLY A 1 430 ? 10.987 17.19 7.682 1 71.57 911 GLY A N 1
ATOM 3172 C CA . GLY A 1 430 ? 10.155 18.006 8.556 1 71.82 911 GLY A CA 1
ATOM 3173 C C . GLY A 1 430 ? 10.164 17.473 9.98 1 72.02 911 GLY A C 1
ATOM 3174 O O . GLY A 1 430 ? 10.22 18.249 10.943 1 72.83 911 GLY A O 1
ATOM 3175 N N . GLU A 1 431 ? 10.164 16.139 10.131 1 70.88 912 GLU A N 1
ATOM 3176 C CA . GLU A 1 431 ? 10.217 15.52 11.453 1 70.43 912 GLU A CA 1
ATOM 3177 C C . GLU A 1 431 ? 11.64 15.656 12.04 1 69.44 912 GLU A C 1
ATOM 3178 O O . GLU A 1 431 ? 11.794 15.924 13.236 1 69.19 912 GLU A O 1
ATOM 3184 N N . ALA A 1 432 ? 12.673 15.496 11.184 1 68.43 913 ALA A N 1
ATOM 3185 C CA . ALA A 1 432 ? 14.07 15.604 11.593 1 67.8 913 ALA A CA 1
ATOM 3186 C C . ALA A 1 432 ? 14.382 17.003 12.091 1 67.48 913 ALA A C 1
ATOM 3187 O O . ALA A 1 432 ? 15.008 17.138 13.132 1 67.76 913 ALA A O 1
ATOM 3189 N N . ASP A 1 433 ? 13.888 18.042 11.407 1 66.81 914 ASP A N 1
ATOM 3190 C CA . ASP A 1 433 ? 14.131 19.415 11.833 1 66.82 914 ASP A CA 1
ATOM 3191 C C . ASP A 1 433 ? 13.53 19.672 13.202 1 65.94 914 ASP A C 1
ATOM 3192 O O . ASP A 1 433 ? 14.215 20.22 14.056 1 66.14 914 ASP A O 1
ATOM 3197 N N . LYS A 1 434 ? 12.298 19.192 13.432 1 64.73 915 LYS A N 1
ATOM 3198 C CA . LYS A 1 434 ? 11.611 19.352 14.699 1 64.33 915 LYS A CA 1
ATOM 3199 C C . LYS A 1 434 ? 12.371 18.681 15.846 1 64.17 915 LYS A C 1
ATOM 3200 O O . LYS A 1 434 ? 12.505 19.272 16.925 1 64.44 915 LYS A O 1
ATOM 3202 N N . LEU A 1 435 ? 12.909 17.479 15.595 1 63.37 916 LEU A N 1
ATOM 3203 C CA . LEU A 1 435 ? 13.69 16.718 16.569 1 62.8 916 LEU A CA 1
ATOM 3204 C C . LEU A 1 435 ? 15.026 17.371 16.86 1 63.28 916 LEU A C 1
ATOM 3205 O O . LEU A 1 435 ? 15.494 17.349 17.996 1 63.25 916 LEU A O 1
ATOM 3210 N N . LEU A 1 436 ? 15.637 17.963 15.843 1 63.91 917 LEU A N 1
ATOM 3211 C CA . LEU A 1 436 ? 16.91 18.639 16 1 65.13 917 LEU A CA 1
ATOM 3212 C C . LEU A 1 436 ? 16.721 19.965 16.734 1 67 917 LEU A C 1
ATOM 3213 O O . LEU A 1 436 ? 17.621 20.353 17.472 1 67.81 917 LEU A O 1
ATOM 3218 N N . ASN A 1 437 ? 15.554 20.645 16.584 1 67.51 918 ASN A N 1
ATOM 3219 C CA . ASN A 1 437 ? 15.307 21.866 17.347 1 68.57 918 ASN A CA 1
ATOM 3220 C C . ASN A 1 437 ? 15.062 21.476 18.847 1 68.59 918 ASN A C 1
ATOM 3221 O O . ASN A 1 437 ? 15.559 22.163 19.745 1 68.47 918 ASN A O 1
ATOM 3226 N N . GLU A 1 438 ? 14.41 20.315 19.112 1 68.19 919 GLU A N 1
ATOM 3227 C CA . GLU A 1 438 ? 14.22 19.798 20.472 1 68.5 919 GLU A CA 1
ATOM 3228 C C . GLU A 1 438 ? 15.592 19.541 21.091 1 68.08 919 GLU A C 1
ATOM 3229 O O . GLU A 1 438 ? 15.828 19.921 22.227 1 67.64 919 GLU A O 1
ATOM 3235 N N . SER A 1 439 ? 16.516 18.934 20.316 1 67.9 920 SER A N 1
ATOM 3236 C CA . SER A 1 439 ? 17.88 18.667 20.747 1 67.93 920 SER A CA 1
ATOM 3237 C C . SER A 1 439 ? 18.569 19.969 21.177 1 67.75 920 SER A C 1
ATOM 3238 O O . SER A 1 439 ? 19.163 20.027 22.248 1 67.48 920 SER A O 1
ATOM 3241 N N . LEU A 1 440 ? 18.426 21.032 20.376 1 67.84 921 LEU A N 1
ATOM 3242 C CA . LEU A 1 440 ? 19 22.336 20.724 1 68.08 921 LEU A CA 1
ATOM 3243 C C . LEU A 1 440 ? 18.394 22.909 22.007 1 66.66 921 LEU A C 1
ATOM 3244 O O . LEU A 1 440 ? 19.147 23.308 22.89 1 67.04 921 LEU A O 1
ATOM 3249 N N . LYS A 1 441 ? 17.047 22.928 22.126 1 65.05 922 LYS A N 1
ATOM 3250 C CA . LYS A 1 441 ? 16.391 23.432 23.328 1 63.92 922 LYS A CA 1
ATOM 3251 C C . LYS A 1 441 ? 16.798 22.609 24.569 1 63.18 922 LYS A C 1
ATOM 3252 O O . LYS A 1 441 ? 17.036 23.206 25.613 1 63.18 922 LYS A O 1
ATOM 3258 N N . ARG A 1 442 ? 16.949 21.264 24.448 1 62.34 923 ARG A N 1
ATOM 3259 C CA . ARG A 1 442 ? 17.346 20.369 25.562 1 61.73 923 ARG A CA 1
ATOM 3260 C C . ARG A 1 442 ? 18.743 20.659 26.089 1 62.28 923 ARG A C 1
ATOM 3261 O O . ARG A 1 442 ? 18.983 20.562 27.293 1 63.09 923 ARG A O 1
ATOM 3269 N N . PHE A 1 443 ? 19.664 20.985 25.187 1 61.59 924 PHE A N 1
ATOM 3270 C CA . PHE A 1 443 ? 21.023 21.351 25.54 1 61.38 924 PHE A CA 1
ATOM 3271 C C . PHE A 1 443 ? 20.995 22.686 26.292 1 61.98 924 PHE A C 1
ATOM 3272 O O . PHE A 1 443 ? 21.478 22.735 27.42 1 61.92 924 PHE A O 1
ATOM 3280 N N . GLU A 1 444 ? 20.358 23.742 25.713 1 62.5 925 GLU A N 1
ATOM 3281 C CA . GLU A 1 444 ? 20.28 25.056 26.36 1 63.69 925 GLU A CA 1
ATOM 3282 C C . GLU A 1 444 ? 19.511 25.076 27.697 1 64.04 925 GLU A C 1
ATOM 3283 O O . GLU A 1 444 ? 19.841 25.866 28.586 1 64.78 925 GLU A O 1
ATOM 3289 N N . ASN A 1 445 ? 18.495 24.213 27.841 1 63.03 926 ASN A N 1
ATOM 3290 C CA . ASN A 1 445 ? 17.671 24.191 29.044 1 62.48 926 ASN A CA 1
ATOM 3291 C C . ASN A 1 445 ? 18.303 23.519 30.228 1 61.36 926 ASN A C 1
ATOM 3292 O O . ASN A 1 445 ? 17.912 23.82 31.344 1 61.46 926 ASN A O 1
ATOM 3297 N N . PHE A 1 446 ? 19.235 22.586 30.003 1 60.22 927 PHE A N 1
ATOM 3298 C CA . PHE A 1 446 ? 19.792 21.828 31.1 1 59.9 927 PHE A CA 1
ATOM 3299 C C . PHE A 1 446 ? 21.31 21.952 31.293 1 60.01 927 PHE A C 1
ATOM 3300 O O . PHE A 1 446 ? 21.79 21.545 32.347 1 60.11 927 PHE A O 1
ATOM 3308 N N . LYS A 1 447 ? 22.064 22.454 30.301 1 59.84 928 LYS A N 1
ATOM 3309 C CA . LYS A 1 447 ? 23.528 22.511 30.384 1 60.42 928 LYS A CA 1
ATOM 3310 C C . LYS A 1 447 ? 24.093 23.138 31.664 1 61.52 928 LYS A C 1
ATOM 3311 O O . LYS A 1 447 ? 25.179 22.752 32.1 1 61.82 928 LYS A O 1
ATOM 3317 N N . GLN A 1 448 ? 23.368 24.096 32.265 1 61.63 929 GLN A N 1
ATOM 3318 C CA . GLN A 1 448 ? 23.812 24.779 33.48 1 61.87 929 GLN A CA 1
ATOM 3319 C C . GLN A 1 448 ? 23.892 23.847 34.707 1 61.11 929 GLN A C 1
ATOM 3320 O O . GLN A 1 448 ? 24.563 24.182 35.679 1 61.34 929 GLN A O 1
ATOM 3326 N N . SER A 1 449 ? 23.231 22.682 34.645 1 60.25 930 SER A N 1
ATOM 3327 C CA . SER A 1 449 ? 23.238 21.667 35.683 1 60.06 930 SER A CA 1
ATOM 3328 C C . SER A 1 449 ? 24.119 20.464 35.354 1 60.6 930 SER A C 1
ATOM 3329 O O . SER A 1 449 ? 24.133 19.517 36.128 1 60.47 930 SER A O 1
ATOM 3332 N N . TYR A 1 450 ? 24.849 20.483 34.218 1 61.34 931 TYR A N 1
ATOM 3333 C CA . TYR A 1 450 ? 25.721 19.38 33.806 1 62.06 931 TYR A CA 1
ATOM 3334 C C . TYR A 1 450 ? 26.753 19.071 34.892 1 62.96 931 TYR A C 1
ATOM 3335 O O . TYR A 1 450 ? 27.478 19.95 35.337 1 63.03 931 TYR A O 1
ATOM 3344 N N . GLY A 1 451 ? 26.708 17.856 35.404 1 63.73 932 GLY A N 1
ATOM 3345 C CA . GLY A 1 451 ? 27.587 17.439 36.489 1 64.97 932 GLY A CA 1
ATOM 3346 C C . GLY A 1 451 ? 26.858 17.047 37.76 1 65.86 932 GLY A C 1
ATOM 3347 O O . GLY A 1 451 ? 27.467 16.465 38.656 1 66.48 932 GLY A O 1
ATOM 3348 N N . ALA A 1 452 ? 25.55 17.352 37.862 1 65.75 933 ALA A N 1
ATOM 3349 C CA . ALA A 1 452 ? 24.769 16.974 39.036 1 66.2 933 ALA A CA 1
ATOM 3350 C C . ALA A 1 452 ? 24.525 15.457 39.093 1 66.85 933 ALA A C 1
ATOM 3351 O O . ALA A 1 452 ? 24.338 14.902 40.181 1 67.33 933 ALA A O 1
ATOM 3353 N N . ARG A 1 453 ? 24.536 14.78 37.929 1 66.68 934 ARG A N 1
ATOM 3354 C CA . ARG A 1 453 ? 24.397 13.317 37.842 1 66.62 934 ARG A CA 1
ATOM 3355 C C . ARG A 1 453 ? 25.644 12.743 37.143 1 67.77 934 ARG A C 1
ATOM 3356 O O . ARG A 1 453 ? 26.293 13.435 36.354 1 67.94 934 ARG A O 1
ATOM 3364 N N . GLU A 1 454 ? 25.963 11.471 37.403 1 68.47 935 GLU A N 1
ATOM 3365 C CA . GLU A 1 454 ? 27.069 10.789 36.731 1 69.56 935 GLU A CA 1
ATOM 3366 C C . GLU A 1 454 ? 26.776 10.687 35.235 1 68.85 935 GLU A C 1
ATOM 3367 O O . GLU A 1 454 ? 27.675 10.937 34.442 1 69.33 935 GLU A O 1
ATOM 3373 N N . GLU A 1 455 ? 25.495 10.42 34.857 1 67.79 936 GLU A N 1
ATOM 3374 C CA . GLU A 1 455 ? 24.967 10.324 33.472 1 67.23 936 GLU A CA 1
ATOM 3375 C C . GLU A 1 455 ? 25.226 11.579 32.62 1 66.46 936 GLU A C 1
ATOM 3376 O O . GLU A 1 455 ? 25.083 11.534 31.391 1 66.19 936 GLU A O 1
ATOM 3382 N N . ASP A 1 456 ? 25.508 12.716 33.28 1 65.85 937 ASP A N 1
ATOM 3383 C CA . ASP A 1 456 ? 25.728 13.994 32.608 1 64.98 937 ASP A CA 1
ATOM 3384 C C . ASP A 1 456 ? 26.989 14.026 31.767 1 65.52 937 ASP A C 1
ATOM 3385 O O . ASP A 1 456 ? 27.059 14.843 30.857 1 66.23 937 ASP A O 1
ATOM 3390 N N . GLU A 1 457 ? 27.946 13.103 32.005 1 65.11 938 GLU A N 1
ATOM 3391 C CA . GLU A 1 457 ? 29.193 12.98 31.246 1 64.44 938 GLU A CA 1
ATOM 3392 C C . GLU A 1 457 ? 28.894 12.78 29.777 1 64.61 938 GLU A C 1
ATOM 3393 O O . GLU A 1 457 ? 29.558 13.377 28.934 1 65.4 938 GLU A O 1
ATOM 3399 N N . THR A 1 458 ? 27.851 12.002 29.455 1 63.97 939 THR A N 1
ATOM 3400 C CA . THR A 1 458 ? 27.468 11.775 28.065 1 64.1 939 THR A CA 1
ATOM 3401 C C . THR A 1 458 ? 27.048 13.08 27.41 1 65.01 939 THR A C 1
ATOM 3402 O O . THR A 1 458 ? 27.524 13.405 26.317 1 66.23 939 THR A O 1
ATOM 3406 N N . LEU A 1 459 ? 26.221 13.858 28.117 1 63.98 940 LEU A N 1
ATOM 3407 C CA . LEU A 1 459 ? 25.725 15.127 27.641 1 63.63 940 LEU A CA 1
ATOM 3408 C C . LEU A 1 459 ? 26.839 16.191 27.533 1 64.18 940 LEU A C 1
ATOM 3409 O O . LEU A 1 459 ? 26.855 16.958 26.567 1 64.33 940 LEU A O 1
ATOM 3414 N N . ILE A 1 460 ? 27.766 16.229 28.513 1 63.85 941 ILE A N 1
ATOM 3415 C CA . ILE A 1 460 ? 28.892 17.168 28.564 1 63.69 941 ILE A CA 1
ATOM 3416 C C . ILE A 1 460 ? 29.864 16.887 27.41 1 64.22 941 ILE A C 1
ATOM 3417 O O . ILE A 1 460 ? 30.37 17.809 26.772 1 63.44 941 ILE A O 1
ATOM 3422 N N . GLN A 1 461 ? 30.125 15.59 27.161 1 65.61 942 GLN A N 1
ATOM 3423 C CA . GLN A 1 461 ? 31.039 15.124 26.117 1 66.93 942 GLN A CA 1
ATOM 3424 C C . GLN A 1 461 ? 30.467 15.101 24.709 1 68.23 942 GLN A C 1
ATOM 3425 O O . GLN A 1 461 ? 31.209 14.803 23.78 1 68.66 942 GLN A O 1
ATOM 3431 N N . GLY A 1 462 ? 29.179 15.379 24.552 1 68.67 943 GLY A N 1
ATOM 3432 C CA . GLY A 1 462 ? 28.571 15.441 23.231 1 69.89 943 GLY A CA 1
ATOM 3433 C C . GLY A 1 462 ? 28.92 16.743 22.53 1 70.97 943 GLY A C 1
ATOM 3434 O O . GLY A 1 462 ? 29.302 17.718 23.183 1 70.97 943 GLY A O 1
ATOM 3435 N N . ASN A 1 463 ? 28.828 16.77 21.192 1 71.71 944 ASN A N 1
ATOM 3436 C CA . ASN A 1 463 ? 29.128 17.987 20.43 1 72.46 944 ASN A CA 1
ATOM 3437 C C . ASN A 1 463 ? 27.839 18.541 19.84 1 72.58 944 ASN A C 1
ATOM 3438 O O . ASN A 1 463 ? 27.23 17.886 19.013 1 72.62 944 ASN A O 1
ATOM 3443 N N . VAL A 1 464 ? 27.414 19.726 20.269 1 72.83 945 VAL A N 1
ATOM 3444 C CA . VAL A 1 464 ? 26.203 20.347 19.744 1 74.17 945 VAL A CA 1
ATOM 3445 C C . VAL A 1 464 ? 26.378 20.823 18.277 1 74.85 945 VAL A C 1
ATOM 3446 O O . VAL A 1 464 ? 25.386 21.053 17.589 1 75.22 945 VAL A O 1
ATOM 3450 N N . GLY A 1 465 ? 27.623 20.888 17.787 1 74.45 946 GLY A N 1
ATOM 3451 C CA . GLY A 1 465 ? 27.92 21.196 16.397 1 73.85 946 GLY A CA 1
ATOM 3452 C C . GLY A 1 465 ? 27.403 20.102 15.476 1 73.47 946 GLY A C 1
ATOM 3453 O O . GLY A 1 465 ? 27.123 20.367 14.31 1 73.82 946 GLY A O 1
ATOM 3454 N N . ARG A 1 466 ? 27.229 18.867 15.991 1 72.62 947 ARG A N 1
ATOM 3455 C CA . ARG A 1 466 ? 26.667 17.763 15.225 1 72.04 947 ARG A CA 1
ATOM 3456 C C . ARG A 1 466 ? 25.206 18.048 14.883 1 71.25 947 ARG A C 1
ATOM 3457 O O . ARG A 1 466 ? 24.766 17.709 13.8 1 71.12 947 ARG A O 1
ATOM 3465 N N . ILE A 1 467 ? 24.457 18.686 15.793 1 70.81 948 ILE A N 1
ATOM 3466 C CA . ILE A 1 467 ? 23.062 19.052 15.528 1 70.52 948 ILE A CA 1
ATOM 3467 C C . ILE A 1 467 ? 22.985 20.103 14.395 1 70.79 948 ILE A C 1
ATOM 3468 O O . ILE A 1 467 ? 22.091 20.034 13.541 1 71.35 948 ILE A O 1
ATOM 3473 N N . TYR A 1 468 ? 23.96 21.034 14.365 1 69.88 949 TYR A N 1
ATOM 3474 C CA . TYR A 1 468 ? 24.094 22.056 13.334 1 69.83 949 TYR A CA 1
ATOM 3475 C C . TYR A 1 468 ? 24.454 21.436 11.985 1 69.47 949 TYR A C 1
ATOM 3476 O O . TYR A 1 468 ? 23.922 21.86 10.962 1 69.21 949 TYR A O 1
ATOM 3485 N N . PHE A 1 469 ? 25.313 20.403 11.999 1 69.18 950 PHE A N 1
ATOM 3486 C CA . PHE A 1 469 ? 25.709 19.649 10.82 1 69.36 950 PHE A CA 1
ATOM 3487 C C . PHE A 1 469 ? 24.493 18.912 10.27 1 69.16 950 PHE A C 1
ATOM 3488 O O . PHE A 1 469 ? 24.304 18.884 9.067 1 69.16 950 PHE A O 1
ATOM 3496 N N . ASP A 1 470 ? 23.691 18.295 11.141 1 69.12 951 ASP A N 1
ATOM 3497 C CA . ASP A 1 470 ? 22.492 17.583 10.722 1 69.79 951 ASP A CA 1
ATOM 3498 C C . ASP A 1 470 ? 21.498 18.554 10.099 1 70.16 951 ASP A C 1
ATOM 3499 O O . ASP A 1 470 ? 20.975 18.255 9.032 1 70.26 951 ASP A O 1
ATOM 3504 N N . LYS A 1 471 ? 21.284 19.738 10.72 1 70.13 952 LYS A N 1
ATOM 3505 C CA . LYS A 1 471 ? 20.35 20.737 10.192 1 70.99 952 LYS A CA 1
ATOM 3506 C C . LYS A 1 471 ? 20.764 21.262 8.807 1 71.68 952 LYS A C 1
ATOM 3507 O O . LYS A 1 471 ? 19.934 21.377 7.892 1 71.54 952 LYS A O 1
ATOM 3513 N N . ALA A 1 472 ? 22.063 21.54 8.656 1 71.88 953 ALA A N 1
ATOM 3514 C CA . ALA A 1 472 ? 22.657 21.993 7.417 1 72.19 953 ALA A CA 1
ATOM 3515 C C . ALA A 1 472 ? 22.621 20.888 6.353 1 73.44 953 ALA A C 1
ATOM 3516 O O . ALA A 1 472 ? 22.457 21.198 5.173 1 73.92 953 ALA A O 1
ATOM 3518 N N . ARG A 1 473 ? 22.72 19.605 6.767 1 73.61 954 ARG A N 1
ATOM 3519 C CA . ARG A 1 473 ? 22.614 18.419 5.898 1 73.99 954 ARG A CA 1
ATOM 3520 C C . ARG A 1 473 ? 21.173 18.279 5.351 1 74.09 954 ARG A C 1
ATOM 3521 O O . ARG A 1 473 ? 20.987 17.645 4.334 1 74.37 954 ARG A O 1
ATOM 3529 N N . ILE A 1 474 ? 20.156 18.837 6.032 1 74.15 955 ILE A N 1
ATOM 3530 C CA . ILE A 1 474 ? 18.777 18.825 5.543 1 74.69 955 ILE A CA 1
ATOM 3531 C C . ILE A 1 474 ? 18.627 19.967 4.514 1 76.15 955 ILE A C 1
ATOM 3532 O O . ILE A 1 474 ? 18.043 19.769 3.442 1 76.17 955 ILE A O 1
ATOM 3537 N N . GLN A 1 475 ? 19.165 21.158 4.851 1 77.02 956 GLN A N 1
ATOM 3538 C CA . GLN A 1 475 ? 19.161 22.342 3.996 1 78.49 956 GLN A CA 1
ATOM 3539 C C . GLN A 1 475 ? 19.922 22.067 2.682 1 79.18 956 GLN A C 1
ATOM 3540 O O . GLN A 1 475 ? 19.512 22.531 1.618 1 79.79 956 GLN A O 1
ATOM 3546 N N . TYR A 1 476 ? 20.986 21.253 2.75 1 79.02 957 TYR A N 1
ATOM 3547 C CA . TYR A 1 476 ? 21.831 20.837 1.626 1 79.27 957 TYR A CA 1
ATOM 3548 C C . TYR A 1 476 ? 21.1 19.873 0.723 1 81.38 957 TYR A C 1
ATOM 3549 O O . TYR A 1 476 ? 21.152 20.038 -0.493 1 81.82 957 TYR A O 1
ATOM 3558 N N . LEU A 1 477 ? 20.419 18.867 1.29 1 82.8 958 LEU A N 1
ATOM 3559 C CA . LEU A 1 477 ? 19.662 17.919 0.476 1 84.94 958 LEU A CA 1
ATOM 3560 C C . LEU A 1 477 ? 18.444 18.575 -0.155 1 87.56 958 LEU A C 1
ATOM 3561 O O . LEU A 1 477 ? 18.136 18.279 -1.299 1 87.41 958 LEU A O 1
ATOM 3566 N N . SER A 1 478 ? 17.794 19.514 0.544 1 89.99 959 SER A N 1
ATOM 3567 C CA . SER A 1 478 ? 16.649 20.238 -0.021 1 92.91 959 SER A CA 1
ATOM 3568 C C . SER A 1 478 ? 17.073 21.101 -1.219 1 95.5 959 SER A C 1
ATOM 3569 O O . SER A 1 478 ? 16.299 21.28 -2.156 1 96.27 959 SER A O 1
ATOM 3572 N N . ALA A 1 479 ? 18.276 21.665 -1.167 1 96.68 960 ALA A N 1
ATOM 3573 C CA . ALA A 1 479 ? 18.804 22.463 -2.264 1 98.37 960 ALA A CA 1
ATOM 3574 C C . ALA A 1 479 ? 19.236 21.572 -3.443 1 100.31 960 ALA A C 1
ATOM 3575 O O . ALA A 1 479 ? 19.205 22.016 -4.585 1 100.45 960 ALA A O 1
ATOM 3577 N N . ALA A 1 480 ? 19.634 20.324 -3.169 1 101.74 961 ALA A N 1
ATOM 3578 C CA . ALA A 1 480 ? 20.038 19.357 -4.18 1 103.73 961 ALA A CA 1
ATOM 3579 C C . ALA A 1 480 ? 18.852 18.513 -4.684 1 106.31 961 ALA A C 1
ATOM 3580 O O . ALA A 1 480 ? 19.04 17.356 -5.052 1 106.55 961 ALA A O 1
ATOM 3582 N N . GLY A 1 481 ? 17.646 19.072 -4.663 1 108.1 962 GLY A N 1
ATOM 3583 C CA . GLY A 1 481 ? 16.451 18.385 -5.135 1 110.51 962 GLY A CA 1
ATOM 3584 C C . GLY A 1 481 ? 15.967 17.182 -4.348 1 113.18 962 GLY A C 1
ATOM 3585 O O . GLY A 1 481 ? 14.924 16.623 -4.686 1 113.47 962 GLY A O 1
ATOM 3586 N N . ILE A 1 482 ? 16.698 16.757 -3.306 1 115.27 963 ILE A N 1
ATOM 3587 C CA . ILE A 1 482 ? 16.275 15.617 -2.489 1 117.98 963 ILE A CA 1
ATOM 3588 C C . ILE A 1 482 ? 15.184 16.016 -1.496 1 121.47 963 ILE A C 1
ATOM 3589 O O . ILE A 1 482 ? 15.412 16.847 -0.62 1 121.54 963 ILE A O 1
ATOM 3594 N N . HIS A 1 483 ? 13.998 15.422 -1.638 1 124.32 964 HIS A N 1
ATOM 3595 C CA . HIS A 1 483 ? 12.857 15.667 -0.748 1 127.47 964 HIS A CA 1
ATOM 3596 C C . HIS A 1 483 ? 12.276 14.322 -0.219 1 129.99 964 HIS A C 1
ATOM 3597 O O . HIS A 1 483 ? 12.781 13.256 -0.57 1 130.14 964 HIS A O 1
ATOM 3604 N N . GLU A 1 484 ? 11.23 14.369 0.62 1 135.68 965 GLU A N 1
ATOM 3605 C CA . GLU A 1 484 ? 10.592 13.195 1.237 1 145.51 965 GLU A CA 1
ATOM 3606 C C . GLU A 1 484 ? 10.096 12.101 0.242 1 156.1 965 GLU A C 1
ATOM 3607 O O . GLU A 1 484 ? 9.849 10.969 0.662 1 160.95 965 GLU A O 1
ATOM 3613 N N . LYS A 1 485 ? 9.974 12.433 -1.061 1 163.11 966 LYS A N 1
ATOM 3614 C CA . LYS A 1 485 ? 9.555 11.494 -2.116 1 166.9 966 LYS A CA 1
ATOM 3615 C C . LYS A 1 485 ? 10.746 10.824 -2.839 1 167.42 966 LYS A C 1
ATOM 3616 O O . LYS A 1 485 ? 10.561 9.814 -3.519 1 171.43 966 LYS A O 1
ATOM 3618 N N . ASP A 1 486 ? 11.965 11.384 -2.683 1 160 967 ASP A N 1
ATOM 3619 C CA . ASP A 1 486 ? 13.198 10.843 -3.265 1 154.67 967 ASP A CA 1
ATOM 3620 C C . ASP A 1 486 ? 13.822 9.727 -2.387 1 156.96 967 ASP A C 1
ATOM 3621 O O . ASP A 1 486 ? 15.007 9.426 -2.541 1 152.49 967 ASP A O 1
ATOM 3626 N N . LYS A 1 487 ? 13.038 9.126 -1.471 1 163.31 968 LYS A N 1
ATOM 3627 C CA . LYS A 1 487 ? 13.516 8.063 -0.593 1 174.14 968 LYS A CA 1
ATOM 3628 C C . LYS A 1 487 ? 13.609 6.737 -1.349 1 174.46 968 LYS A C 1
ATOM 3629 O O . LYS A 1 487 ? 14.539 6.529 -2.128 1 177.1 968 LYS A O 1
ATOM 3631 N N . PHE A 1 491 ? 18.593 7.048 -7.121 1 112.45 972 PHE A N 1
ATOM 3632 C CA . PHE A 1 491 ? 18.61 7.019 -8.584 1 112.87 972 PHE A CA 1
ATOM 3633 C C . PHE A 1 491 ? 17.196 7.02 -9.173 1 112.74 972 PHE A C 1
ATOM 3634 O O . PHE A 1 491 ? 16.392 6.141 -8.84 1 113.32 972 PHE A O 1
ATOM 3642 N N . PRO A 1 492 ? 16.859 7.983 -10.06 1 111.53 973 PRO A N 1
ATOM 3643 C CA . PRO A 1 492 ? 17.7 9.075 -10.586 1 110.44 973 PRO A CA 1
ATOM 3644 C C . PRO A 1 492 ? 17.787 10.317 -9.701 1 108.76 973 PRO A C 1
ATOM 3645 O O . PRO A 1 492 ? 18.128 11.394 -10.2 1 108.7 973 PRO A O 1
ATOM 3649 N N . GLY A 1 493 ? 17.49 10.158 -8.411 1 107.13 974 GLY A N 1
ATOM 3650 C CA . GLY A 1 493 ? 17.525 11.239 -7.434 1 105.99 974 GLY A CA 1
ATOM 3651 C C . GLY A 1 493 ? 18.924 11.755 -7.173 1 104.52 974 GLY A C 1
ATOM 3652 O O . GLY A 1 493 ? 19.108 12.945 -6.907 1 104.57 974 GLY A O 1
ATOM 3653 N N . ARG A 1 494 ? 19.931 10.864 -7.275 1 102.97 975 ARG A N 1
ATOM 3654 C CA . ARG A 1 494 ? 21.342 11.224 -7.081 1 101.59 975 ARG A CA 1
ATOM 3655 C C . ARG A 1 494 ? 22.055 11.624 -8.399 1 98.92 975 ARG A C 1
ATOM 3656 O O . ARG A 1 494 ? 23.18 12.116 -8.35 1 99.19 975 ARG A O 1
ATOM 3664 N N . LYS A 1 495 ? 21.413 11.427 -9.563 1 96.16 976 LYS A N 1
ATOM 3665 C CA . LYS A 1 495 ? 21.989 11.801 -10.857 1 93.87 976 LYS A CA 1
ATOM 3666 C C . LYS A 1 495 ? 21.767 13.309 -11.042 1 90.9 976 LYS A C 1
ATOM 3667 O O . LYS A 1 495 ? 20.882 13.725 -11.786 1 90.41 976 LYS A O 1
ATOM 3673 N N . ILE A 1 496 ? 22.543 14.129 -10.321 1 88.71 977 ILE A N 1
ATOM 3674 C CA . ILE A 1 496 ? 22.388 15.581 -10.38 1 87.04 977 ILE A CA 1
ATOM 3675 C C . ILE A 1 496 ? 23.44 16.202 -11.284 1 84.81 977 ILE A C 1
ATOM 3676 O O . ILE A 1 496 ? 24.624 15.989 -11.065 1 84.53 977 ILE A O 1
ATOM 3681 N N . TYR A 1 497 ? 23.016 16.976 -12.284 1 83.27 978 TYR A N 1
ATOM 3682 C CA . TYR A 1 497 ? 23.951 17.594 -13.222 1 82.65 978 TYR A CA 1
ATOM 3683 C C . TYR A 1 497 ? 24.327 19.02 -12.832 1 82.66 978 TYR A C 1
ATOM 3684 O O . TYR A 1 497 ? 23.472 19.794 -12.416 1 82.58 978 TYR A O 1
ATOM 3693 N N . PRO A 1 498 ? 25.602 19.403 -12.996 1 82.77 979 PRO A N 1
ATOM 3694 C CA . PRO A 1 498 ? 25.997 20.787 -12.694 1 83.99 979 PRO A CA 1
ATOM 3695 C C . PRO A 1 498 ? 25.208 21.777 -13.549 1 86.76 979 PRO A C 1
ATOM 3696 O O . PRO A 1 498 ? 25.144 21.671 -14.78 1 87.07 979 PRO A O 1
ATOM 3700 N N . PHE A 1 499 ? 24.547 22.694 -12.861 1 88.48 980 PHE A N 1
ATOM 3701 C CA . PHE A 1 499 ? 23.604 23.678 -13.391 1 90.42 980 PHE A CA 1
ATOM 3702 C C . PHE A 1 499 ? 24.218 24.654 -14.409 1 90.97 980 PHE A C 1
ATOM 3703 O O . PHE A 1 499 ? 23.995 24.512 -15.621 1 91.06 980 PHE A O 1
ATOM 3711 N N . ALA A 1 509 ? 19.05 25.939 -13.085 1 118.99 990 ALA A N 1
ATOM 3712 C CA . ALA A 1 509 ? 20.489 26.209 -13.087 1 119.46 990 ALA A CA 1
ATOM 3713 C C . ALA A 1 509 ? 20.835 27.389 -12.16 1 119.62 990 ALA A C 1
ATOM 3714 O O . ALA A 1 509 ? 21.797 27.322 -11.391 1 119.66 990 ALA A O 1
ATOM 3716 N N . LYS A 1 510 ? 20.029 28.457 -12.215 1 119.44 991 LYS A N 1
ATOM 3717 C CA . LYS A 1 510 ? 20.267 29.653 -11.423 1 119.56 991 LYS A CA 1
ATOM 3718 C C . LYS A 1 510 ? 19.89 29.502 -9.937 1 119.44 991 LYS A C 1
ATOM 3719 O O . LYS A 1 510 ? 20.757 29.701 -9.083 1 119.68 991 LYS A O 1
ATOM 3725 N N . THR A 1 511 ? 18.62 29.151 -9.622 1 118.79 992 THR A N 1
ATOM 3726 C CA . THR A 1 511 ? 18.155 29.041 -8.235 1 118.36 992 THR A CA 1
ATOM 3727 C C . THR A 1 511 ? 18.761 27.848 -7.503 1 117.8 992 THR A C 1
ATOM 3728 O O . THR A 1 511 ? 18.949 27.928 -6.293 1 117.85 992 THR A O 1
ATOM 3732 N N . ARG A 1 512 ? 19.118 26.77 -8.228 1 117.11 993 ARG A N 1
ATOM 3733 C CA . ARG A 1 512 ? 19.698 25.593 -7.59 1 116.78 993 ARG A CA 1
ATOM 3734 C C . ARG A 1 512 ? 21.108 25.836 -7.072 1 115.46 993 ARG A C 1
ATOM 3735 O O . ARG A 1 512 ? 21.494 25.227 -6.078 1 116.07 993 ARG A O 1
ATOM 3743 N N . SER A 1 513 ? 21.86 26.756 -7.691 1 113.64 994 SER A N 1
ATOM 3744 C CA . SER A 1 513 ? 23.198 27.102 -7.2 1 112.45 994 SER A CA 1
ATOM 3745 C C . SER A 1 513 ? 23.132 28.054 -5.964 1 110.85 994 SER A C 1
ATOM 3746 O O . SER A 1 513 ? 24.066 28.095 -5.155 1 110.82 994 SER A O 1
ATOM 3749 N N . MET A 1 514 ? 22.019 28.809 -5.836 1 109.16 995 MET A N 1
ATOM 3750 C CA . MET A 1 514 ? 21.744 29.756 -4.768 1 107.8 995 MET A CA 1
ATOM 3751 C C . MET A 1 514 ? 21.468 29.056 -3.432 1 105.64 995 MET A C 1
ATOM 3752 O O . MET A 1 514 ? 22.127 29.381 -2.45 1 105.53 995 MET A O 1
ATOM 3757 N N . GLU A 1 515 ? 20.499 28.116 -3.381 1 103.77 996 GLU A N 1
ATOM 3758 C CA . GLU A 1 515 ? 20.141 27.472 -2.113 1 102.46 996 GLU A CA 1
ATOM 3759 C C . GLU A 1 515 ? 21.247 26.531 -1.556 1 101.16 996 GLU A C 1
ATOM 3760 O O . GLU A 1 515 ? 21.188 26.15 -0.38 1 101.31 996 GLU A O 1
ATOM 3766 N N . LEU A 1 516 ? 22.268 26.204 -2.369 1 99.52 997 LEU A N 1
ATOM 3767 C CA . LEU A 1 516 ? 23.394 25.38 -1.933 1 98.16 997 LEU A CA 1
ATOM 3768 C C . LEU A 1 516 ? 24.362 26.261 -1.146 1 96.76 997 LEU A C 1
ATOM 3769 O O . LEU A 1 516 ? 24.757 25.909 -0.028 1 96.25 997 LEU A O 1
ATOM 3774 N N . LYS A 1 517 ? 24.719 27.433 -1.729 1 95.8 998 LYS A N 1
ATOM 3775 C CA . LYS A 1 517 ? 25.636 28.411 -1.135 1 94.96 998 LYS A CA 1
ATOM 3776 C C . LYS A 1 517 ? 25.144 28.981 0.199 1 93.2 998 LYS A C 1
ATOM 3777 O O . LYS A 1 517 ? 25.959 29.466 0.985 1 93.17 998 LYS A O 1
ATOM 3783 N N . ASN A 1 518 ? 23.831 28.922 0.459 1 91.85 999 ASN A N 1
ATOM 3784 C CA . ASN A 1 518 ? 23.307 29.392 1.729 1 91.56 999 ASN A CA 1
ATOM 3785 C C . ASN A 1 518 ? 23.492 28.309 2.811 1 89.75 999 ASN A C 1
ATOM 3786 O O . ASN A 1 518 ? 23.824 28.646 3.936 1 89.7 999 ASN A O 1
ATOM 3791 N N . SER A 1 519 ? 23.37 27.015 2.447 1 88.26 1000 SER A N 1
ATOM 3792 C CA . SER A 1 519 ? 23.553 25.875 3.367 1 86.97 1000 SER A CA 1
ATOM 3793 C C . SER A 1 519 ? 24.955 25.75 3.941 1 84.91 1000 SER A C 1
ATOM 3794 O O . SER A 1 519 ? 25.144 25.052 4.928 1 84.94 1000 SER A O 1
ATOM 3797 N N . LEU A 1 520 ? 25.933 26.413 3.319 1 83.22 1001 LEU A N 1
ATOM 3798 C CA . LEU A 1 520 ? 27.321 26.436 3.75 1 82.37 1001 LEU A CA 1
ATOM 3799 C C . LEU A 1 520 ? 27.504 27.184 5.079 1 82.16 1001 LEU A C 1
ATOM 3800 O O . LEU A 1 520 ? 28.448 26.902 5.81 1 81.88 1001 LEU A O 1
ATOM 3805 N N . GLU A 1 521 ? 26.607 28.135 5.385 1 82.05 1002 GLU A N 1
ATOM 3806 C CA . GLU A 1 521 ? 26.601 28.872 6.642 1 82.23 1002 GLU A CA 1
ATOM 3807 C C . GLU A 1 521 ? 26.25 27.944 7.797 1 82.31 1002 GLU A C 1
ATOM 3808 O O . GLU A 1 521 ? 26.777 28.128 8.895 1 82.9 1002 GLU A O 1
ATOM 3814 N N . GLY A 1 522 ? 25.378 26.958 7.555 1 81.55 1003 GLY A N 1
ATOM 3815 C CA . GLY A 1 522 ? 25.016 25.954 8.545 1 80.99 1003 GLY A CA 1
ATOM 3816 C C . GLY A 1 522 ? 26.18 25.018 8.796 1 80.77 1003 GLY A C 1
ATOM 3817 O O . GLY A 1 522 ? 26.43 24.624 9.934 1 81.11 1003 GLY A O 1
ATOM 3818 N N . PHE A 1 523 ? 26.915 24.649 7.734 1 80.36 1004 PHE A N 1
ATOM 3819 C CA . PHE A 1 523 ? 28.11 23.809 7.883 1 80.53 1004 PHE A CA 1
ATOM 3820 C C . PHE A 1 523 ? 29.238 24.558 8.633 1 80.54 1004 PHE A C 1
ATOM 3821 O O . PHE A 1 523 ? 30.099 23.926 9.238 1 80.61 1004 PHE A O 1
ATOM 3829 N N . SER A 1 524 ? 29.221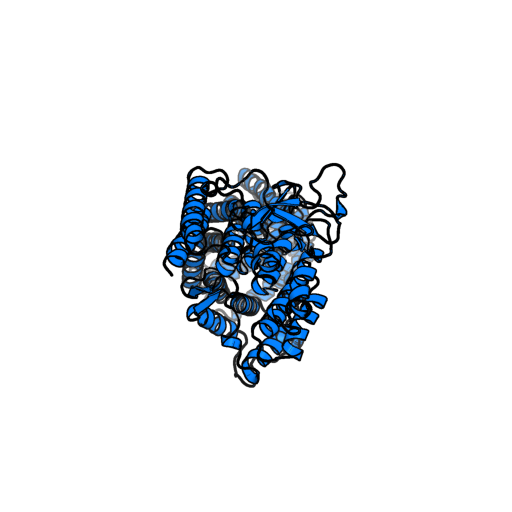 25.902 8.581 1 80.38 1005 SER A N 1
ATOM 3830 C CA . SER A 1 524 ? 30.165 26.804 9.224 1 80.84 1005 SER A CA 1
ATOM 3831 C C . SER A 1 524 ? 29.863 26.914 10.721 1 80.94 1005 SER A C 1
ATOM 3832 O O . SER A 1 524 ? 30.789 26.819 11.519 1 80.65 1005 SE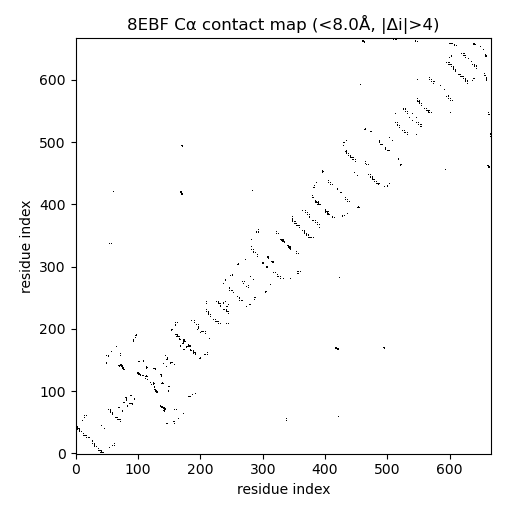R A O 1
ATOM 3835 N N . LYS A 1 525 ? 28.568 27.035 11.11 1 80.89 1006 LYS A N 1
ATOM 3836 C CA . LYS A 1 525 ? 28.169 27.052 12.517 1 81.46 1006 LYS A CA 1
ATOM 3837 C C . LYS A 1 525 ? 28.575 25.735 13.167 1 81.89 1006 LYS A C 1
ATOM 3838 O O . LYS A 1 525 ? 29.162 25.756 14.238 1 82.02 1006 LYS A O 1
ATOM 3844 N N . ALA A 1 526 ? 28.371 24.608 12.475 1 82.18 1007 ALA A N 1
ATOM 3845 C CA . ALA A 1 526 ? 28.761 23.285 12.959 1 83.22 1007 ALA A CA 1
ATOM 3846 C C . ALA A 1 526 ? 30.251 23.228 13.349 1 84.58 1007 ALA A C 1
ATOM 3847 O O . ALA A 1 526 ? 30.598 22.7 14.399 1 84.45 1007 ALA A O 1
ATOM 3849 N N . GLU A 1 527 ? 31.121 23.81 12.521 1 85.91 1008 GLU A N 1
ATOM 3850 C CA . GLU A 1 527 ? 32.559 23.842 12.775 1 87.39 1008 GLU A CA 1
ATOM 3851 C C . GLU A 1 527 ? 32.93 24.896 13.841 1 88.01 1008 GLU A C 1
ATOM 3852 O O . GLU A 1 527 ? 33.883 24.695 14.593 1 87.87 1008 GLU A O 1
ATOM 3858 N N . SER A 1 528 ? 32.162 26.005 13.9 1 88.59 1009 SER A N 1
ATOM 3859 C CA . SER A 1 528 ? 32.302 27.124 14.841 1 89.84 1009 SER A CA 1
ATOM 3860 C C . SER A 1 528 ? 32.048 26.72 16.296 1 91.21 1009 SER A C 1
ATOM 3861 O O . SER A 1 528 ? 32.506 27.404 17.206 1 90.9 1009 SER A O 1
ATOM 3864 N N . VAL A 1 529 ? 31.268 25.663 16.516 1 92.54 1010 VAL A N 1
ATOM 3865 C CA . VAL A 1 529 ? 30.935 25.216 17.85 1 94.36 1010 VAL A CA 1
ATOM 3866 C C . VAL A 1 529 ? 32.153 24.639 18.579 1 96.28 1010 VAL A C 1
ATOM 3867 O O . VAL A 1 529 ? 32.429 25.058 19.703 1 96.35 1010 VAL A O 1
ATOM 3871 N N . GLN A 1 530 ? 32.903 23.741 17.939 1 97.51 1011 GLN A N 1
ATOM 3872 C CA . GLN A 1 530 ? 34.091 23.15 18.554 1 99.36 1011 GLN A CA 1
ATOM 3873 C C . GLN A 1 530 ? 35.132 24.212 18.98 1 100.63 1011 GLN A C 1
ATOM 3874 O O . GLN A 1 530 ? 35.838 24.014 19.974 1 101.55 1011 GLN A O 1
ATOM 3880 N N . THR A 1 531 ? 35.208 25.345 18.258 1 100.29 1012 THR A N 1
ATOM 3881 C CA . THR A 1 531 ? 36.154 26.417 18.579 1 100.27 1012 THR A CA 1
ATOM 3882 C C . THR A 1 531 ? 35.532 27.594 19.38 1 99.74 1012 THR A C 1
ATOM 3883 O O . THR A 1 531 ? 36.214 28.582 19.657 1 99.96 1012 THR A O 1
ATOM 3887 N N . ASP A 1 532 ? 34.252 27.484 19.752 1 98.91 1013 ASP A N 1
ATOM 3888 C CA . ASP A 1 532 ? 33.524 28.536 20.45 1 98.81 1013 ASP A CA 1
ATOM 3889 C C . ASP A 1 532 ? 33.976 28.766 21.881 1 98.43 1013 ASP A C 1
ATOM 3890 O O . ASP A 1 532 ? 33.595 28.017 22.787 1 98.59 1013 ASP A O 1
ATOM 3895 N N . GLU A 1 533 ? 34.732 29.842 22.1 1 97.72 1014 GLU A N 1
ATOM 3896 C CA . GLU A 1 533 ? 35.213 30.174 23.436 1 97.65 1014 GLU A CA 1
ATOM 3897 C C . GLU A 1 533 ? 34.171 30.925 24.304 1 96.43 1014 GLU A C 1
ATOM 3898 O O . GLU A 1 533 ? 34.513 31.464 25.351 1 96.82 1014 GLU A O 1
ATOM 3904 N N . ASN A 1 534 ? 32.899 30.909 23.902 1 94.9 1015 ASN A N 1
ATOM 3905 C CA . ASN A 1 534 ? 31.817 31.579 24.622 1 93.6 1015 ASN A CA 1
ATOM 3906 C C . ASN A 1 534 ? 31.174 30.662 25.688 1 90.91 1015 ASN A C 1
ATOM 3907 O O . ASN A 1 534 ? 30.751 31.143 26.746 1 91.28 1015 ASN A O 1
ATOM 3912 N N . GLU A 1 535 ? 31.113 29.34 25.398 1 87.9 1016 GLU A N 1
ATOM 3913 C CA . GLU A 1 535 ? 30.543 28.271 26.232 1 85.08 1016 GLU A CA 1
ATOM 3914 C C . GLU A 1 535 ? 31.162 28.151 27.652 1 82.78 1016 GLU A C 1
ATOM 3915 O O . GLU A 1 535 ? 32.209 28.74 27.912 1 82.64 1016 GLU A O 1
ATOM 3921 N N . TYR A 1 536 ? 30.495 27.406 28.57 1 80.71 1017 TYR A N 1
ATOM 3922 C CA . TYR A 1 536 ? 30.963 27.155 29.935 1 79.26 1017 TYR A CA 1
ATOM 3923 C C . TYR A 1 536 ? 32.248 26.358 29.927 1 77.83 1017 TYR A C 1
ATOM 3924 O O . TYR A 1 536 ? 32.47 25.539 29.028 1 77.48 1017 TYR A O 1
ATOM 3933 N N . THR A 1 537 ? 33.127 26.645 30.891 1 77.03 1018 THR A N 1
ATOM 3934 C CA . THR A 1 537 ? 34.428 26.004 31.026 1 77.7 1018 THR A CA 1
ATOM 3935 C C . THR A 1 537 ? 34.338 24.474 30.979 1 77.93 1018 THR A C 1
ATOM 3936 O O . THR A 1 537 ? 35.055 23.861 30.19 1 78.47 1018 THR A O 1
ATOM 3940 N N . LEU A 1 538 ? 33.415 23.872 31.766 1 77.2 1019 LEU A N 1
ATOM 3941 C CA . LEU A 1 538 ? 33.197 22.424 31.789 1 77.04 1019 LEU A CA 1
ATOM 3942 C C . LEU A 1 538 ? 32.911 21.856 30.39 1 76.32 1019 LEU A C 1
ATOM 3943 O O . LEU A 1 538 ? 33.592 20.92 29.969 1 76.55 1019 LEU A O 1
ATOM 3948 N N . ILE A 1 539 ? 31.933 22.419 29.668 1 75.42 1020 ILE A N 1
ATOM 3949 C CA . ILE A 1 539 ? 31.597 21.938 28.334 1 75.54 1020 ILE A CA 1
ATOM 3950 C C . ILE A 1 539 ? 32.747 22.138 27.341 1 77.2 1020 ILE A C 1
ATOM 3951 O O . ILE A 1 539 ? 32.973 21.276 26.496 1 77.26 1020 ILE A O 1
ATOM 3956 N N . ARG A 1 540 ? 33.483 23.259 27.461 1 78.3 1021 ARG A N 1
ATOM 3957 C CA . ARG A 1 540 ? 34.609 23.592 26.59 1 79.54 1021 ARG A CA 1
ATOM 3958 C C . ARG A 1 540 ? 35.771 22.604 26.723 1 80.78 1021 ARG A C 1
ATOM 3959 O O . ARG A 1 540 ? 36.348 22.21 25.71 1 81.18 1021 ARG A O 1
ATOM 3967 N N . ARG A 1 541 ? 36.13 22.219 27.949 1 81.71 1022 ARG A N 1
ATOM 3968 C CA . ARG A 1 541 ? 37.254 21.308 28.159 1 83.47 1022 ARG A CA 1
ATOM 3969 C C . ARG A 1 541 ? 36.922 19.825 27.92 1 83.81 1022 ARG A C 1
ATOM 3970 O O . ARG A 1 541 ? 37.843 19.036 27.728 1 83.93 1022 ARG A O 1
ATOM 3978 N N . TRP A 1 542 ? 35.629 19.449 27.911 1 83.71 1023 TRP A N 1
ATOM 3979 C CA . TRP A 1 542 ? 35.22 18.065 27.696 1 84.26 1023 TRP A CA 1
ATOM 3980 C C . TRP A 1 542 ? 34.563 17.806 26.331 1 85.87 1023 TRP A C 1
ATOM 3981 O O . TRP A 1 542 ? 34.388 16.645 25.955 1 85.88 1023 TRP A O 1
ATOM 3992 N N . ARG A 1 543 ? 34.184 18.875 25.596 1 87.03 1024 ARG A N 1
ATOM 3993 C CA . ARG A 1 543 ? 33.567 18.793 24.265 1 88.65 1024 ARG A CA 1
ATOM 3994 C C . ARG A 1 543 ? 34.461 17.994 23.323 1 89.85 1024 ARG A C 1
ATOM 3995 O O . ARG A 1 543 ? 35.576 18.434 23.03 1 89.9 1024 ARG A O 1
ATOM 4003 N N . THR A 1 544 ? 33.996 16.807 22.887 1 90.45 1025 THR A N 1
ATOM 4004 C CA . THR A 1 544 ? 34.761 15.958 21.968 1 91.12 1025 THR A CA 1
ATOM 4005 C C . THR A 1 544 ? 34.585 16.482 20.544 1 91.13 1025 THR A C 1
ATOM 4006 O O . THR A 1 544 ? 33.457 16.763 20.145 1 91.8 1025 THR A O 1
ATOM 4010 N N . PRO A 1 545 ? 35.673 16.638 19.763 1 90.17 1026 PRO A N 1
ATOM 4011 C CA . PRO A 1 545 ? 35.528 17.168 18.384 1 88.98 1026 PRO A CA 1
ATOM 4012 C C . PRO A 1 545 ? 34.725 16.289 17.427 1 87.06 1026 PRO A C 1
ATOM 4013 O O . PRO A 1 545 ? 34.554 15.094 17.679 1 87.07 1026 PRO A O 1
ATOM 4017 N N . LEU A 1 546 ? 34.231 16.889 16.318 1 85.21 1027 LEU A N 1
ATOM 4018 C CA . LEU A 1 546 ? 33.422 16.199 15.317 1 83.97 1027 LEU A CA 1
ATOM 4019 C C . LEU A 1 546 ? 34.13 14.991 14.773 1 83.56 1027 LEU A C 1
ATOM 4020 O O . LEU A 1 546 ? 35.324 15.058 14.487 1 83.71 1027 LEU A O 1
ATOM 4025 N N . PRO A 1 547 ? 33.444 13.836 14.769 1 83 1028 PRO A N 1
ATOM 4026 C CA . PRO A 1 547 ? 34.113 12.593 14.362 1 83.04 1028 PRO A CA 1
ATOM 4027 C C . PRO A 1 547 ? 34.551 12.552 12.902 1 83.83 1028 PRO A C 1
ATOM 4028 O O . PRO A 1 547 ? 33.957 13.219 12.052 1 83.96 1028 PRO A O 1
ATOM 4032 N N . PRO A 1 548 ? 35.604 11.762 12.601 1 84.12 1029 PRO A N 1
ATOM 4033 C CA . PRO A 1 548 ? 36.089 11.663 11.211 1 84.37 1029 PRO A CA 1
ATOM 4034 C C . PRO A 1 548 ? 35.022 11.452 10.139 1 84.93 1029 PRO A C 1
ATOM 4035 O O . PRO A 1 548 ? 35.089 12.097 9.11 1 84.92 1029 PRO A O 1
ATOM 4039 N N . GLU A 1 549 ? 34.024 10.596 10.382 1 85.31 1030 GLU A N 1
ATOM 4040 C CA . GLU A 1 549 ? 32.97 10.324 9.396 1 86.02 1030 GLU A CA 1
ATOM 4041 C C . GLU A 1 549 ? 32.164 11.559 9.053 1 85.44 1030 GLU A C 1
ATOM 4042 O O . GLU A 1 549 ? 31.715 11.685 7.923 1 85.9 1030 GLU A O 1
ATOM 4048 N N . ILE A 1 550 ? 31.974 12.467 10.014 1 84.47 1031 ILE A N 1
ATOM 4049 C CA . ILE A 1 550 ? 31.247 13.706 9.763 1 83.98 1031 ILE A CA 1
ATOM 4050 C C . ILE A 1 550 ? 32.153 14.707 9.045 1 83.92 1031 ILE A C 1
ATOM 4051 O O . ILE A 1 550 ? 31.687 15.399 8.145 1 83.82 1031 ILE A O 1
ATOM 4056 N N . GLN A 1 551 ? 33.448 14.756 9.42 1 83.69 1032 GLN A N 1
ATOM 4057 C CA . GLN A 1 551 ? 34.468 15.626 8.82 1 83.97 1032 GLN A CA 1
ATOM 4058 C C . GLN A 1 551 ? 34.663 15.303 7.344 1 83.19 1032 GLN A C 1
ATOM 4059 O O . GLN A 1 551 ? 34.836 16.214 6.542 1 83.29 1032 GLN A O 1
ATOM 4065 N N . ARG A 1 552 ? 34.636 14.006 6.994 1 82.43 1033 ARG A N 1
ATOM 4066 C CA . ARG A 1 552 ? 34.762 13.504 5.628 1 82.2 1033 ARG A CA 1
ATOM 4067 C C . ARG A 1 552 ? 33.522 13.946 4.839 1 80.78 1033 ARG A C 1
ATOM 4068 O O . ARG A 1 552 ? 33.643 14.471 3.742 1 80.55 1033 ARG A O 1
ATOM 4076 N N . GLU A 1 553 ? 32.334 13.796 5.429 1 79.66 1034 GLU A N 1
ATOM 4077 C CA . GLU A 1 553 ? 31.094 14.228 4.805 1 79.26 1034 GLU A CA 1
ATOM 4078 C C . GLU A 1 553 ? 31.113 15.737 4.577 1 78.26 1034 GLU A C 1
ATOM 4079 O O . GLU A 1 553 ? 30.733 16.19 3.523 1 78.45 1034 GLU A O 1
ATOM 4085 N N . LEU A 1 554 ? 31.623 16.494 5.533 1 77.38 1035 LEU A N 1
ATOM 4086 C CA . LEU A 1 554 ? 31.708 17.944 5.489 1 77 1035 LEU A CA 1
ATOM 4087 C C . LEU A 1 554 ? 32.576 18.433 4.338 1 75.8 1035 LEU A C 1
ATOM 4088 O O . LEU A 1 554 ? 32.21 19.396 3.658 1 75.55 1035 LEU A O 1
ATOM 4093 N N . ARG A 1 555 ? 33.718 17.76 4.105 1 74.72 1036 ARG A N 1
ATOM 4094 C CA . ARG A 1 555 ? 34.607 18.114 3.002 1 73.94 1036 ARG A CA 1
ATOM 4095 C C . ARG A 1 555 ? 33.92 17.777 1.651 1 72.89 1036 ARG A C 1
ATOM 4096 O O . ARG A 1 555 ? 33.901 18.612 0.736 1 72.73 1036 ARG A O 1
ATOM 4104 N N . TYR A 1 556 ? 33.309 16.58 1.549 1 72.02 1037 TYR A N 1
ATOM 4105 C CA . TYR A 1 556 ? 32.616 16.2 0.327 1 71.92 1037 TYR A CA 1
ATOM 4106 C C . TYR A 1 556 ? 31.465 17.166 0.011 1 72.1 1037 TYR A C 1
ATOM 4107 O O . TYR A 1 556 ? 31.381 17.641 -1.119 1 71.86 1037 TYR A O 1
ATOM 4116 N N . PHE A 1 557 ? 30.618 17.483 1.012 1 71.73 1038 PHE A N 1
ATOM 4117 C CA . PHE A 1 557 ? 29.496 18.405 0.853 1 72.06 1038 PHE A CA 1
ATOM 4118 C C . PHE A 1 557 ? 29.962 19.77 0.383 1 72.24 1038 PHE A C 1
ATOM 4119 O O . PHE A 1 557 ? 29.341 20.337 -0.515 1 73.01 1038 PHE A O 1
ATOM 4127 N N . LYS A 1 558 ? 31.05 20.302 0.961 1 71.45 1039 LYS A N 1
ATOM 4128 C CA . LYS A 1 558 ? 31.558 21.615 0.557 1 71.33 1039 LYS A CA 1
ATOM 4129 C C . LYS A 1 558 ? 32.072 21.607 -0.881 1 70.96 1039 LYS A C 1
ATOM 4130 O O . LYS A 1 558 ? 31.826 22.553 -1.637 1 71.2 1039 LYS A O 1
ATOM 4136 N N . GLY A 1 559 ? 32.748 20.523 -1.25 1 70.07 1040 GLY A N 1
ATOM 4137 C CA . GLY A 1 559 ? 33.281 20.344 -2.593 1 69.2 1040 GLY A CA 1
ATOM 4138 C C . GLY A 1 559 ? 32.196 20.142 -3.624 1 68.26 1040 GLY A C 1
ATOM 4139 O O . GLY A 1 559 ? 32.334 20.59 -4.757 1 68.69 1040 GLY A O 1
ATOM 4140 N N . TRP A 1 560 ? 31.105 19.48 -3.243 1 67.24 1041 TRP A N 1
ATOM 4141 C CA . TRP A 1 560 ? 29.963 19.231 -4.116 1 66.93 1041 TRP A CA 1
ATOM 4142 C C . TRP A 1 560 ? 29.239 20.528 -4.421 1 66.72 1041 TRP A C 1
ATOM 4143 O O . TRP A 1 560 ? 28.831 20.741 -5.556 1 67.01 1041 TRP A O 1
ATOM 4154 N N . VAL A 1 561 ? 29.12 21.433 -3.434 1 66.45 1042 VAL A N 1
ATOM 4155 C CA . VAL A 1 561 ? 28.522 22.748 -3.662 1 66.47 1042 VAL A CA 1
ATOM 4156 C C . VAL A 1 561 ? 29.406 23.526 -4.647 1 66.75 1042 VAL A C 1
ATOM 4157 O O . VAL A 1 561 ? 28.878 24.067 -5.616 1 67.71 1042 VAL A O 1
ATOM 4161 N N . ASP A 1 562 ? 30.745 23.481 -4.486 1 66.06 1043 ASP A N 1
ATOM 4162 C CA . ASP A 1 562 ? 31.641 24.129 -5.458 1 66.61 1043 ASP A CA 1
ATOM 4163 C C . ASP A 1 562 ? 31.452 23.525 -6.859 1 66.65 1043 ASP A C 1
ATOM 4164 O O . ASP A 1 562 ? 31.282 24.254 -7.823 1 67.29 1043 ASP A O 1
ATOM 4169 N N . TYR A 1 563 ? 31.438 22.203 -6.96 1 65.96 1044 TYR A N 1
ATOM 4170 C CA . TYR A 1 563 ? 31.271 21.5 -8.221 1 66.11 1044 TYR A CA 1
ATOM 4171 C C . TYR A 1 563 ? 29.943 21.868 -8.922 1 66.32 1044 TYR A C 1
ATOM 4172 O O . TYR A 1 563 ? 29.961 22.309 -10.07 1 65.83 1044 TYR A O 1
ATOM 4181 N N . MET A 1 564 ? 28.803 21.739 -8.226 1 66.83 1045 MET A N 1
ATOM 4182 C CA . MET A 1 564 ? 27.5 22.068 -8.822 1 67.75 1045 MET A CA 1
ATOM 4183 C C . MET A 1 564 ? 27.343 23.537 -9.197 1 68.72 1045 MET A C 1
ATOM 4184 O O . MET A 1 564 ? 26.554 23.866 -10.083 1 69.45 1045 MET A O 1
ATOM 4189 N N . SER A 1 565 ? 28.098 24.422 -8.533 1 68.51 1046 SER A N 1
ATOM 4190 C CA . SER A 1 565 ? 28.112 25.855 -8.84 1 68.64 1046 SER A CA 1
ATOM 4191 C C . SER A 1 565 ? 29.042 26.221 -10.013 1 68.08 1046 SER A C 1
ATOM 4192 O O . SER A 1 565 ? 29.108 27.391 -10.382 1 68.35 1046 SER A O 1
ATOM 4195 N N . GLY A 1 566 ? 29.776 25.251 -10.552 1 67.35 1047 GLY A N 1
ATOM 4196 C CA . GLY A 1 566 ? 30.706 25.501 -11.64 1 67.65 1047 GLY A CA 1
ATOM 4197 C C . GLY A 1 566 ? 32.111 25.853 -11.189 1 67.64 1047 GLY A C 1
ATOM 4198 O O . GLY A 1 566 ? 32.955 26.174 -12.022 1 68.03 1047 GLY A O 1
ATOM 4199 N N . ASP A 1 567 ? 32.387 25.795 -9.881 1 67.28 1048 ASP A N 1
ATOM 4200 C CA . ASP A 1 567 ? 33.708 26.112 -9.359 1 67.79 1048 ASP A CA 1
ATOM 4201 C C . ASP A 1 567 ? 34.489 24.821 -9.186 1 66.85 1048 ASP A C 1
ATOM 4202 O O . ASP A 1 567 ? 34.729 24.381 -8.061 1 66.46 1048 ASP A O 1
ATOM 4207 N N . PHE A 1 568 ? 34.863 24.201 -10.326 1 66.56 1049 PHE A N 1
ATOM 4208 C CA . PHE A 1 568 ? 35.587 22.926 -10.398 1 66.7 1049 PHE A CA 1
ATOM 4209 C C . PHE A 1 568 ? 36.944 22.972 -9.76 1 67.29 1049 PHE A C 1
ATOM 4210 O O . PHE A 1 568 ? 37.328 22.027 -9.077 1 67.52 1049 PHE A O 1
ATOM 4218 N N . ALA A 1 569 ? 37.666 24.074 -9.945 1 67.46 1050 ALA A N 1
ATOM 4219 C CA . ALA A 1 569 ? 38.981 24.237 -9.344 1 68.09 1050 ALA A CA 1
ATOM 4220 C C . ALA A 1 569 ? 38.835 24.278 -7.82 1 68.75 1050 ALA A C 1
ATOM 4221 O O . ALA A 1 569 ? 39.573 23.593 -7.128 1 69.3 1050 ALA A O 1
ATOM 4223 N N . ALA A 1 570 ? 37.815 24.989 -7.309 1 68.47 1051 ALA A N 1
ATOM 4224 C CA . ALA A 1 570 ? 37.554 25.059 -5.876 1 68.35 1051 ALA A CA 1
ATOM 4225 C C . ALA A 1 570 ? 37.182 23.672 -5.324 1 68.58 1051 ALA A C 1
ATOM 4226 O O . ALA A 1 570 ? 37.693 23.284 -4.271 1 68.72 1051 ALA A O 1
ATOM 4228 N N . SER A 1 571 ? 36.352 22.901 -6.061 1 68.17 1052 SER A N 1
ATOM 4229 C CA . SER A 1 571 ? 35.974 21.552 -5.64 1 68.71 1052 SER A CA 1
ATOM 4230 C C . SER A 1 571 ? 37.206 20.66 -5.585 1 70.16 1052 SER A C 1
ATOM 4231 O O . SER A 1 571 ? 37.326 19.881 -4.662 1 70.16 1052 SER A O 1
ATOM 4234 N N . LEU A 1 572 ? 38.14 20.801 -6.545 1 71.2 1053 LEU A N 1
ATOM 4235 C CA . LEU A 1 572 ? 39.386 20.045 -6.563 1 72.31 1053 LEU A CA 1
ATOM 4236 C C . LEU A 1 572 ? 40.217 20.429 -5.382 1 74.3 1053 LEU A C 1
ATOM 4237 O O . LEU A 1 572 ? 40.71 19.551 -4.708 1 74.47 1053 LEU A O 1
ATOM 4242 N N . ASN A 1 573 ? 40.342 21.728 -5.085 1 76.11 1054 ASN A N 1
ATOM 4243 C CA . ASN A 1 573 ? 41.123 22.181 -3.928 1 78.22 1054 ASN A CA 1
ATOM 4244 C C . ASN A 1 573 ? 40.523 21.685 -2.607 1 79.1 1054 ASN A C 1
ATOM 4245 O O . ASN A 1 573 ? 41.263 21.466 -1.651 1 79.28 1054 ASN A O 1
ATOM 4250 N N . GLU A 1 574 ? 39.192 21.499 -2.559 1 79.38 1055 GLU A N 1
ATOM 4251 C CA . GLU A 1 574 ? 38.474 21.016 -1.38 1 80.03 1055 GLU A CA 1
ATOM 4252 C C . GLU A 1 574 ? 38.635 19.508 -1.249 1 80.79 1055 GLU A C 1
ATOM 4253 O O . GLU A 1 574 ? 39.072 19.044 -0.215 1 80.93 1055 GLU A O 1
ATOM 4259 N N . TRP A 1 575 ? 38.352 18.746 -2.315 1 81.25 1056 TRP A N 1
ATOM 4260 C CA . TRP A 1 575 ? 38.453 17.282 -2.342 1 82 1056 TRP A CA 1
ATOM 4261 C C . TRP A 1 575 ? 39.896 16.74 -2.335 1 85.23 1056 TRP A C 1
ATOM 4262 O O . TRP A 1 575 ? 40.097 15.55 -2.088 1 84.91 1056 TRP A O 1
ATOM 4273 N N . SER A 1 576 ? 40.886 17.596 -2.644 1 88.08 1057 SER A N 1
ATOM 4274 C CA . SER A 1 576 ? 42.304 17.2 -2.637 1 91.44 1057 SER A CA 1
ATOM 4275 C C . SER A 1 576 ? 42.812 16.869 -1.231 1 94.65 1057 SER A C 1
ATOM 4276 O O . SER A 1 576 ? 43.775 16.11 -1.097 1 94.73 1057 SER A O 1
ATOM 4279 N N . GLY A 1 577 ? 42.167 17.446 -0.209 1 97 1058 GLY A N 1
ATOM 4280 C CA . GLY A 1 577 ? 42.475 17.187 1.187 1 99.69 1058 GLY A CA 1
ATOM 4281 C C . GLY A 1 577 ? 42.118 15.78 1.627 1 102.75 1058 GLY A C 1
ATOM 4282 O O . GLY A 1 577 ? 42.663 15.292 2.616 1 103 1058 GLY A O 1
ATOM 4283 N N . PHE A 1 578 ? 41.223 15.101 0.887 1 105.15 1059 PHE A N 1
ATOM 4284 C CA . PHE A 1 578 ? 40.765 13.761 1.229 1 108.14 1059 PHE A CA 1
ATOM 4285 C C . PHE A 1 578 ? 41.864 12.768 1.496 1 111.79 1059 PHE A C 1
ATOM 4286 O O . PHE A 1 578 ? 42.862 12.734 0.773 1 112.11 1059 PHE A O 1
ATOM 4294 N N . GLU A 1 579 ? 41.656 11.971 2.57 1 114.13 1060 GLU A N 1
ATOM 4295 C CA . GLU A 1 579 ? 42.521 10.921 3.103 1 116.75 1060 GLU A CA 1
ATOM 4296 C C . GLU A 1 579 ? 43.112 9.991 2.052 1 118.79 1060 GLU A C 1
ATOM 4297 O O . GLU A 1 579 ? 42.475 9.728 1.032 1 119 1060 GLU A O 1
ATOM 4303 N N . ASP A 1 580 ? 44.319 9.467 2.336 1 119.99 1061 ASP A N 1
ATOM 4304 C CA . ASP A 1 580 ? 45.076 8.567 1.468 1 121.61 1061 ASP A CA 1
ATOM 4305 C C . ASP A 1 580 ? 44.259 7.36 0.968 1 123.11 1061 ASP A C 1
ATOM 4306 O O . ASP A 1 580 ? 44.147 7.151 -0.246 1 123.41 1061 ASP A O 1
ATOM 4308 N N . GLU A 1 581 ? 43.655 6.6 1.897 1 123.77 1062 GLU A N 1
ATOM 4309 C CA . GLU A 1 581 ? 42.869 5.413 1.568 1 124.8 1062 GLU A CA 1
ATOM 4310 C C . GLU A 1 581 ? 41.574 5.702 0.791 1 125.39 1062 GLU A C 1
ATOM 4311 O O . GLU A 1 581 ? 41.197 4.915 -0.072 1 125.58 1062 GLU A O 1
ATOM 4317 N N . GLU A 1 582 ? 40.906 6.825 1.081 1 125.42 1063 GLU A N 1
ATOM 4318 C CA . GLU A 1 582 ? 39.637 7.168 0.434 1 125.65 1063 GLU A CA 1
ATOM 4319 C C . GLU A 1 582 ? 39.777 7.967 -0.872 1 125.28 1063 GLU A C 1
ATOM 4320 O O . GLU A 1 582 ? 38.817 8.049 -1.649 1 125.31 1063 GLU A O 1
ATOM 4326 N N . GLU A 1 583 ? 40.965 8.546 -1.117 1 124.62 1064 GLU A N 1
ATOM 4327 C CA . GLU A 1 583 ? 41.228 9.328 -2.323 1 124.16 1064 GLU A CA 1
ATOM 4328 C C . GLU A 1 583 ? 41.158 8.429 -3.561 1 123.31 1064 GLU A C 1
ATOM 4329 O O . GLU A 1 583 ? 40.337 8.67 -4.448 1 123.47 1064 GLU A O 1
ATOM 4331 N N . TYR A 1 584 ? 41.966 7.355 -3.595 1 122.07 1065 TYR A N 1
ATOM 4332 C CA . TYR A 1 584 ? 41.97 6.436 -4.73 1 121.09 1065 TYR A CA 1
ATOM 4333 C C . TYR A 1 584 ? 41.017 5.258 -4.519 1 119.38 1065 TYR A C 1
ATOM 4334 O O . TYR A 1 584 ? 41.275 4.172 -5.051 1 119.76 1065 TYR A O 1
ATOM 4336 N N . ASN A 1 585 ? 39.918 5.457 -3.752 1 117.16 1066 ASN A N 1
ATOM 4337 C CA . ASN A 1 585 ? 38.99 4.354 -3.497 1 115.27 1066 ASN A CA 1
ATOM 4338 C C . ASN A 1 585 ? 37.528 4.664 -3.836 1 112.35 1066 ASN A C 1
ATOM 4339 O O . ASN A 1 585 ? 36.946 3.91 -4.625 1 112.55 1066 ASN A O 1
ATOM 4341 N N . HIS A 1 586 ? 36.918 5.721 -3.235 1 109.28 1067 HIS A N 1
ATOM 4342 C CA . HIS A 1 586 ? 35.501 5.974 -3.507 1 106.81 1067 HIS A CA 1
ATOM 4343 C C . HIS A 1 586 ? 35.251 6.433 -4.946 1 103.36 1067 HIS A C 1
ATOM 4344 O O . HIS A 1 586 ? 35.858 7.391 -5.419 1 103.39 1067 HIS A O 1
ATOM 4351 N N . SER A 1 587 ? 34.363 5.715 -5.639 1 100.03 1068 SER A N 1
ATOM 4352 C CA . SER A 1 587 ? 34.041 5.992 -7.023 1 97.25 1068 SER A CA 1
ATOM 4353 C C . SER A 1 587 ? 33.379 7.341 -7.218 1 94.11 1068 SER A C 1
ATOM 4354 O O . SER A 1 587 ? 33.665 7.993 -8.214 1 93.81 1068 SER A O 1
ATOM 4357 N N . THR A 1 588 ? 32.522 7.781 -6.276 1 91.49 1069 THR A N 1
ATOM 4358 C CA . THR A 1 588 ? 31.876 9.097 -6.385 1 89.21 1069 THR A CA 1
ATOM 4359 C C . THR A 1 588 ? 32.937 10.194 -6.295 1 86.8 1069 THR A C 1
ATOM 4360 O O . THR A 1 588 ? 32.926 11.135 -7.089 1 86.89 1069 THR A O 1
ATOM 4364 N N . LEU A 1 589 ? 33.883 10.044 -5.362 1 84.41 1070 LEU A N 1
ATOM 4365 C CA . LEU A 1 589 ? 34.973 10.991 -5.229 1 82.55 1070 LEU A CA 1
ATOM 4366 C C . LEU A 1 589 ? 35.865 10.984 -6.477 1 80.61 1070 LEU A C 1
ATOM 4367 O O . LEU A 1 589 ? 36.117 12.046 -7.032 1 80.53 1070 LEU A O 1
ATOM 4372 N N . LEU A 1 590 ? 36.299 9.797 -6.949 1 79.06 1071 LEU A N 1
ATOM 4373 C CA . LEU A 1 590 ? 37.146 9.671 -8.138 1 78.15 1071 LEU A CA 1
ATOM 4374 C C . LEU A 1 590 ? 36.463 10.261 -9.366 1 77.02 1071 LEU A C 1
ATOM 4375 O O . LEU A 1 590 ? 37.129 10.852 -10.209 1 77.12 1071 LEU A O 1
ATOM 4380 N N . MET A 1 591 ? 35.141 10.101 -9.473 1 75.74 1072 MET A N 1
ATOM 4381 C CA . MET A 1 591 ? 34.399 10.627 -10.604 1 74.94 1072 MET A CA 1
ATOM 4382 C C . MET A 1 591 ? 34.284 12.133 -10.562 1 74.01 1072 MET A C 1
ATOM 4383 O O . MET A 1 591 ? 34.619 12.787 -11.543 1 74.22 1072 MET A O 1
ATOM 4388 N N . GLY A 1 592 ? 33.897 12.679 -9.412 1 72.78 1073 GLY A N 1
ATOM 4389 C CA . GLY A 1 592 ? 33.809 14.117 -9.216 1 71.71 1073 GLY A CA 1
ATOM 4390 C C . GLY A 1 592 ? 35.142 14.805 -9.419 1 70.71 1073 GLY A C 1
ATOM 4391 O O . GLY A 1 592 ? 35.189 15.888 -10 1 71.14 1073 GLY A O 1
ATOM 4392 N N . LYS A 1 593 ? 36.24 14.178 -8.968 1 69.44 1074 LYS A N 1
ATOM 4393 C CA . LYS A 1 593 ? 37.578 14.741 -9.149 1 68.91 1074 LYS A CA 1
ATOM 4394 C C . LYS A 1 593 ? 37.978 14.721 -10.609 1 68.19 1074 LYS A C 1
ATOM 4395 O O . LYS A 1 593 ? 38.473 15.719 -11.113 1 68.37 1074 LYS A O 1
ATOM 4401 N N . ALA A 1 594 ? 37.721 13.605 -11.309 1 67.24 1075 ALA A N 1
ATOM 4402 C CA . ALA A 1 594 ? 38.051 13.487 -12.727 1 66.07 1075 ALA A CA 1
ATOM 4403 C C . ALA A 1 594 ? 37.257 14.459 -13.589 1 65.06 1075 ALA A C 1
ATOM 4404 O O . ALA A 1 594 ? 37.826 15.041 -14.508 1 65.68 1075 ALA A O 1
ATOM 4406 N N . ASN A 1 595 ? 35.972 14.696 -13.27 1 63.28 1076 ASN A N 1
ATOM 4407 C CA . ASN A 1 595 ? 35.164 15.643 -14.03 1 62.39 1076 ASN A CA 1
ATOM 4408 C C . ASN A 1 595 ? 35.753 17.054 -13.912 1 62.44 1076 ASN A C 1
ATOM 4409 O O . ASN A 1 595 ? 35.977 17.71 -14.929 1 62.3 1076 ASN A O 1
ATOM 4414 N N . ALA A 1 596 ? 36.107 17.462 -12.68 1 62.22 1077 ALA A N 1
ATOM 4415 C CA . ALA A 1 596 ? 36.711 18.755 -12.394 1 62.61 1077 ALA A CA 1
ATOM 4416 C C . ALA A 1 596 ? 38.095 18.893 -13.053 1 63.32 1077 ALA A C 1
ATOM 4417 O O . ALA A 1 596 ? 38.432 19.975 -13.516 1 63.05 1077 ALA A O 1
ATOM 4419 N N . PHE A 1 597 ? 38.858 17.784 -13.162 1 64.03 1078 PHE A N 1
ATOM 4420 C CA . PHE A 1 597 ? 40.154 17.752 -13.844 1 64.97 1078 PHE A CA 1
ATOM 4421 C C . PHE A 1 597 ? 39.964 18.068 -15.334 1 65.8 1078 PHE A C 1
ATOM 4422 O O . PHE A 1 597 ? 40.643 18.959 -15.856 1 65.99 1078 PHE A O 1
ATOM 4430 N N . PHE A 1 598 ? 38.99 17.401 -15.997 1 65.72 1079 PHE A N 1
ATOM 4431 C CA . PHE A 1 598 ? 38.668 17.659 -17.401 1 66.12 1079 PHE A CA 1
ATOM 4432 C C . PHE A 1 598 ? 38.284 19.139 -17.599 1 66.65 1079 PHE A C 1
ATOM 4433 O O . PHE A 1 598 ? 38.796 19.792 -18.516 1 67.76 1079 PHE A O 1
ATOM 4441 N N . TYR A 1 599 ? 37.407 19.673 -16.729 1 65.27 1080 TYR A N 1
ATOM 4442 C CA . TYR A 1 599 ? 36.959 21.056 -16.827 1 64.84 1080 TYR A CA 1
ATOM 4443 C C . TYR A 1 599 ? 38.053 22.091 -16.556 1 67.07 1080 TYR A C 1
ATOM 4444 O O . TYR A 1 599 ? 37.907 23.248 -16.956 1 67.35 1080 TYR A O 1
ATOM 4453 N N . THR A 1 600 ? 39.155 21.684 -15.896 1 68.22 1081 THR A N 1
ATOM 4454 C CA . THR A 1 600 ? 40.277 22.583 -15.651 1 69.63 1081 THR A CA 1
ATOM 4455 C C . THR A 1 600 ? 41.487 22.297 -16.587 1 71.98 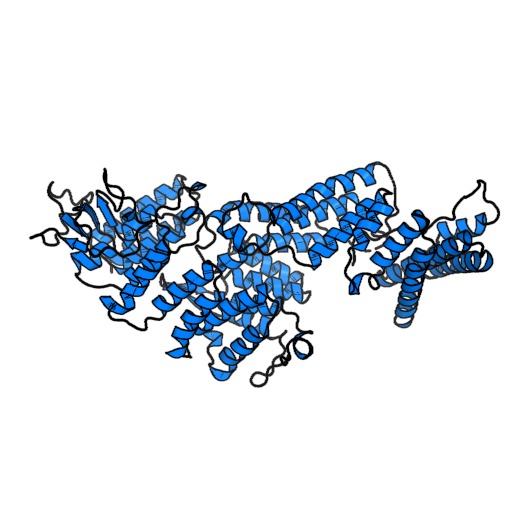1081 THR A C 1
ATOM 4456 O O . THR A 1 600 ? 42.58 22.794 -16.324 1 72.54 1081 THR A O 1
ATOM 4460 N N . GLY A 1 601 ? 41.289 21.52 -17.656 1 73.37 1082 GLY A N 1
ATOM 4461 C CA . GLY A 1 601 ? 42.342 21.219 -18.625 1 75.22 1082 GLY A CA 1
ATOM 4462 C C . GLY A 1 601 ? 43.302 20.091 -18.278 1 77.29 1082 GLY A C 1
ATOM 4463 O O . GLY A 1 601 ? 44.194 19.77 -19.07 1 77.38 1082 GLY A O 1
ATOM 4464 N N . GLN A 1 602 ? 43.13 19.464 -17.105 1 78.63 1083 GLN A N 1
ATOM 4465 C CA . GLN A 1 602 ? 43.996 18.377 -16.648 1 80.51 1083 GLN A CA 1
ATOM 4466 C C . GLN A 1 602 ? 43.462 17.026 -17.137 1 81.92 1083 GLN A C 1
ATOM 4467 O O . GLN A 1 602 ? 43.059 16.175 -16.342 1 81.74 1083 GLN A O 1
ATOM 4473 N N . TYR A 1 603 ? 43.465 16.85 -18.462 1 82.92 1084 TYR A N 1
ATOM 4474 C CA . TYR A 1 603 ? 42.931 15.691 -19.171 1 84.26 1084 TYR A CA 1
ATOM 4475 C C . TYR A 1 603 ? 43.587 14.375 -18.778 1 85.17 1084 TYR A C 1
ATOM 4476 O O . TYR A 1 603 ? 42.934 13.329 -18.753 1 85.37 1084 TYR A O 1
ATOM 4485 N N . LYS A 1 604 ? 44.876 14.435 -18.474 1 85.26 1085 LYS A N 1
ATOM 4486 C CA . LYS A 1 604 ? 45.687 13.284 -18.087 1 85.45 1085 LYS A CA 1
ATOM 4487 C C . LYS A 1 604 ? 45.325 12.816 -16.676 1 84.57 1085 LYS A C 1
ATOM 4488 O O . LYS A 1 604 ? 45.17 11.619 -16.438 1 84.57 1085 LYS A O 1
ATOM 4494 N N . ALA A 1 605 ? 45.145 13.768 -15.758 1 83.73 1086 ALA A N 1
ATOM 4495 C CA . ALA A 1 605 ? 44.774 13.47 -14.382 1 83.2 1086 ALA A CA 1
ATOM 4496 C C . ALA A 1 605 ? 43.376 12.873 -14.31 1 82.66 1086 ALA A C 1
ATOM 4497 O O . ALA A 1 605 ? 43.137 11.96 -13.52 1 82.59 1086 ALA A O 1
ATOM 4499 N N . SER A 1 606 ? 42.452 13.389 -15.132 1 82.25 1087 SER A N 1
ATOM 4500 C CA . SER A 1 606 ? 41.076 12.897 -15.161 1 82.09 1087 SER A CA 1
ATOM 4501 C C . SER A 1 606 ? 41.035 11.487 -15.692 1 81.36 1087 SER A C 1
ATOM 4502 O O . SER A 1 606 ? 40.317 10.658 -15.14 1 81.33 1087 SER A O 1
ATOM 4505 N N . LEU A 1 607 ? 41.836 11.194 -16.741 1 80.73 1088 LEU A N 1
ATOM 4506 C CA . LEU A 1 607 ? 41.897 9.862 -17.356 1 80.3 1088 LEU A CA 1
ATOM 4507 C C . LEU A 1 607 ? 42.19 8.787 -16.327 1 79.9 1088 LEU A C 1
ATOM 4508 O O . LEU A 1 607 ? 41.464 7.806 -16.267 1 80.14 1088 LEU A O 1
ATOM 4513 N N . GLY A 1 608 ? 43.157 9.052 -15.457 1 79.28 1089 GLY A N 1
ATOM 4514 C CA . GLY A 1 608 ? 43.537 8.147 -14.384 1 79.44 1089 GLY A CA 1
ATOM 4515 C C . GLY A 1 608 ? 42.392 7.745 -13.477 1 79.4 1089 GLY A C 1
ATOM 4516 O O . GLY A 1 608 ? 42.219 6.552 -13.188 1 79.92 1089 GLY A O 1
ATOM 4517 N N . ASN A 1 609 ? 41.587 8.721 -13.037 1 78.58 1090 ASN A N 1
ATOM 4518 C CA . ASN A 1 609 ? 40.46 8.431 -12.154 1 78.6 1090 ASN A CA 1
ATOM 4519 C C . ASN A 1 609 ? 39.351 7.656 -12.863 1 78.42 1090 ASN A C 1
ATOM 4520 O O . ASN A 1 609 ? 38.827 6.69 -12.296 1 78.67 1090 ASN A O 1
ATOM 4525 N N . TYR A 1 610 ? 39.023 8.046 -14.112 1 77.65 1091 TYR A N 1
ATOM 4526 C CA . TYR A 1 610 ? 37.995 7.37 -14.9 1 77.5 1091 TYR A CA 1
ATOM 4527 C C . TYR A 1 610 ? 38.419 5.921 -15.194 1 78.96 1091 TYR A C 1
ATOM 4528 O O . TYR A 1 610 ? 37.582 5.024 -15.169 1 78.96 1091 TYR A O 1
ATOM 4537 N N . LEU A 1 611 ? 39.702 5.699 -15.515 1 79.81 1092 LEU A N 1
ATOM 4538 C CA . LEU A 1 611 ? 40.201 4.359 -15.784 1 81.02 1092 LEU A CA 1
ATOM 4539 C C . LEU A 1 611 ? 40.13 3.509 -14.524 1 82.8 1092 LEU A C 1
ATOM 4540 O O . LEU A 1 611 ? 39.775 2.333 -14.605 1 83.05 1092 LEU A O 1
ATOM 4545 N N . LYS A 1 612 ? 40.416 4.101 -13.355 1 83.86 1093 LYS A N 1
ATOM 4546 C CA . LYS A 1 612 ? 40.318 3.372 -12.102 1 85.65 1093 LYS A CA 1
ATOM 4547 C C . LYS A 1 612 ? 38.864 2.989 -11.84 1 86.97 1093 LYS A C 1
ATOM 4548 O O . LYS A 1 612 ? 38.578 1.814 -11.611 1 87.37 1093 LYS A O 1
ATOM 4554 N N . VAL A 1 613 ? 37.937 3.946 -11.985 1 87.53 1094 VAL A N 1
ATOM 4555 C CA . VAL A 1 613 ? 36.509 3.675 -11.809 1 88.55 1094 VAL A CA 1
ATOM 4556 C C . VAL A 1 613 ? 36.02 2.593 -12.787 1 89.78 1094 VAL A C 1
ATOM 4557 O O . VAL A 1 613 ? 35.318 1.679 -12.37 1 89.76 1094 VAL A O 1
ATOM 4561 N N . GLN A 1 614 ? 36.476 2.638 -14.053 1 90.83 1095 GLN A N 1
ATOM 4562 C CA . GLN A 1 614 ? 36.134 1.653 -15.084 1 92.37 1095 GLN A CA 1
ATOM 4563 C C . GLN A 1 614 ? 36.517 0.256 -14.616 1 94.58 1095 GLN A C 1
ATOM 4564 O O . GLN A 1 614 ? 35.679 -0.644 -14.642 1 94.82 1095 GLN A O 1
ATOM 4570 N N . ASP A 1 615 ? 37.753 0.101 -14.109 1 96.08 1096 ASP A N 1
ATOM 4571 C CA . ASP A 1 615 ? 38.246 -1.179 -13.608 1 97.99 1096 ASP A CA 1
ATOM 4572 C C . ASP A 1 615 ? 37.387 -1.681 -12.442 1 100.3 1096 ASP A C 1
ATOM 4573 O O . ASP A 1 615 ? 37.039 -2.86 -12.423 1 100.91 1096 ASP A O 1
ATOM 4578 N N . ASP A 1 616 ? 37.02 -0.789 -11.497 1 101.36 1097 ASP A N 1
ATOM 4579 C CA . ASP A 1 616 ? 36.205 -1.136 -10.33 1 103.12 1097 ASP A CA 1
ATOM 4580 C C . ASP A 1 616 ? 34.786 -1.546 -10.693 1 104.26 1097 ASP A C 1
ATOM 4581 O O . ASP A 1 616 ? 34.269 -2.509 -10.121 1 104.4 1097 ASP A O 1
ATOM 4586 N N . MET A 1 617 ? 34.154 -0.821 -11.631 1 104.85 1098 MET A N 1
ATOM 4587 C CA . MET A 1 617 ? 32.785 -1.103 -12.054 1 106.12 1098 MET A CA 1
ATOM 4588 C C . MET A 1 617 ? 32.695 -2.354 -12.932 1 107.53 1098 MET A C 1
ATOM 4589 O O . MET A 1 617 ? 31.705 -3.086 -12.865 1 107.51 1098 MET A O 1
ATOM 4594 N N . GLU A 1 618 ? 33.738 -2.624 -13.727 1 108.62 1099 GLU A N 1
ATOM 4595 C CA . GLU A 1 618 ? 33.791 -3.852 -14.522 1 110.13 1099 GLU A CA 1
ATOM 4596 C C . GLU A 1 618 ? 34.061 -5.064 -13.605 1 113.1 1099 GLU A C 1
ATOM 4597 O O . GLU A 1 618 ? 33.62 -6.17 -13.912 1 113.4 1099 GLU A O 1
ATOM 4603 N N . GLU A 1 619 ? 34.791 -4.857 -12.487 1 115.24 1100 GLU A N 1
ATOM 4604 C CA . GLU A 1 619 ? 35.073 -5.888 -11.499 1 117.87 1100 GLU A CA 1
ATOM 4605 C C . GLU A 1 619 ? 33.775 -6.259 -10.776 1 120.08 1100 GLU A C 1
ATOM 4606 O O . GLU A 1 619 ? 33.431 -7.441 -10.719 1 120.39 1100 GLU A O 1
ATOM 4612 N N . LYS A 1 620 ? 33.024 -5.249 -10.28 1 121.27 1101 LYS A N 1
ATOM 4613 C CA . LYS A 1 620 ? 31.741 -5.459 -9.601 1 123.06 1101 LYS A CA 1
ATOM 4614 C C . LYS A 1 620 ? 30.729 -6.213 -10.498 1 125.49 1101 LYS A C 1
ATOM 4615 O O . LYS A 1 620 ? 29.93 -7.007 -10.009 1 125.31 1101 LYS A O 1
ATOM 4621 N N . LEU A 1 621 ? 30.799 -5.975 -11.812 1 127.65 1102 LEU A N 1
ATOM 4622 C CA . LEU A 1 621 ? 29.944 -6.574 -12.83 1 130.36 1102 LEU A CA 1
ATOM 4623 C C . LEU A 1 621 ? 30.08 -8.105 -12.899 1 138.74 1102 LEU A C 1
ATOM 4624 O O . LEU A 1 621 ? 29.135 -8.787 -13.296 1 136.55 1102 LEU A O 1
ATOM 4629 N N . LEU A 1 622 ? 31.242 -8.643 -12.501 1 147.03 1103 LEU A N 1
ATOM 4630 C CA . LEU A 1 622 ? 31.471 -10.088 -12.473 1 161.32 1103 LEU A CA 1
ATOM 4631 C C . LEU A 1 622 ? 30.696 -10.754 -11.317 1 173.99 1103 LEU A C 1
ATOM 4632 O O . LEU A 1 622 ? 30.309 -11.915 -11.428 1 180.85 1103 LEU A O 1
ATOM 4637 N N . ASN A 1 623 ? 30.478 -10.02 -10.213 1 180.05 1104 ASN A N 1
ATOM 4638 C CA . ASN A 1 623 ? 29.734 -10.514 -9.059 1 182.13 1104 ASN A CA 1
ATOM 4639 C C . ASN A 1 623 ? 28.24 -10.541 -9.376 1 186.18 1104 ASN A C 1
ATOM 4640 O O . ASN A 1 623 ? 27.554 -11.49 -9.012 1 191.74 1104 ASN A O 1
ATOM 4642 N N . MET A 1 624 ? 27.735 -9.499 -10.05 1 183.12 1105 MET A N 1
ATOM 4643 C CA . MET A 1 624 ? 26.327 -9.439 -10.444 1 176.8 1105 MET A CA 1
ATOM 4644 C C . MET A 1 624 ? 26.099 -10.196 -11.759 1 182.29 1105 MET A C 1
ATOM 4645 O O . MET A 1 624 ? 27.04 -10.405 -12.522 1 180.56 1105 MET A O 1
ATOM 4650 N N . GLY A 1 625 ? 24.872 -10.644 -11.993 1 185.8 1106 GLY A N 1
ATOM 4651 C CA . GLY A 1 625 ? 24.56 -11.43 -13.181 1 185.3 1106 GLY A CA 1
ATOM 4652 C C . GLY A 1 625 ? 23.884 -10.677 -14.306 1 182.02 1106 GLY A C 1
ATOM 4653 O O . GLY A 1 625 ? 24.547 -10.029 -15.117 1 175.48 1106 GLY A O 1
ATOM 4654 N N . LEU A 1 626 ? 22.562 -10.799 -14.394 1 179.75 1107 LEU A N 1
ATOM 4655 C CA . LEU A 1 626 ? 21.794 -10.134 -15.437 1 181.7 1107 LEU A CA 1
ATOM 4656 C C . LEU A 1 626 ? 21.444 -8.718 -15 1 168.19 1107 LEU A C 1
ATOM 4657 O O . LEU A 1 626 ? 21.114 -8.494 -13.838 1 170.44 1107 LEU A O 1
ATOM 4659 N N . PRO A 1 627 ? 21.534 -7.741 -15.914 1 155.73 1108 PRO A N 1
ATOM 4660 C CA . PRO A 1 627 ? 21.217 -6.354 -15.536 1 150.91 1108 PRO A CA 1
ATOM 4661 C C . PRO A 1 627 ? 19.746 -6.145 -15.213 1 150.28 1108 PRO A C 1
ATOM 4662 O O . PRO A 1 627 ? 18.885 -6.491 -16.015 1 152.66 1108 PRO A O 1
ATOM 4666 N N . LYS A 1 628 ? 19.456 -5.567 -14.049 1 150.63 1109 LYS A N 1
ATOM 4667 C CA . LYS A 1 628 ? 18.081 -5.315 -13.646 1 150.03 1109 LYS A CA 1
ATOM 4668 C C . LYS A 1 628 ? 17.85 -3.826 -13.419 1 142.91 1109 LYS A C 1
ATOM 4669 O O . LYS A 1 628 ? 18.334 -3.268 -12.438 1 140.88 1109 LYS A O 1
ATOM 4671 N N . PRO A 1 629 ? 17.096 -3.166 -14.311 1 138.63 1110 PRO A N 1
ATOM 4672 C CA . PRO A 1 629 ? 16.845 -1.725 -14.144 1 136.24 1110 PRO A CA 1
ATOM 4673 C C . PRO A 1 629 ? 16.097 -1.349 -12.867 1 138.88 1110 PRO A C 1
ATOM 4674 O O . PRO A 1 629 ? 16.356 -0.286 -12.312 1 135.92 1110 PRO A O 1
ATOM 4678 N N . ASP A 1 630 ? 15.178 -2.21 -12.396 1 141.72 1111 ASP A N 1
ATOM 4679 C CA . ASP A 1 630 ? 14.417 -1.966 -11.167 1 148.3 1111 ASP A CA 1
ATOM 4680 C C . ASP A 1 630 ? 15.362 -1.904 -9.957 1 143.25 1111 ASP A C 1
ATOM 4681 O O . ASP A 1 630 ? 15.172 -1.072 -9.07 1 143.54 1111 ASP A O 1
ATOM 4686 N N . ASP A 1 631 ? 16.377 -2.784 -9.929 1 138.75 1112 ASP A N 1
ATOM 4687 C CA . ASP A 1 631 ? 17.357 -2.844 -8.849 1 133.77 1112 ASP A CA 1
ATOM 4688 C C . ASP A 1 631 ? 18.171 -1.548 -8.763 1 128.63 1112 ASP A C 1
ATOM 4689 O O . ASP A 1 631 ? 18.676 -1.048 -9.769 1 125.64 1112 ASP A O 1
ATOM 4694 N N . PRO A 1 632 ? 18.276 -0.975 -7.558 1 126.71 1113 PRO A N 1
ATOM 4695 C CA . PRO A 1 632 ? 19.008 0.292 -7.415 1 123.28 1113 PRO A CA 1
ATOM 4696 C C . PRO A 1 632 ? 20.522 0.154 -7.498 1 121.7 1113 PRO A C 1
ATOM 4697 O O . PRO A 1 632 ? 21.185 1.103 -7.909 1 121.89 1113 PRO A O 1
ATOM 4701 N N . TYR A 1 633 ? 21.073 -1.009 -7.116 1 120.12 1114 TYR A N 1
ATOM 4702 C CA . TYR A 1 633 ? 22.519 -1.219 -7.183 1 119.17 1114 TYR A CA 1
ATOM 4703 C C . TYR A 1 633 ? 22.977 -1.367 -8.627 1 117.7 1114 TYR A C 1
ATOM 4704 O O . TYR A 1 633 ? 24.021 -0.826 -8.993 1 117.82 1114 TYR A O 1
ATOM 4713 N N . HIS A 1 634 ? 22.177 -2.043 -9.466 1 115.97 1115 HIS A N 1
ATOM 4714 C CA . HIS A 1 634 ? 22.495 -2.156 -10.888 1 114.89 1115 HIS A CA 1
ATOM 4715 C C . HIS A 1 634 ? 22.473 -0.754 -11.54 1 113.45 1115 HIS A C 1
ATOM 4716 O O . HIS A 1 634 ? 23.334 -0.445 -12.364 1 113.34 1115 HIS A O 1
ATOM 4723 N N . GLN A 1 635 ? 21.525 0.109 -11.108 1 111.91 1116 GLN A N 1
ATOM 4724 C CA . GLN A 1 635 ? 21.401 1.489 -11.568 1 110.61 1116 GLN A CA 1
ATOM 4725 C C . GLN A 1 635 ? 22.654 2.267 -11.23 1 108.31 1116 GLN A C 1
ATOM 4726 O O . GLN A 1 635 ? 23.109 3.048 -12.055 1 108.62 1116 GLN A O 1
ATOM 4732 N N . GLU A 1 636 ? 23.222 2.059 -10.031 1 105.8 1117 GLU A N 1
ATOM 4733 C CA . GLU A 1 636 ? 24.44 2.768 -9.639 1 103.73 1117 GLU A CA 1
ATOM 4734 C C . GLU A 1 636 ? 25.645 2.325 -10.47 1 100.41 1117 GLU A C 1
ATOM 4735 O O . GLU A 1 636 ? 26.318 3.167 -11.056 1 100.34 1117 GLU A O 1
ATOM 4741 N N . VAL A 1 637 ? 25.899 1.008 -10.533 1 97.61 1118 VAL A N 1
ATOM 4742 C CA . VAL A 1 637 ? 27.026 0.435 -11.263 1 95.52 1118 VAL A CA 1
ATOM 4743 C C . VAL A 1 637 ? 26.995 0.753 -12.764 1 92.72 1118 VAL A C 1
ATOM 4744 O O . VAL A 1 637 ? 27.97 1.281 -13.291 1 92.34 1118 VAL A O 1
ATOM 4748 N N . TYR A 1 638 ? 25.876 0.447 -13.441 1 90.58 1119 TYR A N 1
ATOM 4749 C CA . TYR A 1 638 ? 25.734 0.673 -14.875 1 88.95 1119 TYR A CA 1
ATOM 4750 C C . TYR A 1 638 ? 25.781 2.147 -15.241 1 86.56 1119 TYR A C 1
ATOM 4751 O O . TYR A 1 638 ? 26.517 2.511 -16.149 1 86.51 1119 TYR A O 1
ATOM 4760 N N . GLN A 1 639 ? 25.052 2.995 -14.5 1 84.28 1120 GLN A N 1
ATOM 4761 C CA . GLN A 1 639 ? 25.015 4.439 -14.717 1 82.39 1120 GLN A CA 1
ATOM 4762 C C . GLN A 1 639 ? 26.413 5.071 -14.541 1 79.91 1120 GLN A C 1
ATOM 4763 O O . GLN A 1 639 ? 26.796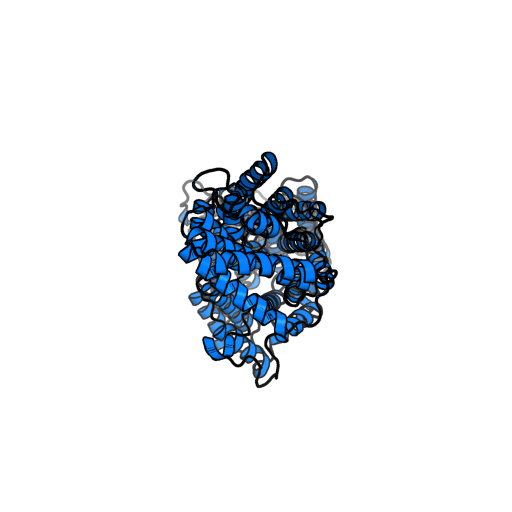 5.946 -15.324 1 79.63 1120 GLN A O 1
ATOM 4769 N N . THR A 1 640 ? 27.178 4.613 -13.54 1 77.95 1121 THR A N 1
ATOM 4770 C CA . THR A 1 640 ? 28.54 5.12 -13.339 1 76.58 1121 THR A CA 1
ATOM 4771 C C . THR A 1 640 ? 29.446 4.658 -14.474 1 75.45 1121 THR A C 1
ATOM 4772 O O . THR A 1 640 ? 30.278 5.417 -14.944 1 75.55 1121 THR A O 1
ATOM 4776 N N . LEU A 1 641 ? 29.278 3.419 -14.913 1 74.59 1122 LEU A N 1
ATOM 4777 C CA . LEU A 1 641 ? 30.059 2.836 -15.986 1 74.55 1122 LEU A CA 1
ATOM 4778 C C . LEU A 1 641 ? 29.791 3.564 -17.307 1 73.76 1122 LEU A C 1
ATOM 4779 O O . LEU A 1 641 ? 30.738 3.826 -18.044 1 73.47 1122 LEU A O 1
ATOM 4784 N N . VAL A 1 642 ? 28.528 3.993 -17.549 1 73.16 1123 VAL A N 1
ATOM 4785 C CA . VAL A 1 642 ? 28.147 4.803 -18.718 1 73.04 1123 VAL A CA 1
ATOM 4786 C C . VAL A 1 642 ? 28.955 6.113 -18.696 1 72.87 1123 VAL A C 1
ATOM 4787 O O . VAL A 1 642 ? 29.611 6.448 -19.687 1 73.51 1123 VAL A O 1
ATOM 4791 N N . ALA A 1 643 ? 28.916 6.831 -17.557 1 71.84 1124 ALA A N 1
ATOM 4792 C CA . ALA A 1 643 ? 29.62 8.092 -17.369 1 71.47 1124 ALA A CA 1
ATOM 4793 C C . ALA A 1 643 ? 31.122 7.912 -17.587 1 71.1 1124 ALA A C 1
ATOM 4794 O O . ALA A 1 643 ? 31.689 8.638 -18.383 1 71.07 1124 ALA A O 1
ATOM 4796 N N . ALA A 1 644 ? 31.743 6.901 -16.968 1 70.68 1125 ALA A N 1
ATOM 4797 C CA . ALA A 1 644 ? 33.172 6.659 -17.124 1 70.81 1125 ALA A CA 1
ATOM 4798 C C . ALA A 1 644 ? 33.564 6.336 -18.568 1 71.33 1125 ALA A C 1
ATOM 4799 O O . ALA A 1 644 ? 34.604 6.8 -19.024 1 71.46 1125 ALA A O 1
ATOM 4801 N N . TYR A 1 645 ? 32.732 5.571 -19.291 1 71.25 1126 TYR A N 1
ATOM 4802 C CA . TYR A 1 645 ? 33.023 5.221 -20.681 1 71.71 1126 TYR A CA 1
ATOM 4803 C C . TYR A 1 645 ? 33.053 6.459 -21.561 1 71.28 1126 TYR A C 1
ATOM 4804 O O . TYR A 1 645 ? 34.062 6.721 -22.221 1 71.36 1126 TYR A O 1
ATOM 4813 N N . ASN A 1 646 ? 31.969 7.256 -21.52 1 70.39 1127 ASN A N 1
ATOM 4814 C CA . ASN A 1 646 ? 31.838 8.494 -22.281 1 69.39 1127 ASN A CA 1
ATOM 4815 C C . ASN A 1 646 ? 32.927 9.495 -21.907 1 67.9 1127 ASN A C 1
ATOM 4816 O O . ASN A 1 646 ? 33.428 10.211 -22.765 1 68.2 1127 ASN A O 1
ATOM 4821 N N . ASN A 1 647 ? 33.235 9.593 -20.631 1 66.64 1128 ASN A N 1
ATOM 4822 C CA . ASN A 1 647 ? 34.214 10.549 -20.149 1 65.95 1128 ASN A CA 1
ATOM 4823 C C . ASN A 1 647 ? 35.621 10.147 -20.594 1 66.74 1128 ASN A C 1
ATOM 4824 O O . ASN A 1 647 ? 36.392 11.004 -21 1 66.08 1128 ASN A O 1
ATOM 4829 N N . ILE A 1 648 ? 35.914 8.839 -20.628 1 68.32 1129 ILE A N 1
ATOM 4830 C CA . ILE A 1 648 ? 37.188 8.312 -21.145 1 70.11 1129 ILE A CA 1
ATOM 4831 C C . ILE A 1 648 ? 37.322 8.647 -22.635 1 71.15 1129 ILE A C 1
ATOM 4832 O O . ILE A 1 648 ? 38.385 9.071 -23.07 1 71.37 1129 ILE A O 1
ATOM 4837 N N . GLY A 1 649 ? 36.214 8.554 -23.364 1 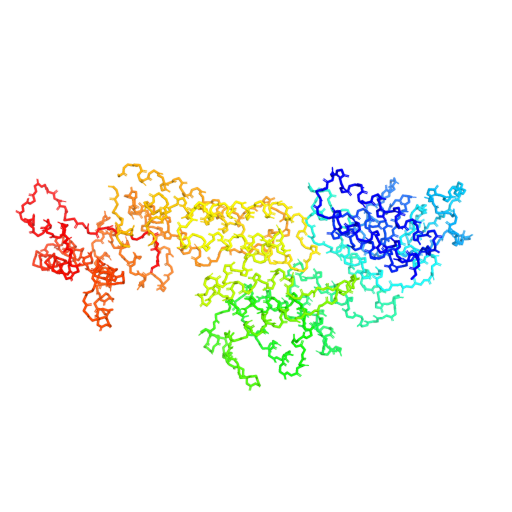71.5 1130 GLY A N 1
ATOM 4838 C CA . GLY A 1 649 ? 36.136 8.943 -24.759 1 72.17 1130 GLY A CA 1
ATOM 4839 C C . GLY A 1 649 ? 36.385 10.424 -24.935 1 72.95 1130 GLY A C 1
ATOM 4840 O O . GLY A 1 649 ? 37.155 10.79 -25.819 1 73.65 1130 GLY A O 1
ATOM 4841 N N . ALA A 1 650 ? 35.782 11.291 -24.069 1 72.73 1131 ALA A N 1
ATOM 4842 C CA . ALA A 1 650 ? 35.958 12.757 -24.106 1 72.98 1131 ALA A CA 1
ATOM 4843 C C . ALA A 1 650 ? 37.422 13.175 -23.945 1 73.75 1131 ALA A C 1
ATOM 4844 O O . ALA A 1 650 ? 37.9 14.021 -24.695 1 73.53 1131 ALA A O 1
ATOM 4846 N N . VAL A 1 651 ? 38.147 12.529 -23.024 1 74.51 1132 VAL A N 1
ATOM 4847 C CA . VAL A 1 651 ? 39.576 12.772 -22.819 1 75.65 1132 VAL A CA 1
ATOM 4848 C C . VAL A 1 651 ? 40.357 12.403 -24.092 1 77.06 1132 VAL A C 1
ATOM 4849 O O . VAL A 1 651 ? 41.216 13.175 -24.517 1 76.92 1132 VAL A O 1
ATOM 4853 N N . TYR A 1 652 ? 40.018 11.25 -24.719 1 78.38 1133 TYR A N 1
ATOM 4854 C CA . TYR A 1 652 ? 40.65 10.774 -25.955 1 80.51 1133 TYR A CA 1
ATOM 4855 C C . TYR A 1 652 ? 40.386 11.717 -27.099 1 80.85 1133 TYR A C 1
ATOM 4856 O O . TYR A 1 652 ? 41.288 11.958 -27.892 1 81.55 1133 TYR A O 1
ATOM 4865 N N . GLU A 1 653 ? 39.17 12.269 -27.19 1 80.51 1134 GLU A N 1
ATOM 4866 C CA . GLU A 1 653 ? 38.822 13.241 -28.226 1 81.15 1134 GLU A CA 1
ATOM 4867 C C . GLU A 1 653 ? 39.724 14.473 -28.113 1 81.75 1134 GLU A C 1
ATOM 4868 O O . GLU A 1 653 ? 40.331 14.873 -29.11 1 82.3 1134 GLU A O 1
ATOM 4874 N N . LYS A 1 654 ? 39.897 14.99 -26.882 1 81.77 1135 LYS A N 1
ATOM 4875 C CA . LYS A 1 654 ? 40.736 16.149 -26.563 1 82.59 1135 LYS A CA 1
ATOM 4876 C C . LYS A 1 654 ? 42.216 15.929 -26.873 1 84.27 1135 LYS A C 1
ATOM 4877 O O . LYS A 1 654 ? 42.938 16.885 -27.165 1 84.33 1135 LYS A O 1
ATOM 4883 N N . GLN A 1 655 ? 42.668 14.673 -26.814 1 85.19 1136 GLN A N 1
ATOM 4884 C CA . GLN A 1 655 ? 44.047 14.342 -27.127 1 86.67 1136 GLN A CA 1
ATOM 4885 C C . GLN A 1 655 ? 44.286 13.955 -28.601 1 88.37 1136 GLN A C 1
ATOM 4886 O O . GLN A 1 655 ? 45.434 13.757 -28.991 1 88.69 1136 GLN A O 1
ATOM 4892 N N . GLY A 1 656 ? 43.225 13.859 -29.402 1 89.21 1137 GLY A N 1
ATOM 4893 C CA . GLY A 1 656 ? 43.347 13.544 -30.821 1 90.48 1137 GLY A CA 1
ATOM 4894 C C . GLY A 1 656 ? 43.242 12.075 -31.175 1 91.84 1137 GLY A C 1
ATOM 4895 O O . GLY A 1 656 ? 43.662 11.66 -32.259 1 92.09 1137 GLY A O 1
ATOM 4896 N N . ASN A 1 657 ? 42.68 11.273 -30.272 1 92.59 1138 ASN A N 1
ATOM 4897 C CA . ASN A 1 657 ? 42.531 9.838 -30.504 1 93.58 1138 ASN A CA 1
ATOM 4898 C C . ASN A 1 657 ? 41.081 9.541 -30.859 1 93.85 1138 ASN A C 1
ATOM 4899 O O . ASN A 1 657 ? 40.348 8.955 -30.062 1 94.13 1138 ASN A O 1
ATOM 4904 N N . THR A 1 658 ? 40.672 9.963 -32.061 1 93.61 1139 THR A N 1
ATOM 4905 C CA . THR A 1 658 ? 39.327 9.791 -32.607 1 93.97 1139 THR A CA 1
ATOM 4906 C C . THR A 1 658 ? 38.814 8.357 -32.472 1 93.48 1139 THR A C 1
ATOM 4907 O O . THR A 1 658 ? 37.672 8.154 -32.055 1 93.78 1139 THR A O 1
ATOM 4911 N N . SER A 1 659 ? 39.667 7.37 -32.8 1 92.3 1140 SER A N 1
ATOM 4912 C CA . SER A 1 659 ? 39.327 5.956 -32.73 1 91.6 1140 SER A CA 1
ATOM 4913 C C . SER A 1 659 ? 38.874 5.535 -31.318 1 90.39 1140 SER A C 1
ATOM 4914 O O . SER A 1 659 ? 37.741 5.082 -31.152 1 90.42 1140 SER A O 1
ATOM 4917 N N . GLU A 1 660 ? 39.718 5.752 -30.299 1 89.18 1141 GLU A N 1
ATOM 4918 C CA . GLU A 1 660 ? 39.364 5.399 -28.926 1 88.44 1141 GLU A CA 1
ATOM 4919 C C . GLU A 1 660 ? 38.296 6.332 -28.316 1 87.4 1141 GLU A C 1
ATOM 4920 O O . GLU A 1 660 ? 37.669 5.965 -27.324 1 87.17 1141 GLU A O 1
ATOM 4926 N N . ALA A 1 661 ? 38.073 7.522 -28.917 1 86.29 1142 ALA A N 1
ATOM 4927 C CA . ALA A 1 661 ? 37.023 8.414 -28.458 1 85.46 1142 ALA A CA 1
ATOM 4928 C C . ALA A 1 661 ? 35.707 7.802 -28.946 1 84.49 1142 ALA A C 1
ATOM 4929 O O . ALA A 1 661 ? 34.874 7.495 -28.111 1 84.48 1142 ALA A O 1
ATOM 4931 N N . LEU A 1 662 ? 35.573 7.5 -30.263 1 83.76 1143 LEU A N 1
ATOM 4932 C CA . LEU A 1 662 ? 34.373 6.914 -30.852 1 83.79 1143 LEU A CA 1
ATOM 4933 C C . LEU A 1 662 ? 34.014 5.569 -30.21 1 83.48 1143 LEU A C 1
ATOM 4934 O O . LEU A 1 662 ? 32.873 5.39 -29.774 1 83.84 1143 LEU A O 1
ATOM 4939 N N . LYS A 1 663 ? 35 4.659 -30.084 1 82.42 1144 LYS A N 1
ATOM 4940 C CA . LYS A 1 663 ? 34.82 3.367 -29.419 1 81.78 1144 LYS A CA 1
ATOM 4941 C C . LYS A 1 663 ? 34.235 3.53 -27.986 1 80.45 1144 LYS A C 1
ATOM 4942 O O . LYS A 1 663 ? 33.321 2.8 -27.601 1 80.38 1144 LYS A O 1
ATOM 4948 N N . HIS A 1 664 ? 34.744 4.5 -27.219 1 79.28 1145 HIS A N 1
ATOM 4949 C CA . HIS A 1 664 ? 34.287 4.719 -25.847 1 78.9 1145 HIS A CA 1
ATOM 4950 C C . HIS A 1 664 ? 32.896 5.38 -25.762 1 78.08 1145 HIS A C 1
ATOM 4951 O O . HIS A 1 664 ? 32.118 5.022 -24.886 1 77.92 1145 HIS A O 1
ATOM 4958 N N . TYR A 1 665 ? 32.538 6.254 -26.711 1 77.54 1146 TYR A N 1
ATOM 4959 C CA . TYR A 1 665 ? 31.185 6.828 -26.765 1 77.13 1146 TYR A CA 1
ATOM 4960 C C . TYR A 1 665 ? 30.183 5.696 -27.049 1 78 1146 TYR A C 1
ATOM 4961 O O . TYR A 1 665 ? 29.157 5.613 -26.382 1 78.11 1146 TYR A O 1
ATOM 4970 N N . TRP A 1 666 ? 30.532 4.783 -27.98 1 78.25 1147 TRP A N 1
ATOM 4971 C CA . TRP A 1 666 ? 29.721 3.616 -28.32 1 79.38 1147 TRP A CA 1
ATOM 4972 C C . TRP A 1 666 ? 29.547 2.658 -27.148 1 79.59 1147 TRP A C 1
ATOM 4973 O O . TRP A 1 666 ? 28.484 2.052 -26.998 1 79.2 1147 TRP A O 1
ATOM 4984 N N . LYS A 1 667 ? 30.604 2.518 -26.333 1 79.99 1148 LYS A N 1
ATOM 4985 C CA . LYS A 1 667 ? 30.616 1.694 -25.131 1 81.09 1148 LYS A CA 1
ATOM 4986 C C . LYS A 1 667 ? 29.61 2.28 -24.145 1 81.28 1148 LYS A C 1
ATOM 4987 O O . LYS A 1 667 ? 28.81 1.536 -23.598 1 81.35 1148 LYS A O 1
ATOM 4993 N N . ALA A 1 668 ? 29.617 3.615 -23.959 1 81.29 1149 ALA A N 1
ATOM 4994 C CA . ALA A 1 668 ? 28.677 4.305 -23.081 1 81.82 1149 ALA A CA 1
ATOM 4995 C C . ALA A 1 668 ? 27.239 4.139 -23.586 1 82.74 1149 ALA A C 1
ATOM 4996 O O . ALA A 1 668 ? 26.351 3.866 -22.785 1 83.14 1149 ALA A O 1
ATOM 4998 N N . ILE A 1 669 ? 27.018 4.266 -24.914 1 83.02 1150 ILE A N 1
ATOM 4999 C CA . ILE A 1 669 ? 25.707 4.091 -25.546 1 83.57 1150 ILE A CA 1
ATOM 5000 C C . ILE A 1 669 ? 25.155 2.667 -25.328 1 84.89 1150 ILE A C 1
ATOM 5001 O O . ILE A 1 669 ? 24.004 2.512 -24.908 1 85.5 1150 ILE A O 1
ATOM 5006 N N . GLU A 1 670 ? 25.965 1.633 -25.617 1 84.95 1151 GLU A N 1
ATOM 5007 C CA . GLU A 1 670 ? 25.515 0.251 -25.462 1 85.57 1151 GLU A CA 1
ATOM 5008 C C . GLU A 1 670 ? 25.303 -0.144 -23.993 1 85.76 1151 GLU A C 1
ATOM 5009 O O . GLU A 1 670 ? 24.316 -0.814 -23.678 1 85.72 1151 GLU A O 1
ATOM 5015 N N . THR A 1 671 ? 26.197 0.303 -23.095 1 85.85 1152 THR A N 1
ATOM 5016 C CA . THR A 1 671 ? 26.096 0.034 -21.657 1 86.42 1152 THR A CA 1
ATOM 5017 C C . THR A 1 671 ? 24.791 0.601 -21.104 1 86.85 1152 THR A C 1
ATOM 5018 O O . THR A 1 671 ? 24.123 -0.061 -20.309 1 86.89 1152 THR A O 1
ATOM 5022 N N . ALA A 1 672 ? 24.405 1.806 -21.566 1 86.96 1153 ALA A N 1
ATOM 5023 C CA . ALA A 1 672 ? 23.166 2.46 -21.15 1 87.52 1153 ALA A CA 1
ATOM 5024 C C . ALA A 1 672 ? 21.945 1.659 -21.599 1 88 1153 ALA A C 1
ATOM 5025 O O . ALA A 1 672 ? 20.998 1.502 -20.829 1 88.34 1153 ALA A O 1
ATOM 5027 N N . ARG A 1 673 ? 21.984 1.128 -22.829 1 87.76 1154 ARG A N 1
ATOM 5028 C CA . ARG A 1 673 ? 20.912 0.319 -23.393 1 88.52 1154 ARG A CA 1
ATOM 5029 C C . ARG A 1 673 ? 20.687 -0.98 -22.604 1 89.23 1154 ARG A C 1
ATOM 5030 O O . ARG A 1 673 ? 19.561 -1.478 -22.551 1 89.29 1154 ARG A O 1
ATOM 5032 N N . LYS A 1 674 ? 21.74 -1.512 -21.961 1 89.67 1155 LYS A N 1
ATOM 5033 C CA . LYS A 1 674 ? 21.629 -2.716 -21.137 1 90.35 1155 LYS A CA 1
ATOM 5034 C C . LYS A 1 674 ? 20.705 -2.511 -19.947 1 91.03 1155 LYS A C 1
ATOM 5035 O O . LYS A 1 674 ? 20.09 -3.473 -19.514 1 91.62 1155 LYS A O 1
ATOM 5041 N N . ILE A 1 675 ? 20.574 -1.277 -19.43 1 91.09 1156 ILE A N 1
ATOM 5042 C CA . ILE A 1 675 ? 19.646 -1.015 -18.326 1 91.9 1156 ILE A CA 1
ATOM 5043 C C . ILE A 1 675 ? 18.399 -0.253 -18.776 1 92.88 1156 ILE A C 1
ATOM 5044 O O . ILE A 1 675 ? 17.791 0.442 -17.96 1 93.54 1156 ILE A O 1
ATOM 5049 N N . ASN A 1 676 ? 18.012 -0.41 -20.05 1 92.89 1157 ASN A N 1
ATOM 5050 C CA . ASN A 1 676 ? 16.858 0.226 -20.681 1 93.83 1157 ASN A CA 1
ATOM 5051 C C . ASN A 1 676 ? 16.918 1.747 -20.572 1 93.7 1157 ASN A C 1
ATOM 5052 O O . ASN A 1 676 ? 15.947 2.386 -20.173 1 94.34 1157 ASN A O 1
ATOM 5057 N N . GLU A 1 677 ? 18.076 2.319 -20.923 1 92.63 1158 GLU A N 1
ATOM 5058 C CA . GLU A 1 677 ? 18.348 3.76 -20.849 1 91.75 1158 GLU A CA 1
ATOM 5059 C C . GLU A 1 677 ? 19.142 4.245 -22.089 1 90.11 1158 GLU A C 1
ATOM 5060 O O . GLU A 1 677 ? 19.61 3.439 -22.898 1 90.44 1158 GLU A O 1
ATOM 5066 N N . VAL A 1 678 ? 19.286 5.564 -22.243 1 87.98 1159 VAL A N 1
ATOM 5067 C CA . VAL A 1 678 ? 20.077 6.135 -23.325 1 86.17 1159 VAL A CA 1
ATOM 5068 C C . VAL A 1 678 ? 20.98 7.208 -22.76 1 84.2 1159 VAL A C 1
ATOM 5069 O O . VAL A 1 678 ? 20.589 7.927 -21.83 1 84.71 1159 VAL A O 1
ATOM 5073 N N . SER A 1 679 ? 22.19 7.321 -23.312 1 81.83 1160 SER A N 1
ATOM 5074 C CA . SER A 1 679 ? 23.057 8.412 -22.926 1 80.21 1160 SER A CA 1
ATOM 5075 C C . SER A 1 679 ? 23.026 9.354 -24.087 1 79.2 1160 SER A C 1
ATOM 5076 O O . SER A 1 679 ? 23.743 9.16 -25.064 1 79.42 1160 SER A O 1
ATOM 5079 N N . GLU A 1 680 ? 22.147 10.347 -24.007 1 77.89 1161 GLU A N 1
ATOM 5080 C CA . GLU A 1 680 ? 22.006 11.414 -24.985 1 77.06 1161 GLU A CA 1
ATOM 5081 C C . GLU A 1 680 ? 23.361 12.149 -25.164 1 74.95 1161 GLU A C 1
ATOM 5082 O O . GLU A 1 680 ? 23.661 12.604 -26.258 1 75.14 1161 GLU A O 1
ATOM 5088 N N . ILE A 1 681 ? 24.173 12.241 -24.096 1 73.05 1162 ILE A N 1
ATOM 5089 C CA . ILE A 1 681 ? 25.484 12.886 -24.132 1 72.19 1162 ILE A CA 1
ATOM 5090 C C . ILE A 1 681 ? 26.454 12.115 -25.037 1 72.3 1162 ILE A C 1
ATOM 5091 O O . ILE A 1 681 ? 27.134 12.718 -25.861 1 72.32 1162 ILE A O 1
ATOM 5096 N N . ALA A 1 682 ? 26.502 10.786 -24.893 1 72.34 1163 ALA A N 1
ATOM 5097 C CA . ALA A 1 682 ? 27.376 9.934 -25.696 1 72.91 1163 ALA A CA 1
ATOM 5098 C C . ALA A 1 682 ? 26.905 9.86 -27.15 1 73.55 1163 ALA A C 1
ATOM 5099 O O . ALA A 1 682 ? 27.734 9.742 -28.051 1 73.49 1163 ALA A O 1
ATOM 5101 N N . MET A 1 683 ? 25.575 9.899 -27.365 1 73.74 1164 MET A N 1
ATOM 5102 C CA . MET A 1 683 ? 24.958 9.898 -28.681 1 74.26 1164 MET A CA 1
ATOM 5103 C C . MET A 1 683 ? 25.338 11.189 -29.408 1 73.62 1164 MET A C 1
ATOM 5104 O O . MET A 1 683 ? 25.65 11.144 -30.598 1 74.05 1164 MET A O 1
ATOM 5109 N N . SER A 1 684 ? 25.351 12.327 -28.687 1 72.47 1165 SER A N 1
ATOM 5110 C CA . SER A 1 684 ? 25.741 13.628 -29.22 1 71.93 1165 SER A CA 1
ATOM 5111 C C . SER A 1 684 ? 27.246 13.644 -29.52 1 71.15 1165 SER A C 1
ATOM 5112 O O . SER A 1 684 ? 27.639 14.123 -30.575 1 70.74 1165 SER A O 1
ATOM 5115 N N . ASN A 1 685 ? 28.08 13.115 -28.61 1 70.57 1166 ASN A N 1
ATOM 5116 C CA . ASN A 1 685 ? 29.522 13.072 -28.842 1 70.91 1166 ASN A CA 1
ATOM 5117 C C . ASN A 1 685 ? 29.875 12.236 -30.075 1 72.77 1166 ASN A C 1
ATOM 5118 O O . ASN A 1 685 ? 30.8 12.571 -30.81 1 73.2 1166 ASN A O 1
ATOM 5123 N N . LYS A 1 686 ? 29.125 11.16 -30.302 1 73.54 1167 LYS A N 1
ATOM 5124 C CA . LYS A 1 686 ? 29.319 10.286 -31.434 1 75.23 1167 LYS A CA 1
ATOM 5125 C C . LYS A 1 686 ? 28.814 10.954 -32.732 1 76.42 1167 LYS A C 1
ATOM 5126 O O . LYS A 1 686 ? 29.509 10.922 -33.749 1 76.66 1167 LYS A O 1
ATOM 5132 N N . ASP A 1 687 ? 27.607 11.536 -32.702 1 76.8 1168 ASP A N 1
ATOM 5133 C CA . ASP A 1 687 ? 27.026 12.151 -33.889 1 77.76 1168 ASP A CA 1
ATOM 5134 C C . ASP A 1 687 ? 27.7 13.46 -34.307 1 78.4 1168 ASP A C 1
ATOM 5135 O O . ASP A 1 687 ? 27.755 13.769 -35.506 1 79.04 1168 ASP A O 1
ATOM 5140 N N . LEU A 1 688 ? 28.25 14.193 -33.335 1 78.27 1169 LEU A N 1
ATOM 5141 C CA . LEU A 1 688 ? 28.873 15.5 -33.543 1 79.11 1169 LEU A CA 1
ATOM 5142 C C . LEU A 1 688 ? 30.385 15.506 -33.685 1 79.98 1169 LEU A C 1
ATOM 5143 O O . LEU A 1 688 ? 30.952 16.566 -33.928 1 80.02 1169 LEU A O 1
ATOM 5148 N N . MET A 1 689 ? 31.037 14.355 -33.561 1 80.64 1170 MET A N 1
ATOM 5149 C CA . MET A 1 689 ? 32.492 14.213 -33.667 1 82.43 1170 MET A CA 1
ATOM 5150 C C . MET A 1 689 ? 33.136 15.05 -34.829 1 83.96 1170 MET A C 1
ATOM 5151 O O . MET A 1 689 ? 34.058 15.832 -34.579 1 84.56 1170 MET A O 1
ATOM 5156 N N . PHE A 1 690 ? 32.613 14.928 -36.063 1 83.95 1171 PHE A N 1
ATOM 5157 C CA . PHE A 1 690 ? 33.112 15.724 -37.184 1 84.93 1171 PHE A CA 1
ATOM 5158 C C . PHE A 1 690 ? 32.083 16.777 -37.646 1 85.23 1171 PHE A C 1
ATOM 5159 O O . PHE A 1 690 ? 32.147 17.224 -38.778 1 84.64 1171 PHE A O 1
ATOM 5167 N N . LYS A 1 691 ? 31.133 17.165 -36.786 1 85.74 1172 LYS A N 1
ATOM 5168 C CA . LYS A 1 691 ? 30.154 18.201 -37.12 1 86.3 1172 LYS A CA 1
ATOM 5169 C C . LYS A 1 691 ? 30.262 19.372 -36.134 1 86.99 1172 LYS A C 1
ATOM 5170 O O . LYS A 1 691 ? 29.265 20.068 -35.924 1 87.31 1172 LYS A O 1
ATOM 5176 N N . LYS A 1 692 ? 31.465 19.599 -35.54 1 86.97 1173 LYS A N 1
ATOM 5177 C CA . LYS A 1 692 ? 31.731 20.683 -34.587 1 87.58 1173 LYS A CA 1
ATOM 5178 C C . LYS A 1 692 ? 31.552 22.06 -35.256 1 88.37 1173 LYS A C 1
ATOM 5179 O O . LYS A 1 692 ? 31.988 22.252 -36.388 1 88.34 1173 LYS A O 1
ATOM 5185 N N . GLU A 1 693 ? 30.887 23.002 -34.575 1 89.07 1174 GLU A N 1
ATOM 5186 C CA . GLU A 1 693 ? 30.618 24.321 -35.154 1 90.4 1174 GLU A CA 1
ATOM 5187 C C . GLU A 1 693 ? 31.489 25.47 -34.597 1 89.77 1174 GLU A C 1
ATOM 5188 O O . GLU A 1 693 ? 31.317 26.62 -35.009 1 90.01 1174 GLU A O 1
ATOM 5194 N N . ALA A 1 694 ? 32.421 25.167 -33.685 1 88.66 1175 ALA A N 1
ATOM 5195 C CA . ALA A 1 694 ? 33.304 26.184 -33.107 1 88.04 1175 ALA A CA 1
ATOM 5196 C C . ALA A 1 694 ? 34.646 25.593 -32.696 1 87.49 1175 ALA A C 1
ATOM 5197 O O . ALA A 1 694 ? 34.706 24.443 -32.257 1 87.8 1175 ALA A O 1
ATOM 5199 N N . ILE A 1 695 ? 35.72 26.382 -32.835 1 86.58 1176 ILE A N 1
ATOM 5200 C CA . ILE A 1 695 ? 37.07 25.976 -32.463 1 86.46 1176 ILE A CA 1
ATOM 5201 C C . ILE A 1 695 ? 37.135 25.729 -30.969 1 85.42 1176 ILE A C 1
ATOM 5202 O O . ILE A 1 695 ? 36.659 26.544 -30.186 1 85.55 1176 ILE A O 1
ATOM 5207 N N . GLY A 1 696 ? 37.696 24.589 -30.599 1 84.06 1177 GLY A N 1
ATOM 5208 C CA . GLY A 1 696 ? 37.834 24.207 -29.206 1 83.28 1177 GLY A CA 1
ATOM 5209 C C . GLY A 1 696 ? 36.553 23.721 -28.569 1 81.98 1177 GLY A C 1
ATOM 5210 O O . GLY A 1 696 ? 36.444 23.685 -27.337 1 81.85 1177 GLY A O 1
ATOM 5211 N N . GLN A 1 697 ? 35.569 23.321 -29.405 1 80.36 1178 GLN A N 1
ATOM 5212 C CA . GLN A 1 697 ? 34.301 22.801 -28.901 1 78.6 1178 GLN A CA 1
ATOM 5213 C C . GLN A 1 697 ? 34.597 21.456 -28.297 1 76.2 1178 GLN A C 1
ATOM 5214 O O . GLN A 1 697 ? 35.147 20.566 -28.951 1 76.79 1178 GLN A O 1
ATOM 5220 N N . ASP A 1 698 ? 34.397 21.387 -27.011 1 73.58 1179 ASP A N 1
ATOM 5221 C CA . ASP A 1 698 ? 34.676 20.207 -26.246 1 71.43 1179 ASP A CA 1
ATOM 5222 C C . ASP A 1 698 ? 33.53 19.245 -26.357 1 69.6 1179 ASP A C 1
ATOM 5223 O O . ASP A 1 698 ? 32.365 19.655 -26.406 1 69.57 1179 ASP A O 1
ATOM 5228 N N . PRO A 1 699 ? 33.829 17.938 -26.292 1 67.83 1180 PRO A N 1
ATOM 5229 C CA . PRO A 1 699 ? 32.739 16.972 -26.152 1 66.74 1180 PRO A CA 1
ATOM 5230 C C . PRO A 1 699 ? 32.083 17.148 -24.758 1 65.68 1180 PRO A C 1
ATOM 5231 O O . PRO A 1 699 ? 32.646 17.761 -23.833 1 65.51 1180 PRO A O 1
ATOM 5235 N N . LEU A 1 700 ? 30.853 16.662 -24.627 1 64.62 1181 LEU A N 1
ATOM 5236 C CA . LEU A 1 700 ? 30.103 16.751 -23.388 1 63.69 1181 LEU A CA 1
ATOM 5237 C C . LEU A 1 700 ? 30.5 15.666 -22.391 1 62.8 1181 LEU A C 1
ATOM 5238 O O . LEU A 1 700 ? 30.759 14.528 -22.786 1 63.16 1181 LEU A O 1
ATOM 5243 N N . LEU A 1 701 ? 30.543 16.01 -21.098 1 61.51 1182 LEU A N 1
ATOM 5244 C CA . LEU A 1 701 ? 30.81 15.016 -20.068 1 60.73 1182 LEU A CA 1
ATOM 5245 C C . LEU A 1 701 ? 29.51 14.532 -19.484 1 60.23 1182 LEU A C 1
ATOM 5246 O O . LEU A 1 701 ? 28.573 15.319 -19.33 1 60.64 1182 LEU A O 1
ATOM 5251 N N . GLU A 1 702 ? 29.47 13.258 -19.072 1 59.37 1183 GLU A N 1
ATOM 5252 C CA . GLU A 1 702 ? 28.353 12.721 -18.297 1 59.41 1183 GLU A CA 1
ATOM 5253 C C . GLU A 1 702 ? 28.843 13.109 -16.908 1 59.89 1183 GLU A C 1
ATOM 5254 O O . GLU A 1 702 ? 29.622 12.366 -16.308 1 60.29 1183 GLU A O 1
ATOM 5260 N N . ASP A 1 703 ? 28.548 14.352 -16.495 1 59.67 1184 ASP A N 1
ATOM 5261 C CA . ASP A 1 703 ? 29.133 14.958 -15.319 1 60.28 1184 ASP A CA 1
ATOM 5262 C C . ASP A 1 703 ? 28.221 15.036 -14.095 1 62.3 1184 ASP A C 1
ATOM 5263 O O . ASP A 1 703 ? 28.503 15.808 -13.166 1 62.53 1184 ASP A O 1
ATOM 5268 N N . TRP A 1 704 ? 27.181 14.193 -14.047 1 62.97 1185 TRP A N 1
ATOM 5269 C CA . TRP A 1 704 ? 26.322 14.131 -12.875 1 63.7 1185 TRP A CA 1
ATOM 5270 C C . TRP A 1 704 ? 27.139 13.62 -11.659 1 65.29 1185 TRP A C 1
ATOM 5271 O O . TRP A 1 704 ? 28.153 12.923 -11.824 1 65.09 1185 TRP A O 1
ATOM 5282 N N . LEU A 1 705 ? 26.702 13.982 -10.446 1 66.32 1186 LEU A N 1
ATOM 5283 C CA . LEU A 1 705 ? 27.419 13.571 -9.253 1 67.75 1186 LEU A CA 1
ATOM 5284 C C . LEU A 1 705 ? 26.509 13.451 -8.06 1 70.6 1186 LEU A C 1
ATOM 5285 O O . LEU A 1 705 ? 25.758 14.378 -7.76 1 70.76 1186 LEU A O 1
ATOM 5290 N N . SER A 1 706 ? 26.583 12.31 -7.38 1 72.95 1187 SER A N 1
ATOM 5291 C CA . SER A 1 706 ? 25.81 12.009 -6.167 1 76.33 1187 SER A CA 1
ATOM 5292 C C . SER A 1 706 ? 26.115 13.032 -5.072 1 78.39 1187 SER A C 1
ATOM 5293 O O . SER A 1 706 ? 27.275 13.341 -4.818 1 77.88 1187 SER A O 1
ATOM 5296 N N . PRO A 1 707 ? 25.078 13.575 -4.422 1 80.46 1188 PRO A N 1
ATOM 5297 C CA . PRO A 1 707 ? 25.317 14.554 -3.345 1 82.05 1188 PRO A CA 1
ATOM 5298 C C . PRO A 1 707 ? 25.961 13.987 -2.077 1 84.43 1188 PRO A C 1
ATOM 5299 O O . PRO A 1 707 ? 26.453 14.749 -1.243 1 84 1188 PRO A O 1
ATOM 5303 N N . THR A 1 708 ? 25.959 12.65 -1.941 1 86.72 1189 THR A N 1
ATOM 5304 C CA . THR A 1 708 ? 26.512 11.92 -0.799 1 89.41 1189 THR A CA 1
ATOM 5305 C C . THR A 1 708 ? 27.623 10.958 -1.23 1 91.36 1189 THR A C 1
ATOM 5306 O O . THR A 1 708 ? 27.665 10.521 -2.379 1 91.44 1189 THR A O 1
ATOM 5310 N N . LEU A 1 709 ? 28.481 10.57 -0.283 1 92.73 1190 LEU A N 1
ATOM 5311 C CA . LEU A 1 709 ? 29.534 9.606 -0.551 1 94.42 1190 LEU A CA 1
ATOM 5312 C C . LEU A 1 709 ? 29.086 8.183 -0.177 1 96.75 1190 LEU A C 1
ATOM 5313 O O . LEU A 1 709 ? 29.909 7.38 0.263 1 97.18 1190 LEU A O 1
ATOM 5318 N N . ASP A 1 710 ? 27.792 7.868 -0.333 1 98.18 1191 ASP A N 1
ATOM 5319 C CA . ASP A 1 710 ? 27.297 6.536 -0.002 1 100.1 1191 ASP A CA 1
ATOM 5320 C C . ASP A 1 710 ? 27.332 5.586 -1.224 1 101.04 1191 ASP A C 1
ATOM 5321 O O . ASP A 1 710 ? 28.178 4.689 -1.304 1 101.47 1191 ASP A O 1
#

B-factor: mean 85.5, std 18.41, range [45.44, 192.21]

Nearest PDB structures (foldseek):
  8ebf-assembly1_A  TM=1.002E+00  e=1.740E-88  Leptospira interrogans serovar Copenhageni
  9gaw-assembly1_P  TM=3.293E-01  e=8.255E-07  Homo sapiens
  5g05-assembly1_C  TM=4.048E-01  e=5.052E-05  Homo sapiens
  5a31-assembly1_C  TM=3.775E-01  e=5.052E-05  Homo sapiens
  4ui9-assembly1_P  TM=3.905E-01  e=5.011E-04  Homo sapiens

InterPro domains:
  IPR011990 Tetratricopeptide-like helical domain superfamily [G3DSA:1.25.40.10] (504-771)
  IPR011990 Tetratricopeptide-like helical domain superfamily [G3DSA:1.25.40.10] (845-969)
  IPR011990 Tetratricopeptide-like helical domain superfamily [G3DSA:1.25.40.10] (1049-1168)
  IPR011990 Tetratricopeptide-like helical domain superfamily [SSF48452] (539-765)
  IPR011990 Tetratricopeptide-like helical domain superfamily [SSF48452] (722-1152)
  IPR019734 Tetratricopeptide repeat [PF00515] (1124-1152)
  IPR019734 Tetratricopeptide repeat [PF13181] (860-893)
  IPR019734 Tetratricopeptide repeat [PS50005] (718-751)
  IPR019734 Tetratricopeptide repeat [PS50005] (860-893)
  IPR019734 Tetratricopeptide repeat [PS50005] (1123-1156)
  IPR019734 Tetratricopeptide repeat [SM00028] (718-751)
  IPR019734 Tetratricopeptide repeat [SM00028] (860-893)
  IPR019734 Tetratricopeptide repeat [SM00028] (894-927)
  IPR019734 Tetratricopeptide repeat [SM00028] (1123-1156)
  IPR051685 Ycf3/AcsC/BcsC/TPR Multifunctional [PTHR44943] (15-1151)

Sequence (667 aa):
KQAAQYYDQGLTLIREAGAYPKNSETRKRKFFEAEESFARGENILPNHLKYLNLYGIEYTRVEEYDRAFEKLFGKVSPDFGAGGEEPSSNAWDKREKVPIITLAKGQVWDNSKLPIAGKVGSENRMTLIAQDGIQRKILKAGAYIVMRLEKQTHDNPTYKNLGRFHSSIMPSFTESSLGGGKYKNDQLAINFYKQVYTDGNEPYDEESTAGIAKIYYNRREFGKAASFYNKIVEIDPSSPMGQGGLLSTYIEMWKEDGNPQFVINHHRQIKNNLEIEKKLSLHVLSKLASFYTNLNKKELRIRYNINPIDQVSGMEVNDNALEILDLIYHKTEKDPITGTEIEGSNYAEGYYQRGRYFASIKESIQARRFFEKAATLDPAHYLASMELGENAIRLANFGEADKLLNESLKRFENFKQSYGAREEDETLIQGNVGRIYFDKARIQYLSAAGIHEKDKFPGRKIYPFAKTRSMELKNSLEGFSKAESVQTDENEYTLIRRWRTPLPPEIQRELRYFKGWVDYMSGDFAASLNEWSGFEDEEEYNHSTLLMGKANAFFYTGQYKASLGNYLKVQDDMEEKLLNMGLPKPDDPYHQEVYQTLVAAYNNIGAVYEKQGNTSEALKHYWKAIETARKINEVSEIAMSNKDLMFKKEAIGQDPLLEDWLSPTLD

Foldseek 3Di:
DVLVVLLVQLLVLLLVLLVDDPPDPSNVVSNVSSVVSNVVSCVPPNLDLLSLQSQLLSCVLSVNNVSSCCSLARDWVVDQCNDPPHDVCRFLLRDQADWDKDWPVPDADDPLLAPDVVSPHDPDHTWMATPVRDTIRTHGCHNNNCQCHVVVHDDQLSLLSLLCSLLFDFLCQCPVVNVHSRNNYNSHSLNSLVCCLPRVVDVLPLSSLQSNLVSCVLVVVLVVSLVSLVSNCVVPVLDLSSLLSNLVSVLSVCLVPVACPSNVVSVCCNCQPNVCLLVHDLLSLLSNLLCLLPRDLVCQCPPHNHPQADDRVGHGSLVSNVVSLVSLQQDKDQDPNNRRIDHSVLALSSLQSVLSSCVSVPVLVSSLVSLVSSCVSDVLPLVSLQVNLVSCVLLQVNVSSLVSLVSSVVSCVVCSSSQRSDSSSLVVLQEFNLSSLLSNLVSLQCVLLVRHNVNNVVSQQGDQDDPSSLVSLVVSVVSLVVSQCRLVDPPDRPSSNVNHDDDDPVSVLLSLLLVLVSCLSHVNLVVSLVSLVPDDPVVCLDQLLSLLSNLVSCVVVVNLVSSLVSLVSLLVVLVVVVVVDDQQELVDVVSVVSLVSNLQSLQSNLQSCLVVPNPPSNLVSLVVSQVSQVSNVHGDVQSVCCNVCSVVDDDPPDGRDGSRGGGSGSD

Secondary structure (DSSP, 8-state):
-HHHHHHHHHHHHHHHHTTS-TT-HHHHHHHHHHHHHHHHHHHHS-S-HHHHHHHHHHHHHTT-HHHHHHHHTEEEES-TTTSTT--GGGSTTT--SPP--EEPTT----GGGS--TTT---S---EEE-TT--EEEEEEE-HHHIIIIIS-S--HHHHHHHHHHHT---HHHH-GGGT--SS--HHHHHHHHHHHHTTTS-TT-HHHHHHHHHHHHHTT-HHHHHHHHHHHHHH-TT-HHHHHHHHHHHHHHHHHH---HHHHHHHHIIIIII--TTTS-HHHHHHHHHHHHHS-TTTHHHHS---SB-SSS--BHHHHHHHHHHHHHH-EEE-TTT--EEEGGG-HHHHHHHHHHHHHTT-HHHHHHHHHHHHHH-TT-HHHHHHHHHHHHHTT-HHHHHHHHHHHHHHHHHHGGGTTSSTTHHHHHTS-THHHHHHHHHHHHHHHTT--TT----SS-PPP--HHHHHHHHHHHHHHHHHHHHHT-TTS-HHHHHH-PPPPHHHHHHHHHHHHHHHHHTT-HHHHHHHHTTS-HHHHTT-HHHHHHHHHHHHHTT-HHHHHHHHHHHHHHHHHHHHHS-S--SSSHHHHHHHHHHHHHHHHHHHHHHHHT-HHHHHHHHHHHHHHHHHTT---HHHHHHHHHTT---STT-PPPP-----SS--